Protein AF-A0A844KK05-F1 (afdb_monomer_lite)

pLDDT: mean 82.18, std 16.33, range [33.81, 98.69]

Foldseek 3Di:
DPPVVVVVVVVVVVVLVVLLVVLVVVLPPLVPDDDDDDDDPDPPPPDLVVQQPEEAEDPAPVSVVVVQVVLVVQDQAASYEYEYPEAAEQVVHDDPAARADPRRARQEEYEPVLHEYEDAEHEDAHQAHENHRHHENYEYYNYEYAAYEAEYEHHQAYEHHYRYYAAYEYELYEAEYEHAYEDHFYEPHYGADNYHYELYEYAEEYEYADQQAEDGYRADPHEYYLYEGHYAYDHPDDQEHHAQHTRHFAAEYELYEGPYAGAAAQHYREYEAQHEAYLYEGAHEYQEQHYAEYEHQYEYELYERNHHHDDDQYAQHYSYYYDPPLPRRPHAAHENYEGADDPPHHNYRDDRDDDHRYYNYDHAYDDDPVLVVVLVVCSVVSNSVVSSVSRSVVRSVVSVVVSVVVSVVSVVVVVVVCCVVPVPVVVVLVVLQVVLVVCVVVLVLVSSLVSLLVNVVPDCSLVSNLVSVLSQVVVCVVVQHWDWFWAAPNHTWTWGWQDDDPQKTKTWTPFLRDFAWDDKDPDQAPFLCPDPVQCCVLPVVLPRTHGPSRNVFFDGKAAAAPVSCVRGDDPVQQDDDDDPPCPVLVPDDPWGWGFHDPVVDDDPPGAIGGGRVSQADPRRMGDTDHGHRYTIMTIGRSDD

Secondary structure (DSSP, 8-state):
--HHHHHHHHHHHHHHHHHHHHHHHHHHTTSS---------S-S--SSGGG--EEEEE-SHHHHHHHHHHHHTT---TTEEEEE-S-EE-TT------B--SSS-B-SEEE-TT-EEES-EEE--SSEESSEEEEES-EEES-EEEEEEEEESS-SEEESSEEEEEEEEEES-EEEEEEEESSSEEESSEEEEEEEEES-EEEEEEEE-SS-EESSEEEESSEEES-EEEEEEEETT-SS-EESSEEEESSEEES-EE-S-BSSBSSEEEEESS-EEES-EE-S-BSBSSEEEEESS-EEES-EE-S-B-STT-BSSEEEES-SSTTS-TT-EEES-EEE--TT--SEEEE-S-TTSEES-EEEPPPPHHHHHHHHHHHHTT-HHHHHHHHHHHHHHHHHHHHHHHHHHHHHHHHHHHHHHHHHHHHHHHHHHHHHHHHHHTT-HHHHHHHHHHTTTSTTHHHHHHHHHHHHHHHHHHTT--EEEEEETTEEEEEEEEEEETTEEEEEESS--B-S-BPPPSS--SSGGGSHHHHHIIIIIHHHHS-HHHHTTEEEEE---HHHHHHH--TTTS--PPPTT-TTTSSSSS---EE---TTS-TT---EE--TGGGB-TTSPBPPBTT--B--EEEEE---

Sequence (640 aa):
MDKKNIKIFLIQLASIMIIAFILFKWQNSIEKGTNEYTEWMNDIREDISDNVTSSIEINSLDEWNSFVNSVYEGLNYENCKVILNTDIDFKGRYIRGCIGSYENPFKGIFDGNNHTIKNINISSGTEFVGLFGYTQNAVIENLMILNGNLYSNSAIATGGIAGYSENGTILNCRFDGTINIKSGDVGGIVGNNLSGLSNCKTNGTINSVYRGAGGIAGDNKGTIYHCENNMSIYRKNLTSEAGGIVGYNCNLIESCVNYGNINGGGVVEWNRGIAQVRGCFNFGNTYAGIVSTNSDNGVIEQCVNYGKVFGRYAAGIVAFVGQSNEKDNYGNKVEGCLYLNTIWMPPIRKRSAIQGIVTNNFSIHEISANGKQKIVFMLKRKQYSKAYQYLLLKEQMTRKQRGIEILSGIIASYLVGDMVWLIPPLVRNCKNYEEAIRQKKCGNYHKALLLFEQIIKYKDSRQYGAVCLKKYIKWGINNQKNIFIGVCKKKPIEWMFIASNSGIYTFLAREGLFTECIQASDKEICEWKDTELFETLNGTWKRECFNEIEQSVICEISLMTIDEVNKYLNKEQKKCEAICSLDKALGNTKYVYWWICDNKKIKNNKMPLVTSEGLISTRGKILSFPNLAVRPVLKVILNK

Organism: NCBI:txid301302

InterPro domains:
  IPR011493 GLUG [PF07581] (155-180)

Structure (mmCIF, N/CA/C/O backbone):
data_AF-A0A844KK05-F1
#
_entry.id   AF-A0A844KK05-F1
#
loop_
_atom_site.group_PDB
_atom_site.id
_atom_site.type_symbol
_atom_site.label_atom_id
_atom_site.label_alt_id
_atom_site.label_comp_id
_atom_site.label_asym_id
_atom_site.label_entity_id
_atom_site.label_seq_id
_atom_site.pdbx_PDB_ins_code
_atom_site.Cartn_x
_atom_site.Cartn_y
_atom_site.Cartn_z
_atom_site.occupancy
_atom_site.B_iso_or_equiv
_atom_site.auth_seq_id
_atom_site.auth_comp_id
_atom_site.auth_asym_id
_atom_site.auth_atom_id
_atom_site.pdbx_PDB_model_num
ATOM 1 N N . MET A 1 1 ? -36.212 3.644 45.789 1.00 49.97 1 MET A N 1
ATOM 2 C CA . MET A 1 1 ? -34.984 2.851 45.545 1.00 49.97 1 MET A CA 1
ATOM 3 C C . MET A 1 1 ? -34.069 2.988 46.745 1.00 49.97 1 MET A C 1
ATOM 5 O O . MET A 1 1 ? -33.980 4.079 47.290 1.00 49.97 1 MET A O 1
ATOM 9 N N . ASP A 1 2 ? -33.430 1.901 47.171 1.00 56.53 2 ASP A N 1
ATOM 10 C CA . ASP A 1 2 ? -32.443 1.932 48.256 1.00 56.53 2 ASP A CA 1
ATOM 11 C C . ASP A 1 2 ? -31.250 2.834 47.868 1.00 56.53 2 ASP A C 1
ATOM 13 O O . ASP A 1 2 ? -30.869 2.863 46.693 1.00 56.53 2 ASP A O 1
ATOM 17 N N . LYS A 1 3 ? -30.638 3.563 48.817 1.00 53.44 3 LYS A N 1
ATOM 18 C CA . LYS A 1 3 ? -29.508 4.488 48.541 1.00 53.44 3 LYS A CA 1
ATOM 19 C C . LYS A 1 3 ? -28.351 3.781 47.819 1.00 53.44 3 LYS A C 1
ATOM 21 O O . LYS A 1 3 ? -27.628 4.398 47.038 1.00 53.44 3 LYS A O 1
ATOM 26 N N . LYS A 1 4 ? -28.205 2.473 48.049 1.00 56.00 4 LYS A N 1
ATOM 27 C CA . LYS A 1 4 ? -27.228 1.606 47.382 1.00 56.00 4 LYS A CA 1
ATOM 28 C C . LYS A 1 4 ? -27.493 1.460 45.876 1.00 56.00 4 LYS A C 1
ATOM 30 O O . LYS A 1 4 ? -26.550 1.537 45.097 1.00 56.00 4 LYS A O 1
ATOM 35 N N . ASN A 1 5 ? -28.755 1.344 45.460 1.00 54.66 5 ASN A N 1
ATOM 36 C CA . ASN A 1 5 ? -29.123 1.194 44.047 1.00 54.66 5 ASN A CA 1
ATOM 37 C C . ASN A 1 5 ? -28.931 2.503 43.268 1.00 54.66 5 ASN A C 1
ATOM 39 O O . ASN A 1 5 ? -28.536 2.468 42.110 1.00 54.66 5 ASN A O 1
ATOM 43 N N . ILE A 1 6 ? -29.133 3.657 43.915 1.00 64.19 6 ILE A N 1
ATOM 44 C CA . ILE A 1 6 ? -28.860 4.974 43.312 1.00 64.19 6 ILE A CA 1
ATOM 45 C C . ILE A 1 6 ? -27.352 5.171 43.085 1.00 64.19 6 ILE A C 1
ATOM 47 O O . ILE A 1 6 ? -26.949 5.647 42.028 1.00 64.19 6 ILE A O 1
ATOM 51 N N . LYS A 1 7 ? -26.501 4.760 44.039 1.00 65.38 7 LYS A N 1
ATOM 52 C CA . LYS A 1 7 ? -25.038 4.813 43.865 1.00 65.38 7 LYS A CA 1
ATOM 53 C C . LYS A 1 7 ? -24.551 3.937 42.708 1.00 65.38 7 LYS A C 1
ATOM 55 O O . LYS A 1 7 ? -23.708 4.386 41.943 1.00 65.38 7 LYS A O 1
ATOM 60 N N . ILE A 1 8 ? -25.075 2.717 42.580 1.00 66.75 8 ILE A N 1
ATOM 61 C CA . ILE A 1 8 ? -24.704 1.802 41.487 1.00 66.75 8 ILE A CA 1
ATOM 62 C C . ILE A 1 8 ? -25.097 2.404 40.131 1.00 66.75 8 ILE A C 1
ATOM 64 O O . ILE A 1 8 ? -24.256 2.468 39.237 1.00 66.75 8 ILE A O 1
ATOM 68 N N . PHE A 1 9 ? -26.314 2.944 40.024 1.00 66.62 9 PHE A N 1
ATOM 69 C CA . PHE A 1 9 ? -26.794 3.607 38.810 1.00 66.62 9 PHE A CA 1
ATOM 70 C C . PHE A 1 9 ? -25.918 4.805 38.402 1.00 66.62 9 PHE A C 1
ATOM 72 O O . PHE A 1 9 ? -25.535 4.938 37.243 1.00 66.62 9 PHE A O 1
ATOM 79 N N . LEU A 1 10 ? -25.523 5.655 39.358 1.00 69.56 10 LEU A N 1
ATOM 80 C CA . LEU A 1 10 ? -24.650 6.805 39.083 1.00 69.56 10 LEU A CA 1
ATOM 81 C C . LEU A 1 10 ? -23.242 6.390 38.625 1.00 69.56 10 LEU A C 1
ATOM 83 O O . LEU A 1 10 ? -22.684 7.021 37.728 1.00 69.56 10 LEU A O 1
ATOM 87 N N . ILE A 1 11 ? -22.678 5.320 39.197 1.00 74.06 11 ILE A N 1
ATOM 88 C CA . ILE A 1 11 ? -21.375 4.778 38.774 1.00 74.06 11 ILE A CA 1
ATOM 89 C C . ILE A 1 11 ? -21.454 4.236 37.339 1.00 74.06 11 ILE A C 1
ATOM 91 O O . ILE A 1 11 ? -20.554 4.482 36.534 1.00 74.06 11 ILE A O 1
ATOM 95 N N . GLN A 1 12 ? -22.537 3.537 36.992 1.00 69.12 12 GLN A N 1
ATOM 96 C CA . GLN A 1 12 ? -22.763 3.037 35.633 1.00 69.12 12 GLN A CA 1
ATOM 97 C C . GLN A 1 12 ? -22.895 4.189 34.625 1.00 69.12 12 GLN A C 1
ATOM 99 O O . GLN A 1 12 ? -22.252 4.161 33.577 1.00 69.12 12 GLN A O 1
ATOM 104 N N . LEU A 1 13 ? -23.648 5.241 34.960 1.00 74.06 13 LEU A N 1
ATOM 105 C CA . LEU A 1 13 ? -23.848 6.400 34.083 1.00 74.06 13 LEU A CA 1
ATOM 106 C C . LEU A 1 13 ? -22.536 7.161 33.830 1.00 74.06 13 LEU A C 1
ATOM 108 O O . LEU A 1 13 ? -22.229 7.516 32.691 1.00 74.06 13 LEU A O 1
ATOM 112 N N . ALA A 1 14 ? -21.711 7.326 34.870 1.00 75.25 14 ALA A N 1
ATOM 113 C CA . ALA A 1 14 ? -20.365 7.883 34.740 1.00 75.25 14 ALA A CA 1
ATOM 114 C C . ALA A 1 14 ? -19.459 7.010 33.850 1.00 75.25 14 ALA A C 1
ATOM 116 O O . ALA A 1 14 ? -18.731 7.533 33.009 1.00 75.25 14 ALA A O 1
ATOM 117 N N . SER A 1 15 ? -19.546 5.683 33.980 1.00 75.06 15 SER A N 1
ATOM 118 C CA . SER A 1 15 ? -18.772 4.738 33.161 1.00 75.06 15 SER A CA 1
ATOM 119 C C . SER A 1 15 ? -19.153 4.822 31.677 1.00 75.06 15 SER A C 1
ATOM 121 O O . SER A 1 15 ? -18.273 4.861 30.818 1.00 75.06 15 SER A O 1
ATOM 123 N N . ILE A 1 16 ? -20.450 4.931 31.364 1.00 75.38 16 ILE A N 1
ATOM 124 C CA . ILE A 1 16 ? -20.946 5.105 29.989 1.00 75.38 16 ILE A CA 1
ATOM 125 C C . ILE A 1 16 ? -20.460 6.433 29.397 1.00 75.38 16 ILE A C 1
ATOM 127 O O . ILE A 1 16 ? -20.002 6.457 28.255 1.00 75.38 16 ILE A O 1
ATOM 131 N N . MET A 1 17 ? -20.496 7.524 30.169 1.00 75.31 17 MET A N 1
ATOM 132 C CA . MET A 1 17 ? -19.988 8.825 29.717 1.00 75.31 17 MET A CA 1
ATOM 133 C C . MET A 1 17 ? -18.486 8.789 29.409 1.00 75.31 17 MET A C 1
ATOM 135 O O . MET A 1 17 ? -18.055 9.357 28.407 1.00 75.31 17 MET A O 1
ATOM 139 N N . ILE A 1 18 ? -17.691 8.089 30.225 1.00 79.25 18 ILE A N 1
ATOM 140 C CA . ILE A 1 18 ? -16.251 7.911 29.988 1.00 79.25 18 ILE A CA 1
ATOM 141 C C . ILE A 1 18 ? -16.008 7.113 28.701 1.00 79.25 18 ILE A C 1
ATOM 143 O O . ILE A 1 18 ? -15.192 7.519 27.875 1.00 79.25 18 ILE A O 1
ATOM 147 N N . ILE A 1 19 ? -16.739 6.014 28.489 1.00 74.56 19 ILE A N 1
ATOM 148 C CA . ILE A 1 19 ? -16.630 5.203 27.266 1.00 74.56 19 ILE A CA 1
ATOM 149 C C . ILE A 1 19 ? -17.026 6.026 26.032 1.00 74.56 19 ILE A C 1
ATOM 151 O O . ILE A 1 19 ? -16.301 6.023 25.037 1.00 74.56 19 ILE A O 1
ATOM 155 N N . ALA A 1 20 ? -18.127 6.780 26.102 1.00 71.44 20 ALA A N 1
ATOM 156 C CA . ALA A 1 20 ? -18.567 7.659 25.021 1.00 71.44 20 ALA A CA 1
ATOM 157 C C . ALA A 1 20 ? -17.522 8.741 24.701 1.00 71.44 20 ALA A C 1
ATOM 159 O O . ALA A 1 20 ? -17.234 8.994 23.533 1.00 71.44 20 ALA A O 1
ATOM 160 N N . PHE A 1 21 ? -16.894 9.328 25.724 1.00 73.50 21 PHE A N 1
ATOM 161 C CA . PHE A 1 21 ? -15.823 10.308 25.549 1.00 73.50 21 PHE A CA 1
ATOM 162 C C . PHE A 1 21 ? -14.573 9.708 24.887 1.00 73.50 21 PHE A C 1
ATOM 164 O O . PHE A 1 21 ? -13.988 10.331 24.001 1.00 73.50 21 PHE A O 1
ATOM 171 N N . ILE A 1 22 ? -14.177 8.487 25.265 1.00 71.19 22 ILE A N 1
ATOM 172 C CA . ILE A 1 22 ? -13.053 7.770 24.639 1.00 71.19 22 ILE A CA 1
ATOM 173 C C . ILE A 1 22 ? -13.353 7.478 23.162 1.00 71.19 22 ILE A C 1
ATOM 175 O O . ILE A 1 22 ? -12.506 7.737 22.306 1.00 71.19 22 ILE A O 1
ATOM 179 N N . LEU A 1 23 ? -14.562 7.000 22.848 1.00 65.19 23 LEU A N 1
ATOM 180 C CA . LEU A 1 23 ? -14.994 6.745 21.469 1.00 65.19 23 LEU A CA 1
ATOM 181 C C . LEU A 1 23 ? -15.030 8.035 20.633 1.00 65.19 23 LEU A C 1
ATOM 183 O O . LEU A 1 23 ? -14.573 8.036 19.492 1.00 65.19 23 LEU A O 1
ATOM 187 N N . PHE A 1 24 ? -15.486 9.148 21.214 1.00 65.38 24 PHE A N 1
ATOM 188 C CA . PHE A 1 24 ? -15.498 10.457 20.557 1.00 65.38 24 PHE A CA 1
ATOM 189 C C . PHE A 1 24 ? -14.080 10.994 20.301 1.00 65.38 24 PHE A C 1
ATOM 191 O O . PHE A 1 24 ? -13.780 11.486 19.215 1.00 65.38 24 PHE A O 1
ATOM 198 N N . LYS A 1 25 ? -13.155 10.839 21.259 1.00 60.94 25 LYS A N 1
ATOM 199 C CA . LYS A 1 25 ? -11.741 11.195 21.050 1.00 60.94 25 LYS A CA 1
ATOM 200 C C . LYS A 1 25 ? -11.065 10.337 19.982 1.00 60.94 25 LYS A C 1
ATOM 202 O O . LYS A 1 25 ? -10.258 10.863 19.219 1.00 60.94 25 LYS A O 1
ATOM 207 N N . TRP A 1 26 ? -11.396 9.048 19.906 1.00 56.72 26 TRP A N 1
ATOM 208 C CA . TRP A 1 26 ? -10.921 8.167 18.836 1.00 56.72 26 TRP A CA 1
ATOM 209 C C . TRP A 1 26 ? -11.457 8.593 17.459 1.00 56.72 26 TRP A C 1
ATOM 211 O O . TRP A 1 26 ? -10.745 8.486 16.463 1.00 56.72 26 TRP A O 1
ATOM 221 N N . GLN A 1 27 ? -12.673 9.144 17.407 1.00 56.25 27 GLN A N 1
ATOM 222 C CA . GLN A 1 27 ? -13.299 9.658 16.188 1.00 56.25 27 GLN A CA 1
ATOM 223 C C . GLN A 1 27 ? -12.620 10.937 15.653 1.00 56.25 27 GLN A C 1
ATOM 225 O O . GLN A 1 27 ? -12.449 11.064 14.443 1.00 56.25 27 GLN A O 1
ATOM 230 N N . ASN A 1 28 ? -12.171 11.845 16.531 1.00 50.66 28 ASN A N 1
ATOM 231 C CA . ASN A 1 28 ? -11.606 13.147 16.131 1.00 50.66 28 ASN A CA 1
ATOM 232 C C . ASN A 1 28 ? -10.102 13.122 15.795 1.00 50.66 28 ASN A C 1
ATOM 234 O O . ASN A 1 28 ? -9.567 14.114 15.302 1.00 50.66 28 ASN A O 1
ATOM 238 N N . SER A 1 29 ? -9.378 12.021 16.036 1.00 51.78 29 SER A N 1
ATOM 239 C CA . SER A 1 29 ? -7.928 11.980 15.762 1.00 51.78 29 SER A CA 1
ATOM 240 C C . SER A 1 29 ? -7.576 11.986 14.264 1.00 51.78 29 SER A C 1
ATOM 242 O O . SER A 1 29 ? -6.399 12.083 13.930 1.00 51.78 29 SER A O 1
ATOM 244 N N . ILE A 1 30 ? -8.564 11.846 13.373 1.00 52.66 30 ILE A N 1
ATOM 245 C CA . ILE A 1 30 ? -8.379 11.727 11.916 1.00 52.66 30 ILE A CA 1
ATOM 246 C C . ILE A 1 30 ? -8.527 13.097 11.214 1.00 52.66 30 ILE A C 1
ATOM 248 O O . ILE A 1 30 ? -8.220 13.222 10.036 1.00 52.66 30 ILE A O 1
ATOM 252 N N 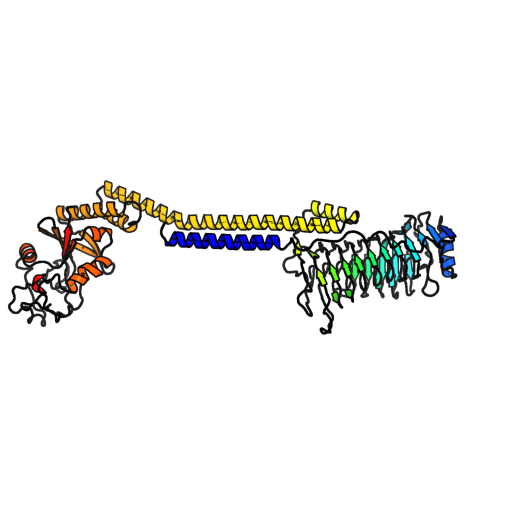. GLU A 1 31 ? -8.949 14.152 11.920 1.00 47.41 31 GLU A N 1
ATOM 253 C CA . GLU A 1 31 ? -9.189 15.484 11.328 1.00 47.41 31 GLU A CA 1
ATOM 254 C C . GLU A 1 31 ? -7.911 16.320 11.120 1.00 47.41 31 GLU A C 1
ATOM 256 O O . GLU A 1 31 ? -7.939 17.331 10.423 1.00 47.41 31 GLU A O 1
ATOM 261 N N . LYS A 1 32 ? -6.769 15.909 11.686 1.00 42.69 32 LYS A N 1
ATOM 262 C CA . LYS A 1 32 ? -5.492 16.628 11.556 1.00 42.69 32 LYS A CA 1
ATOM 263 C C . LYS A 1 32 ? -4.545 15.902 10.613 1.00 42.69 32 LYS A C 1
ATOM 265 O O . LYS A 1 32 ? -3.704 15.127 11.058 1.00 42.69 32 LYS A O 1
ATOM 270 N N . GLY A 1 33 ? -4.655 16.171 9.319 1.00 45.03 33 GLY A N 1
ATOM 271 C CA . GLY A 1 33 ? -3.629 15.706 8.389 1.00 45.03 33 GLY A CA 1
ATOM 272 C C . GLY A 1 33 ? -4.000 15.772 6.923 1.00 45.03 33 GLY A C 1
ATOM 273 O O . GLY A 1 33 ? -3.721 14.818 6.210 1.00 45.03 33 GLY A O 1
ATOM 274 N N . THR A 1 34 ? -4.639 16.846 6.463 1.00 45.50 34 THR A N 1
ATOM 275 C CA . THR A 1 34 ? -4.863 17.042 5.027 1.00 45.50 34 THR A CA 1
ATOM 276 C C . THR A 1 34 ? -4.917 18.528 4.704 1.00 45.50 34 THR A C 1
ATOM 278 O O . THR A 1 34 ? -5.957 19.150 4.891 1.00 45.50 34 THR A O 1
ATOM 281 N N . ASN A 1 35 ? -3.806 19.087 4.230 1.00 37.50 35 ASN A N 1
ATOM 282 C CA . ASN A 1 35 ? -3.799 20.248 3.346 1.00 37.50 35 ASN A CA 1
ATOM 283 C C . ASN A 1 35 ? -2.515 20.246 2.512 1.00 37.50 35 ASN A C 1
ATOM 285 O O . ASN A 1 35 ? -1.486 19.769 2.978 1.00 37.50 35 ASN A O 1
ATOM 289 N N . GLU A 1 36 ? -2.661 20.780 1.299 1.00 41.09 36 GLU A N 1
ATOM 290 C CA . GLU A 1 36 ? -1.678 20.945 0.221 1.00 41.09 36 GLU A CA 1
ATOM 291 C C . GLU A 1 36 ? -1.245 19.671 -0.503 1.00 41.09 36 GLU A C 1
ATOM 293 O O . GLU A 1 36 ? -0.377 18.948 -0.046 1.00 41.09 36 GLU A O 1
ATOM 298 N N . TYR A 1 37 ? -1.857 19.437 -1.669 1.00 39.47 37 TYR A N 1
ATOM 299 C CA . TYR A 1 37 ? -1.169 18.960 -2.874 1.00 39.47 37 TYR A CA 1
ATOM 300 C C . TYR A 1 37 ? -2.033 19.318 -4.088 1.00 39.47 37 TYR A C 1
ATOM 302 O O . TYR A 1 37 ? -2.984 18.610 -4.434 1.00 39.47 37 TYR A O 1
ATOM 310 N N . THR A 1 38 ? -1.695 20.434 -4.725 1.00 33.81 38 THR A N 1
ATOM 311 C CA . THR A 1 38 ? -2.022 20.710 -6.125 1.00 33.81 38 THR A CA 1
ATOM 312 C C . THR A 1 38 ? -0.950 21.636 -6.680 1.00 33.81 38 THR A C 1
ATOM 314 O O . THR A 1 38 ? -0.513 22.529 -5.968 1.00 33.81 38 THR A O 1
ATOM 317 N N . GLU A 1 39 ? -0.609 21.400 -7.948 1.00 38.88 39 GLU A N 1
ATOM 318 C CA . GLU A 1 39 ? 0.326 22.147 -8.805 1.00 38.88 39 GLU A CA 1
ATOM 319 C C . GLU A 1 39 ? 1.801 21.734 -8.724 1.00 38.88 39 GLU A C 1
ATOM 321 O O . GLU A 1 39 ? 2.609 22.362 -8.058 1.00 38.88 39 GLU A O 1
ATOM 326 N N . TRP A 1 40 ? 2.153 20.705 -9.507 1.00 41.47 40 TRP A N 1
ATOM 327 C CA . TRP A 1 40 ? 3.420 20.669 -10.253 1.00 41.47 40 TRP A CA 1
ATOM 328 C C . TRP A 1 40 ? 3.291 19.759 -11.485 1.00 41.47 40 TRP A C 1
ATOM 330 O O . TRP A 1 40 ? 3.758 18.628 -11.541 1.00 41.47 40 TRP A O 1
ATOM 340 N N . MET A 1 41 ? 2.543 20.250 -12.469 1.00 39.31 41 MET A N 1
ATOM 341 C CA . MET A 1 41 ? 2.462 19.693 -13.821 1.00 39.31 41 MET A CA 1
ATOM 342 C C . MET A 1 41 ? 2.360 20.881 -14.769 1.00 39.31 41 MET A C 1
ATOM 344 O O . MET A 1 41 ? 1.281 21.157 -15.275 1.00 39.31 41 MET A O 1
ATOM 348 N N . ASN A 1 42 ? 3.461 21.621 -14.920 1.00 35.78 42 ASN A N 1
ATOM 349 C CA . ASN A 1 42 ? 3.628 22.549 -16.040 1.00 35.78 42 ASN A CA 1
ATOM 350 C C . ASN A 1 42 ? 5.082 22.727 -16.523 1.00 35.78 42 ASN A C 1
ATOM 352 O O . ASN A 1 42 ? 5.226 23.088 -17.678 1.00 35.78 42 ASN A O 1
ATOM 356 N N . ASP A 1 43 ? 6.133 22.360 -15.777 1.00 40.47 43 ASP A N 1
ATOM 357 C CA . ASP A 1 43 ? 7.523 22.632 -16.213 1.00 40.47 43 ASP A CA 1
ATOM 358 C C . ASP A 1 43 ? 8.462 21.413 -16.180 1.00 40.47 43 ASP A C 1
ATOM 360 O O . ASP A 1 43 ? 9.419 21.356 -15.421 1.00 40.47 43 ASP A O 1
ATOM 364 N N . ILE A 1 44 ? 8.232 20.420 -17.046 1.00 44.25 44 ILE A N 1
ATOM 365 C CA . ILE A 1 44 ? 9.350 19.609 -17.588 1.00 44.25 44 ILE A CA 1
ATOM 366 C C . ILE A 1 44 ? 9.241 19.601 -19.118 1.00 44.25 44 ILE A C 1
ATOM 368 O O . ILE A 1 44 ? 9.287 18.568 -19.782 1.00 44.25 44 ILE A O 1
ATOM 372 N N . ARG A 1 45 ? 8.992 20.786 -19.679 1.00 45.16 45 ARG A N 1
ATOM 373 C CA . ARG A 1 45 ? 9.141 21.060 -21.111 1.00 45.16 45 ARG A CA 1
ATOM 374 C C . ARG A 1 45 ? 10.265 22.056 -21.400 1.00 45.16 45 ARG A C 1
ATOM 376 O O . ARG A 1 45 ? 10.405 22.439 -22.555 1.00 45.16 45 ARG A O 1
ATOM 383 N N . GLU A 1 46 ? 11.057 22.448 -20.400 1.00 44.09 46 GLU A N 1
ATOM 384 C CA . GLU A 1 46 ? 12.168 23.377 -20.620 1.00 44.09 46 GLU A CA 1
ATOM 385 C C . GLU A 1 46 ? 13.236 22.761 -21.548 1.00 44.09 46 GLU A C 1
ATOM 387 O O . GLU A 1 46 ? 13.803 21.698 -21.289 1.00 44.09 46 GLU A O 1
ATOM 392 N N . ASP A 1 47 ? 13.452 23.482 -22.651 1.00 48.19 47 ASP A N 1
ATOM 393 C CA . ASP A 1 47 ? 14.668 23.602 -23.463 1.00 48.19 47 ASP A CA 1
ATOM 394 C C . ASP A 1 47 ? 15.062 22.551 -24.512 1.00 48.19 47 ASP A C 1
ATOM 396 O O . ASP A 1 47 ? 16.074 22.749 -25.188 1.00 48.19 47 ASP A O 1
ATOM 400 N N . ILE A 1 48 ? 14.268 21.507 -24.787 1.00 50.47 48 ILE A N 1
ATOM 401 C CA . ILE A 1 48 ? 14.570 20.616 -25.937 1.00 50.47 48 ILE A CA 1
ATOM 402 C C . ILE A 1 48 ? 13.739 20.964 -27.190 1.00 50.47 48 ILE A C 1
ATOM 404 O O . ILE A 1 48 ? 14.210 20.757 -28.308 1.00 50.47 48 ILE A O 1
ATOM 408 N N . SER A 1 49 ? 12.545 21.567 -27.062 1.00 50.69 49 SER A N 1
ATOM 409 C CA . SER A 1 49 ? 11.741 21.938 -28.247 1.00 50.69 49 SER A CA 1
ATOM 410 C C . SER A 1 49 ? 12.299 23.125 -29.030 1.00 50.69 49 SER A C 1
ATOM 412 O O . SER A 1 49 ? 12.096 23.189 -30.241 1.00 50.69 49 SER A O 1
ATOM 414 N N . ASP A 1 50 ? 13.021 24.029 -28.368 1.00 53.00 50 ASP A N 1
ATOM 415 C CA . ASP A 1 50 ? 13.431 25.311 -28.959 1.00 53.00 50 ASP A CA 1
ATOM 416 C C . ASP A 1 50 ? 14.732 25.207 -29.774 1.00 53.00 50 ASP A C 1
ATOM 418 O O . ASP A 1 50 ? 15.091 26.135 -30.496 1.00 53.00 50 ASP A O 1
ATOM 422 N N . ASN A 1 51 ? 15.385 24.039 -29.741 1.00 62.34 51 ASN A N 1
ATOM 423 C CA . ASN A 1 51 ? 16.598 23.738 -30.502 1.00 62.34 51 ASN A CA 1
ATOM 424 C C . ASN A 1 51 ? 16.406 22.633 -31.557 1.00 62.34 51 ASN A C 1
ATOM 426 O O . ASN A 1 51 ? 17.391 22.163 -32.122 1.00 62.34 51 ASN A O 1
ATOM 430 N N . VAL A 1 52 ? 15.174 22.200 -31.868 1.00 72.94 52 VAL A N 1
ATOM 431 C CA . VAL A 1 52 ? 14.959 21.215 -32.947 1.00 72.94 52 VAL A CA 1
ATOM 432 C C . VAL A 1 52 ? 15.252 21.867 -34.299 1.00 72.94 52 VAL A C 1
ATOM 434 O O . VAL A 1 52 ? 14.500 22.705 -34.788 1.00 72.94 52 VAL A O 1
ATOM 437 N N . THR A 1 53 ? 16.349 21.455 -34.927 1.00 77.88 53 THR A N 1
ATOM 438 C CA . THR A 1 53 ? 16.830 22.018 -36.202 1.00 77.88 53 THR A CA 1
ATOM 439 C C . THR A 1 53 ? 16.460 21.164 -37.411 1.00 77.88 53 THR A C 1
ATOM 441 O O . THR A 1 53 ? 16.534 21.630 -38.547 1.00 77.88 53 THR A O 1
ATOM 444 N N . SER A 1 54 ? 16.060 19.910 -37.191 1.00 86.81 54 SER A N 1
ATOM 445 C CA . SER A 1 54 ? 15.689 18.972 -38.252 1.00 86.81 54 SER A CA 1
ATOM 446 C C . SER A 1 54 ? 14.743 17.883 -37.744 1.00 86.81 54 SER A C 1
ATOM 448 O O . SER A 1 54 ? 14.699 17.585 -36.548 1.00 86.81 54 SER A O 1
ATOM 450 N N . SER A 1 55 ? 13.987 17.273 -38.661 1.00 91.75 55 SER A N 1
ATOM 451 C CA . SER A 1 55 ? 13.126 16.127 -38.359 1.00 91.75 55 SER A CA 1
ATOM 452 C C . SER A 1 55 ? 13.279 15.021 -39.397 1.00 91.75 55 SER A C 1
ATOM 454 O O . SER A 1 55 ? 13.543 15.303 -40.567 1.00 91.75 55 SER A O 1
ATOM 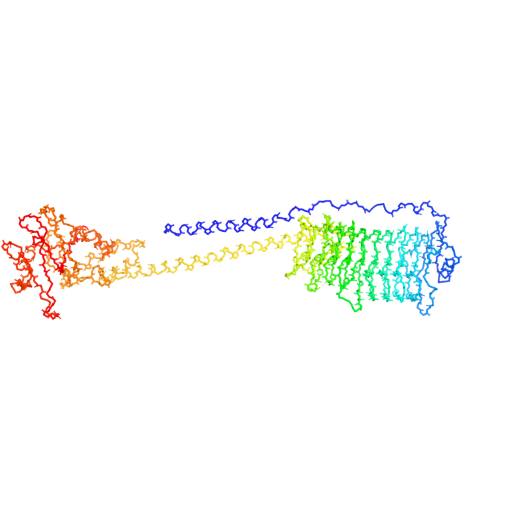456 N N . ILE A 1 56 ? 13.144 13.775 -38.952 1.00 95.38 56 ILE A N 1
ATOM 457 C CA . ILE A 1 56 ? 13.228 12.560 -39.764 1.00 95.38 56 ILE A CA 1
ATOM 458 C C . ILE A 1 56 ? 11.980 11.733 -39.487 1.00 95.38 56 ILE A C 1
ATOM 460 O O . ILE A 1 56 ? 11.632 11.496 -38.333 1.00 95.38 56 ILE A O 1
ATOM 464 N N . GLU A 1 57 ? 11.322 11.273 -40.541 1.00 97.06 57 GLU A N 1
ATOM 465 C CA . GLU A 1 57 ? 10.137 10.427 -40.440 1.00 97.06 57 GLU A CA 1
ATOM 466 C C . GLU A 1 57 ? 10.496 8.968 -40.722 1.00 97.06 57 GLU A C 1
ATOM 468 O O . GLU A 1 57 ? 11.302 8.678 -41.603 1.00 97.06 57 GLU A O 1
ATOM 473 N N . ILE A 1 58 ? 9.885 8.055 -39.968 1.00 97.62 58 ILE A N 1
ATOM 474 C CA . ILE A 1 58 ? 9.974 6.610 -40.164 1.00 97.62 58 ILE A CA 1
ATOM 475 C C . ILE A 1 58 ? 8.588 6.108 -40.569 1.00 97.62 58 ILE A C 1
ATOM 477 O O . ILE A 1 58 ? 7.685 5.960 -39.742 1.00 97.62 58 ILE A O 1
ATOM 481 N N . ASN A 1 59 ? 8.436 5.825 -41.856 1.00 97.31 59 ASN A N 1
ATOM 482 C CA . ASN A 1 59 ? 7.216 5.357 -42.511 1.00 97.31 59 ASN A CA 1
ATOM 483 C C . ASN A 1 59 ? 7.286 3.868 -42.894 1.00 97.31 59 ASN A C 1
ATOM 485 O O . ASN A 1 59 ? 6.303 3.300 -43.376 1.00 97.31 59 ASN A O 1
ATOM 489 N N . SER A 1 60 ? 8.435 3.212 -42.702 1.00 96.62 60 SER A N 1
ATOM 490 C CA . SER A 1 60 ? 8.641 1.804 -43.050 1.00 96.62 60 SER A CA 1
ATOM 491 C C . SER A 1 60 ? 9.705 1.121 -42.181 1.00 96.62 60 SER A C 1
ATOM 493 O O . SER A 1 60 ? 10.486 1.767 -41.481 1.00 96.62 60 SER A O 1
ATOM 495 N N . LEU A 1 61 ? 9.762 -0.215 -42.245 1.00 94.88 61 LEU A N 1
ATOM 496 C CA . LEU A 1 61 ? 10.803 -0.998 -41.570 1.00 94.88 61 LEU A CA 1
ATOM 497 C C . LEU A 1 61 ? 12.211 -0.720 -42.138 1.00 94.88 61 LEU A C 1
ATOM 499 O O . LEU A 1 61 ? 13.190 -0.795 -41.399 1.00 94.88 61 LEU A O 1
ATOM 503 N N . ASP A 1 62 ? 12.330 -0.389 -43.423 1.00 94.94 62 ASP A N 1
ATOM 504 C CA . ASP A 1 62 ? 13.626 -0.091 -44.048 1.00 94.94 62 ASP A CA 1
ATOM 505 C C . ASP A 1 62 ? 14.169 1.274 -43.603 1.00 94.94 62 ASP A C 1
ATOM 507 O O . ASP A 1 62 ? 15.364 1.412 -43.327 1.00 94.94 62 ASP A O 1
ATOM 511 N N . GLU A 1 63 ? 13.283 2.258 -43.433 1.00 96.81 63 GLU A N 1
ATOM 512 C CA . GLU A 1 63 ? 13.616 3.554 -42.828 1.00 96.81 63 GLU A CA 1
ATOM 513 C C . GLU A 1 63 ? 13.989 3.398 -41.352 1.00 96.81 63 GLU A C 1
ATOM 515 O O . GLU A 1 63 ? 14.981 3.974 -40.907 1.00 96.81 63 GLU A O 1
ATOM 520 N N . TRP A 1 64 ? 13.276 2.539 -40.612 1.00 96.12 64 TRP A N 1
ATOM 521 C CA . TRP A 1 64 ? 13.665 2.167 -39.252 1.00 96.12 64 TRP A CA 1
ATOM 522 C C . TRP A 1 64 ? 15.081 1.582 -39.219 1.00 96.12 64 TRP A C 1
ATOM 524 O O . TRP A 1 64 ? 15.915 2.010 -38.425 1.00 96.12 64 TRP A O 1
ATOM 534 N N . ASN A 1 65 ? 15.382 0.617 -40.091 1.00 95.19 65 ASN A N 1
ATOM 535 C CA . ASN A 1 65 ? 16.704 -0.003 -40.134 1.00 95.19 65 ASN A CA 1
ATOM 536 C C . ASN A 1 65 ? 17.793 1.011 -40.504 1.00 95.19 65 ASN A C 1
ATOM 538 O O . ASN A 1 65 ? 18.877 0.966 -39.927 1.00 95.19 65 ASN A O 1
ATOM 542 N N . SER A 1 66 ? 17.500 1.940 -41.417 1.00 95.38 66 SER A N 1
ATOM 543 C CA . SER A 1 66 ? 18.402 3.041 -41.777 1.00 95.38 66 SER A CA 1
ATOM 544 C C . SER A 1 66 ? 18.686 3.957 -40.585 1.00 95.38 66 SER A C 1
ATOM 546 O O . SER A 1 66 ? 19.848 4.240 -40.308 1.00 95.38 66 SER A O 1
ATOM 548 N N . PHE A 1 67 ? 17.650 4.341 -39.834 1.00 96.12 67 PHE A N 1
ATOM 549 C CA . PHE A 1 67 ? 17.776 5.112 -38.594 1.00 96.12 67 PHE A CA 1
ATOM 550 C C . PHE A 1 67 ? 18.596 4.380 -37.523 1.00 96.12 67 PHE A C 1
ATOM 552 O O . PHE A 1 67 ? 19.426 4.971 -36.845 1.00 96.12 67 PHE A O 1
ATOM 559 N N . VAL A 1 68 ? 18.396 3.076 -37.349 1.00 95.06 68 VAL A N 1
ATOM 560 C CA . VAL A 1 68 ? 19.185 2.326 -36.365 1.00 95.06 68 VAL A CA 1
ATOM 561 C C . VAL A 1 68 ? 20.648 2.221 -36.811 1.00 95.06 68 VAL A C 1
ATOM 563 O O . VAL A 1 68 ? 21.550 2.398 -35.993 1.00 95.06 68 VAL A O 1
ATOM 566 N N . ASN A 1 69 ? 20.904 1.962 -38.099 1.00 94.06 69 ASN A N 1
ATOM 567 C CA . ASN A 1 69 ? 22.259 1.865 -38.650 1.00 94.06 69 ASN A CA 1
ATOM 568 C C . ASN A 1 69 ? 23.044 3.172 -38.498 1.00 94.06 69 ASN A C 1
ATOM 570 O O . ASN A 1 69 ? 24.199 3.122 -38.088 1.00 94.06 69 ASN A O 1
ATOM 574 N N . SER A 1 70 ? 22.422 4.322 -38.762 1.00 95.00 70 SER A N 1
ATOM 575 C CA . SER A 1 70 ? 23.077 5.627 -38.625 1.00 95.00 70 SER A CA 1
ATOM 576 C C . SER A 1 70 ? 23.538 5.894 -37.188 1.00 95.00 70 SER A C 1
ATOM 578 O O . SER A 1 70 ? 24.636 6.412 -36.987 1.00 95.00 70 SER A O 1
ATOM 580 N N . VAL A 1 71 ? 22.758 5.482 -36.178 1.00 94.56 71 VAL A N 1
ATOM 581 C CA . VAL A 1 71 ? 23.172 5.574 -34.766 1.00 94.56 71 VAL A CA 1
ATOM 582 C C . VAL A 1 71 ? 24.379 4.679 -34.482 1.00 94.56 71 VAL A C 1
ATOM 584 O O . VAL A 1 71 ? 25.325 5.110 -33.827 1.00 94.56 71 VAL A O 1
ATOM 587 N N . TYR A 1 72 ? 24.397 3.455 -35.019 1.00 90.38 72 TYR A N 1
ATOM 588 C CA . TYR A 1 72 ? 25.564 2.568 -34.916 1.00 90.38 72 TYR A CA 1
ATOM 589 C C . TYR A 1 72 ? 26.809 3.118 -35.625 1.00 90.38 72 TYR A C 1
ATOM 591 O O . TYR A 1 72 ? 27.926 2.809 -35.214 1.00 90.38 72 TYR A O 1
ATOM 599 N N . GLU A 1 73 ? 26.626 3.921 -36.670 1.00 93.12 73 GLU A N 1
ATOM 600 C CA . GLU A 1 73 ? 27.698 4.596 -37.409 1.00 93.12 73 GLU A CA 1
ATOM 601 C C . GLU A 1 73 ? 28.172 5.896 -36.731 1.00 93.12 73 GLU A C 1
ATOM 603 O O . GLU A 1 73 ? 29.123 6.518 -37.201 1.00 93.12 73 GLU A O 1
ATOM 608 N N . GLY A 1 74 ? 27.566 6.280 -35.599 1.00 92.00 74 GLY A N 1
ATOM 609 C CA . GLY A 1 74 ? 28.000 7.398 -34.754 1.00 92.00 74 GLY A CA 1
ATOM 610 C C . GLY A 1 74 ? 27.118 8.647 -34.818 1.00 92.00 74 GLY A C 1
ATOM 611 O O . GLY A 1 74 ? 27.438 9.648 -34.174 1.00 92.00 74 GLY A O 1
ATOM 612 N N . LEU A 1 75 ? 26.002 8.628 -35.557 1.00 93.88 75 LEU A N 1
ATOM 613 C CA . LEU A 1 75 ? 25.055 9.746 -35.561 1.00 93.88 75 LEU A CA 1
ATOM 614 C C . LEU A 1 75 ? 24.229 9.751 -34.267 1.00 93.88 75 LEU A C 1
ATOM 616 O O . LEU A 1 75 ? 23.462 8.835 -33.992 1.00 93.88 75 LEU A O 1
ATOM 620 N N . ASN A 1 76 ? 24.366 10.810 -33.470 1.00 91.88 76 ASN A N 1
ATOM 621 C CA . ASN A 1 76 ? 23.766 10.897 -32.133 1.00 91.88 76 ASN A CA 1
ATOM 622 C C . ASN A 1 76 ? 22.373 11.562 -32.099 1.00 91.88 76 ASN A C 1
ATOM 624 O O . ASN A 1 76 ? 21.693 11.478 -31.080 1.00 91.88 76 ASN A O 1
ATOM 628 N N . TYR A 1 77 ? 21.931 12.181 -33.201 1.00 94.44 77 TYR A N 1
ATOM 629 C CA . TYR A 1 77 ? 20.628 12.852 -33.343 1.00 94.44 77 TYR A CA 1
ATOM 630 C C . TYR A 1 77 ? 20.386 14.045 -32.403 1.00 94.44 77 TYR A C 1
ATOM 632 O O . TYR A 1 77 ? 19.241 14.452 -32.220 1.00 94.44 77 TYR A O 1
ATOM 640 N N . GLU A 1 78 ? 21.433 14.645 -31.837 1.00 91.94 78 GLU A N 1
ATOM 641 C CA . GLU A 1 78 ? 21.305 15.885 -31.064 1.00 91.94 78 GLU A CA 1
ATOM 642 C C . GLU A 1 78 ? 20.574 16.961 -31.889 1.00 91.94 78 GLU A C 1
ATOM 644 O O . GLU A 1 78 ? 20.840 17.126 -33.082 1.00 91.94 78 GLU A O 1
ATOM 649 N N . ASN A 1 79 ? 19.611 17.661 -31.276 1.00 88.88 79 ASN A N 1
ATOM 650 C CA . ASN A 1 79 ? 18.766 18.673 -31.934 1.00 88.88 79 ASN A CA 1
ATOM 651 C C . ASN A 1 79 ? 17.913 18.161 -33.119 1.00 88.88 79 ASN A C 1
ATOM 653 O O . ASN A 1 79 ? 17.420 18.961 -33.922 1.00 88.88 79 ASN A O 1
ATOM 657 N N . CYS A 1 80 ? 17.716 16.845 -33.240 1.00 93.94 80 CYS A N 1
ATOM 658 C CA . CYS A 1 80 ? 16.893 16.218 -34.274 1.00 93.94 80 CYS A CA 1
ATOM 659 C C . CYS A 1 80 ? 15.668 15.517 -33.669 1.00 93.94 80 CYS A C 1
ATOM 661 O O . CYS A 1 80 ? 15.763 14.874 -32.620 1.00 93.94 80 CYS A O 1
ATOM 663 N N . LYS A 1 81 ? 14.520 15.601 -34.357 1.00 95.50 81 LYS A N 1
ATOM 664 C CA . LYS A 1 81 ? 13.298 14.861 -34.009 1.00 95.50 81 LYS A CA 1
ATOM 665 C C . LYS A 1 81 ? 13.039 13.709 -34.982 1.00 95.50 81 LYS A C 1
ATOM 667 O O . LYS A 1 81 ? 12.763 13.931 -36.153 1.00 95.50 81 LYS A O 1
ATOM 672 N N . VAL A 1 82 ? 13.076 12.481 -34.482 1.00 97.38 82 VAL A N 1
ATOM 673 C CA . VAL A 1 82 ? 12.723 11.252 -35.201 1.00 97.38 82 VAL A CA 1
ATOM 674 C C . VAL A 1 82 ? 11.274 10.896 -34.881 1.00 97.38 82 VAL A C 1
ATOM 676 O O . VAL A 1 82 ? 10.932 10.733 -33.713 1.00 97.38 82 VAL A O 1
ATOM 679 N N . ILE A 1 83 ? 10.423 10.794 -35.901 1.00 97.94 83 ILE A N 1
ATOM 680 C CA . ILE A 1 83 ? 8.975 10.598 -35.764 1.00 97.94 83 ILE A CA 1
ATOM 681 C C . ILE A 1 83 ? 8.583 9.266 -36.388 1.00 97.94 83 ILE A C 1
ATOM 683 O O . ILE A 1 83 ? 8.856 9.017 -37.561 1.00 97.94 83 ILE A O 1
ATOM 687 N N . LEU A 1 84 ? 7.910 8.415 -35.621 1.00 97.69 84 LEU A N 1
ATOM 688 C CA . LEU A 1 84 ? 7.355 7.170 -36.130 1.00 97.69 84 LEU A CA 1
ATOM 689 C C . LEU A 1 84 ? 5.947 7.409 -36.693 1.00 97.69 84 LEU A C 1
ATOM 691 O O . LEU A 1 84 ? 5.041 7.726 -35.940 1.00 97.69 84 LEU A O 1
ATOM 695 N N . ASN A 1 85 ? 5.735 7.220 -37.995 1.00 97.50 85 ASN A N 1
ATOM 696 C CA . ASN A 1 85 ? 4.438 7.454 -38.658 1.00 97.50 85 ASN A CA 1
ATOM 697 C C . ASN A 1 85 ? 3.667 6.162 -38.973 1.00 97.50 85 ASN A C 1
ATOM 699 O O . ASN A 1 85 ? 2.597 6.186 -39.583 1.00 97.50 85 ASN A O 1
ATOM 703 N N . THR A 1 86 ? 4.222 5.010 -38.599 1.00 97.69 86 THR A N 1
ATOM 704 C CA . THR A 1 86 ? 3.600 3.710 -38.832 1.00 97.69 86 THR A CA 1
ATOM 705 C C . THR A 1 86 ? 3.955 2.712 -37.738 1.00 97.69 86 THR A C 1
ATOM 707 O O . THR A 1 86 ? 4.984 2.824 -37.075 1.00 97.69 86 THR A O 1
ATOM 710 N N . ASP A 1 87 ? 3.122 1.687 -37.576 1.00 98.25 87 ASP A N 1
ATOM 711 C CA . ASP A 1 87 ? 3.461 0.546 -36.728 1.00 98.25 87 ASP A CA 1
ATOM 712 C C . ASP A 1 87 ? 4.606 -0.272 -37.354 1.00 98.25 87 ASP A C 1
ATOM 714 O O . ASP A 1 87 ? 4.567 -0.613 -38.538 1.00 98.25 87 ASP A O 1
ATOM 718 N N . ILE A 1 88 ? 5.582 -0.683 -36.541 1.00 97.75 88 ILE A N 1
ATOM 719 C CA . ILE A 1 88 ? 6.695 -1.545 -36.968 1.00 97.75 88 ILE A CA 1
ATOM 720 C C . ILE A 1 88 ? 6.527 -2.935 -36.356 1.00 97.75 88 ILE A C 1
ATOM 722 O O . ILE A 1 88 ? 6.424 -3.078 -35.141 1.00 97.75 88 ILE A O 1
ATOM 726 N N . ASP A 1 89 ? 6.530 -3.982 -37.183 1.00 97.00 89 ASP A N 1
ATOM 727 C CA . ASP A 1 89 ? 6.395 -5.374 -36.731 1.00 97.00 89 ASP A CA 1
ATOM 728 C C . ASP A 1 89 ? 7.631 -6.219 -37.085 1.00 97.00 89 ASP A C 1
ATOM 730 O O . ASP A 1 89 ? 7.983 -6.393 -38.261 1.00 97.00 89 ASP A O 1
ATOM 734 N N . PHE A 1 90 ? 8.258 -6.782 -36.047 1.00 96.44 90 PHE A N 1
ATOM 735 C CA . PHE A 1 90 ? 9.434 -7.650 -36.119 1.00 96.44 90 PHE A CA 1
ATOM 736 C C . PHE A 1 90 ? 9.112 -9.149 -36.078 1.00 96.44 90 PHE A C 1
ATOM 738 O O . PHE A 1 90 ? 10.016 -9.970 -35.919 1.00 96.44 90 PHE A O 1
ATOM 745 N N . LYS A 1 91 ? 7.851 -9.563 -36.234 1.00 94.06 91 LYS A N 1
ATOM 746 C CA . LYS A 1 91 ? 7.480 -10.985 -36.205 1.00 94.06 91 LYS A CA 1
ATOM 747 C C . LYS A 1 91 ? 8.294 -11.808 -37.213 1.00 94.06 91 LYS A C 1
ATOM 749 O O . LYS A 1 91 ? 8.157 -11.643 -38.421 1.00 94.06 91 LYS A O 1
ATOM 754 N N . GLY A 1 92 ? 9.117 -12.726 -36.699 1.00 88.69 92 GLY A N 1
ATOM 755 C CA . GLY A 1 92 ? 9.993 -13.579 -37.512 1.00 88.69 92 GLY A CA 1
ATOM 756 C C . GLY A 1 92 ? 11.152 -12.836 -38.188 1.00 88.69 92 GLY A C 1
ATOM 757 O O . GLY A 1 92 ? 11.785 -13.393 -39.080 1.00 88.69 92 GLY A O 1
ATOM 758 N N . ARG A 1 93 ? 11.421 -11.589 -37.789 1.00 89.38 93 ARG A N 1
ATOM 759 C CA . ARG A 1 93 ? 12.460 -10.724 -38.351 1.00 89.38 93 ARG A CA 1
ATOM 760 C C . ARG A 1 93 ? 13.527 -10.424 -37.304 1.00 89.38 93 ARG A C 1
ATOM 762 O O . ARG A 1 93 ? 13.274 -10.450 -36.102 1.00 89.38 93 ARG A O 1
ATOM 769 N N . TYR A 1 94 ? 14.729 -10.135 -37.786 1.00 85.44 94 TYR A N 1
ATOM 770 C CA . TYR A 1 94 ? 15.853 -9.726 -36.954 1.00 85.44 94 TYR A CA 1
ATOM 771 C C . TYR A 1 94 ? 15.761 -8.232 -36.613 1.00 85.44 94 TYR A C 1
ATOM 773 O O . TYR A 1 94 ? 15.439 -7.420 -37.479 1.00 85.44 94 TYR A O 1
ATOM 781 N N . ILE A 1 95 ? 16.068 -7.877 -35.364 1.00 88.88 95 ILE A N 1
ATOM 782 C CA . ILE A 1 95 ? 16.276 -6.496 -34.911 1.00 88.88 95 ILE A CA 1
ATOM 783 C C . ILE A 1 95 ? 17.771 -6.302 -34.647 1.00 88.88 95 ILE A C 1
ATOM 785 O O . ILE A 1 95 ? 18.396 -7.150 -34.013 1.00 88.88 95 ILE A O 1
ATOM 789 N N . ARG A 1 96 ? 18.354 -5.203 -35.144 1.00 82.31 96 ARG A N 1
ATOM 790 C CA . ARG A 1 96 ? 19.816 -5.015 -35.176 1.00 82.31 96 ARG A CA 1
ATOM 791 C C . ARG A 1 96 ? 20.490 -4.929 -33.799 1.00 82.31 96 ARG A C 1
ATOM 793 O O . ARG A 1 96 ? 21.688 -5.172 -33.714 1.00 82.31 96 ARG A O 1
ATOM 800 N N . GLY A 1 97 ? 19.735 -4.680 -32.734 1.00 84.00 97 GLY A N 1
ATOM 801 C CA . GLY A 1 97 ? 20.234 -4.577 -31.365 1.00 84.00 97 GLY A CA 1
ATOM 802 C C . GLY A 1 97 ? 19.656 -3.347 -30.671 1.00 84.00 97 GLY A C 1
ATOM 803 O O . GLY A 1 97 ? 18.613 -2.844 -31.084 1.00 84.00 97 GLY A O 1
ATOM 804 N N . CYS A 1 98 ? 20.321 -2.890 -29.610 1.00 94.31 98 CYS A N 1
ATOM 805 C CA . CYS A 1 98 ? 19.909 -1.713 -28.843 1.00 94.31 98 CYS A CA 1
ATOM 806 C C . CYS A 1 98 ? 20.382 -0.417 -29.526 1.00 94.31 98 CYS A C 1
ATOM 808 O O . CYS A 1 98 ? 21.541 -0.324 -29.925 1.00 94.31 98 CYS A O 1
ATOM 810 N N . ILE A 1 99 ? 19.518 0.593 -29.608 1.00 95.56 99 ILE A N 1
ATOM 811 C CA . ILE A 1 99 ? 19.828 1.903 -30.193 1.00 95.56 99 ILE A CA 1
ATOM 812 C C . ILE A 1 99 ? 20.660 2.724 -29.208 1.00 95.56 99 ILE A C 1
ATOM 814 O O . ILE A 1 99 ? 20.216 3.007 -28.097 1.00 95.56 99 ILE A O 1
ATOM 818 N N . GLY A 1 100 ? 21.851 3.130 -29.628 1.00 94.81 100 GLY A N 1
ATOM 819 C CA . GLY A 1 100 ? 22.782 3.894 -28.805 1.00 94.81 100 GLY A CA 1
ATOM 820 C C . GLY A 1 100 ? 23.585 3.031 -27.826 1.00 94.81 100 GLY A C 1
ATOM 821 O O . GLY A 1 100 ? 23.075 2.077 -27.229 1.00 94.81 100 GLY A O 1
ATOM 822 N N . SER A 1 101 ? 24.857 3.387 -27.660 1.00 93.69 101 SER A N 1
ATOM 823 C CA . SER A 1 101 ? 25.803 2.793 -26.709 1.00 93.69 101 SER A CA 1
ATOM 824 C C . SER A 1 101 ? 26.398 3.869 -25.802 1.00 93.69 101 SER A C 1
ATOM 826 O O . SER A 1 101 ? 26.107 5.052 -25.961 1.00 93.69 101 SER A O 1
ATOM 828 N N . TYR A 1 102 ? 27.236 3.467 -24.846 1.00 92.38 102 TYR A N 1
ATOM 829 C CA . TYR A 1 102 ? 27.969 4.423 -24.020 1.00 92.38 102 TYR A CA 1
ATOM 830 C C . TYR A 1 102 ? 28.865 5.344 -24.868 1.00 92.38 102 TYR A C 1
ATOM 832 O O . TYR A 1 102 ? 28.929 6.543 -24.614 1.00 92.38 102 TYR A O 1
ATOM 840 N N . GLU A 1 103 ? 29.517 4.805 -25.906 1.00 93.00 103 GLU A N 1
ATOM 841 C CA . GLU A 1 103 ? 30.364 5.585 -26.817 1.00 93.00 103 GLU A CA 1
ATOM 842 C C . GLU A 1 103 ? 29.550 6.459 -27.778 1.00 93.00 103 GLU A C 1
ATOM 844 O O . GLU A 1 103 ? 29.955 7.579 -28.081 1.00 93.00 103 GLU A O 1
ATOM 849 N N . ASN A 1 104 ? 28.403 5.956 -28.245 1.00 93.62 104 ASN A N 1
ATOM 850 C CA . ASN A 1 104 ? 27.526 6.634 -29.200 1.00 93.62 104 ASN A CA 1
ATOM 851 C C . ASN A 1 104 ? 26.097 6.711 -28.640 1.00 93.62 104 ASN A C 1
ATOM 853 O O . ASN A 1 104 ? 25.234 5.928 -29.049 1.00 93.62 104 ASN A O 1
ATOM 857 N N . PRO A 1 105 ? 25.828 7.602 -27.671 1.00 95.81 105 PRO A N 1
ATOM 858 C CA . PRO A 1 105 ? 24.512 7.708 -27.057 1.00 95.81 105 PRO A CA 1
ATOM 859 C C . PRO A 1 105 ? 23.495 8.304 -28.037 1.00 95.81 105 PRO A C 1
ATOM 861 O O . PRO A 1 105 ? 23.829 9.172 -28.845 1.00 95.81 105 PRO A O 1
ATOM 864 N N . PHE A 1 106 ? 22.230 7.897 -27.922 1.00 97.62 106 PHE A N 1
ATOM 865 C CA . PHE A 1 106 ? 21.142 8.619 -28.582 1.00 97.62 106 PHE A CA 1
ATOM 866 C C . PHE A 1 106 ? 20.828 9.899 -27.794 1.00 97.62 106 PHE A C 1
ATOM 868 O O . PHE A 1 106 ? 20.615 9.829 -26.581 1.00 97.62 106 PHE A O 1
ATOM 875 N N . LYS A 1 107 ? 20.807 11.046 -28.483 1.00 95.94 107 LYS A N 1
ATOM 876 C CA . LYS A 1 107 ? 20.623 12.399 -27.925 1.00 95.94 107 LYS A CA 1
ATOM 877 C C . LYS A 1 107 ? 19.470 13.191 -28.549 1.00 95.94 107 LYS A C 1
ATOM 879 O O . LYS A 1 107 ? 19.315 14.375 -28.274 1.00 95.94 107 LYS A O 1
ATOM 884 N N . GLY A 1 108 ? 18.690 12.561 -29.425 1.00 94.75 108 GLY A N 1
ATOM 885 C CA . GLY A 1 108 ? 17.581 13.215 -30.115 1.00 94.75 108 GLY A CA 1
ATOM 886 C C . GLY A 1 108 ? 16.247 13.125 -29.387 1.00 94.75 108 GLY A C 1
ATOM 887 O O . GLY A 1 108 ? 16.124 12.562 -28.297 1.00 94.75 108 GLY A O 1
ATOM 888 N N . ILE A 1 109 ? 15.216 13.644 -30.048 1.00 96.06 109 ILE A N 1
ATOM 889 C CA . ILE A 1 109 ? 13.821 13.381 -29.698 1.00 96.06 109 ILE A CA 1
ATOM 890 C C . ILE A 1 109 ? 13.356 12.193 -30.536 1.00 96.06 109 ILE A C 1
ATOM 892 O O . ILE A 1 109 ? 13.373 12.264 -31.760 1.00 96.06 109 ILE A O 1
ATOM 896 N N . PHE A 1 110 ? 12.916 11.117 -29.901 1.00 97.81 110 PHE A N 1
ATOM 897 C CA . PHE A 1 110 ? 12.202 10.026 -30.545 1.00 97.81 110 PHE A CA 1
ATOM 898 C C . PHE A 1 110 ? 10.721 10.103 -30.165 1.00 97.81 110 PHE A C 1
ATOM 900 O O . PHE A 1 110 ? 10.343 9.781 -29.039 1.00 97.81 110 PHE A O 1
ATOM 907 N N . ASP A 1 111 ? 9.882 10.524 -31.106 1.00 97.50 111 ASP A N 1
ATOM 908 C CA . ASP A 1 111 ? 8.432 10.582 -30.950 1.00 97.50 111 ASP A CA 1
ATOM 909 C C . ASP A 1 111 ? 7.796 9.380 -31.640 1.00 97.50 111 ASP A C 1
ATOM 911 O O . ASP A 1 111 ? 7.722 9.287 -32.866 1.00 97.50 111 ASP A O 1
ATOM 915 N N . GLY A 1 112 ? 7.322 8.441 -30.828 1.00 97.69 112 GLY A N 1
ATOM 916 C CA . GLY A 1 112 ? 6.571 7.289 -31.295 1.00 97.69 112 GLY A CA 1
ATOM 917 C C . GLY A 1 112 ? 5.231 7.666 -31.923 1.00 97.69 112 GLY A C 1
ATOM 918 O O . GLY A 1 112 ? 4.629 6.810 -32.556 1.00 97.69 112 GLY A O 1
ATOM 919 N N . ASN A 1 113 ? 4.746 8.903 -31.741 1.00 96.75 113 ASN A N 1
ATOM 920 C CA . ASN A 1 113 ? 3.497 9.421 -32.303 1.00 96.75 113 ASN A CA 1
ATOM 921 C C . ASN A 1 113 ? 2.295 8.474 -32.083 1.00 96.75 113 ASN A C 1
ATOM 923 O O . ASN A 1 113 ? 1.417 8.317 -32.928 1.00 96.75 113 ASN A O 1
ATOM 927 N N . ASN A 1 114 ? 2.264 7.802 -30.925 1.00 94.94 114 ASN A N 1
ATOM 928 C CA . ASN A 1 114 ? 1.290 6.770 -30.545 1.00 94.94 114 ASN A CA 1
ATOM 929 C C . ASN A 1 114 ? 1.273 5.512 -31.435 1.00 94.94 114 ASN A C 1
ATOM 931 O O . ASN A 1 114 ? 0.371 4.680 -31.298 1.00 94.94 114 ASN A O 1
ATOM 935 N N . HIS A 1 115 ? 2.268 5.334 -32.298 1.00 97.75 115 HIS A N 1
ATOM 936 C CA . HIS A 1 115 ? 2.507 4.098 -33.024 1.00 97.75 115 HIS A CA 1
ATOM 937 C C . HIS A 1 115 ? 3.217 3.060 -32.158 1.00 97.75 115 HIS A C 1
ATOM 939 O O . HIS A 1 115 ? 3.748 3.323 -31.070 1.00 97.75 115 HIS A O 1
ATOM 945 N N . THR A 1 116 ? 3.174 1.823 -32.641 1.00 97.94 116 THR A N 1
ATOM 946 C CA . THR A 1 116 ? 3.661 0.665 -31.902 1.00 97.94 116 THR A CA 1
ATOM 947 C C . THR A 1 116 ? 4.838 -0.012 -32.588 1.00 97.94 116 THR A C 1
ATOM 949 O O . THR A 1 116 ? 4.896 -0.127 -33.810 1.00 97.94 116 THR A O 1
ATOM 952 N N . ILE A 1 117 ? 5.743 -0.553 -31.776 1.00 98.12 117 ILE A N 1
ATOM 953 C CA . ILE A 1 117 ? 6.785 -1.484 -32.205 1.00 98.12 117 ILE A CA 1
ATOM 954 C C . ILE A 1 117 ? 6.445 -2.862 -31.631 1.00 98.12 117 ILE A C 1
ATOM 956 O O . ILE A 1 117 ? 6.299 -3.019 -30.418 1.00 98.12 117 ILE A O 1
ATOM 960 N N . LYS A 1 118 ? 6.278 -3.873 -32.485 1.00 97.88 118 LYS A N 1
ATOM 961 C CA . LYS A 1 118 ? 5.736 -5.187 -32.107 1.00 97.88 118 LYS A CA 1
ATOM 962 C C . LYS A 1 118 ? 6.749 -6.310 -32.284 1.00 97.88 118 LYS A C 1
ATOM 964 O O . LYS A 1 118 ? 7.541 -6.307 -33.224 1.00 97.88 118 LYS A O 1
ATOM 969 N N . ASN A 1 119 ? 6.633 -7.322 -31.424 1.00 97.19 119 ASN A N 1
ATOM 970 C CA . ASN A 1 119 ? 7.288 -8.628 -31.551 1.00 97.19 119 ASN A CA 1
ATOM 971 C C . ASN A 1 119 ? 8.827 -8.554 -31.602 1.00 97.19 119 ASN A C 1
ATOM 973 O O . ASN A 1 119 ? 9.469 -9.337 -32.306 1.00 97.19 119 ASN A O 1
ATOM 977 N N . ILE A 1 120 ? 9.420 -7.615 -30.858 1.00 96.12 120 ILE A N 1
ATOM 978 C CA . ILE A 1 120 ? 10.878 -7.481 -30.772 1.00 96.12 120 ILE A CA 1
ATOM 979 C C . ILE A 1 120 ? 11.481 -8.605 -29.926 1.00 96.12 120 ILE A C 1
ATOM 981 O O . ILE A 1 120 ? 10.952 -8.958 -28.873 1.00 96.12 120 ILE A O 1
ATOM 985 N N . ASN A 1 121 ? 12.621 -9.136 -30.366 1.00 95.69 121 ASN A N 1
ATOM 986 C CA . ASN A 1 121 ? 13.440 -10.070 -29.596 1.00 95.69 121 ASN A CA 1
ATOM 987 C C . ASN A 1 121 ? 14.857 -9.502 -29.483 1.00 95.69 121 ASN A C 1
ATOM 989 O O . ASN A 1 121 ? 15.638 -9.605 -30.426 1.00 95.69 121 ASN A O 1
ATOM 993 N N . ILE A 1 122 ? 15.182 -8.896 -28.342 1.00 94.12 122 ILE A N 1
ATOM 994 C CA . ILE A 1 122 ? 16.503 -8.318 -28.078 1.00 94.12 122 ILE A CA 1
ATOM 995 C C . ILE A 1 122 ? 17.247 -9.256 -27.132 1.00 94.12 122 ILE A C 1
ATOM 997 O O . ILE A 1 122 ? 16.912 -9.368 -25.956 1.00 94.12 122 ILE A O 1
ATOM 1001 N N . SER A 1 123 ? 18.271 -9.929 -27.648 1.00 91.56 123 SER A N 1
ATOM 1002 C CA . SER A 1 123 ? 19.198 -10.731 -26.850 1.00 91.56 123 SER A CA 1
ATOM 1003 C C . SER A 1 123 ? 20.583 -10.113 -26.958 1.00 91.56 123 SER A C 1
ATOM 1005 O O . SER A 1 123 ? 21.226 -10.248 -27.996 1.00 91.56 123 SER A O 1
ATOM 1007 N N . SER A 1 124 ? 21.036 -9.435 -25.903 1.00 86.06 124 SER A N 1
ATOM 1008 C CA . SER A 1 124 ? 22.283 -8.666 -25.937 1.00 86.06 124 SER A CA 1
ATOM 1009 C C . SER A 1 124 ? 23.201 -8.973 -24.753 1.00 86.06 124 SER A C 1
ATOM 1011 O O . SER A 1 124 ? 22.751 -9.170 -23.620 1.00 86.06 124 SER A O 1
ATOM 1013 N N . GLY A 1 125 ? 24.506 -9.002 -25.033 1.00 82.06 125 GLY A N 1
ATOM 1014 C CA . GLY A 1 125 ? 25.579 -9.034 -24.035 1.00 82.06 125 GLY A CA 1
ATOM 1015 C C . GLY A 1 125 ? 26.157 -7.653 -23.706 1.00 82.06 125 GLY A C 1
ATOM 1016 O O . GLY A 1 125 ? 27.116 -7.589 -22.944 1.00 82.06 125 GLY A O 1
ATOM 1017 N N . THR A 1 126 ? 25.606 -6.577 -24.286 1.00 89.06 126 THR A N 1
ATOM 1018 C CA . THR A 1 126 ? 26.005 -5.190 -23.998 1.00 89.06 126 THR A CA 1
ATOM 1019 C C . THR A 1 126 ? 25.724 -4.812 -22.545 1.00 89.06 126 THR A C 1
ATOM 1021 O O . THR A 1 126 ? 24.897 -5.428 -21.873 1.00 89.06 126 THR A O 1
ATOM 1024 N N . GLU A 1 127 ? 26.395 -3.763 -22.070 1.00 92.88 127 GLU A N 1
ATOM 1025 C CA . GLU A 1 127 ? 26.217 -3.247 -20.708 1.00 92.88 127 GLU A CA 1
ATOM 1026 C C . GLU A 1 127 ? 24.799 -2.725 -20.462 1.00 92.88 127 GLU A C 1
ATOM 1028 O O . GLU A 1 127 ? 24.228 -2.949 -19.394 1.00 92.88 127 GLU A O 1
ATOM 1033 N N . PHE A 1 128 ? 24.208 -2.083 -21.470 1.00 95.62 128 PHE A N 1
ATOM 1034 C CA . PHE A 1 128 ? 22.867 -1.519 -21.397 1.00 95.62 128 PHE A CA 1
ATOM 1035 C C . PHE A 1 128 ? 21.970 -2.155 -22.450 1.00 95.62 128 PHE A C 1
ATOM 1037 O O . PHE A 1 128 ? 22.353 -2.264 -23.620 1.00 95.62 128 PHE A O 1
ATOM 1044 N N . VAL A 1 129 ? 20.792 -2.608 -22.024 1.00 96.50 129 VAL A N 1
ATOM 1045 C CA . VAL A 1 129 ? 19.866 -3.359 -22.875 1.00 96.50 129 VAL A CA 1
ATOM 1046 C C . VAL A 1 129 ? 18.481 -2.735 -22.839 1.00 96.50 129 VAL A C 1
ATOM 1048 O O . VAL A 1 129 ? 17.882 -2.570 -21.784 1.00 96.50 129 VAL A O 1
ATOM 1051 N N . GLY A 1 130 ? 17.957 -2.434 -24.015 1.00 96.88 130 GLY A N 1
ATOM 1052 C CA . GLY A 1 130 ? 16.614 -1.921 -24.237 1.00 96.88 130 GLY A CA 1
ATOM 1053 C C . GLY A 1 130 ? 16.411 -1.659 -25.717 1.00 96.88 130 GLY A C 1
ATOM 1054 O O . GLY A 1 130 ? 17.327 -1.899 -26.506 1.00 96.88 130 GLY A O 1
ATOM 1055 N N . LEU A 1 131 ? 15.238 -1.161 -26.117 1.00 97.44 131 LEU A N 1
ATOM 1056 C CA . LEU A 1 131 ? 15.107 -0.645 -27.482 1.00 97.44 131 LEU A CA 1
ATOM 1057 C C . LEU A 1 131 ? 16.169 0.431 -27.731 1.00 97.44 131 LEU A C 1
ATOM 1059 O O . LEU A 1 131 ? 16.865 0.378 -28.739 1.00 97.44 131 LEU A O 1
ATOM 1063 N N . PHE A 1 132 ? 16.348 1.321 -26.757 1.00 97.88 132 PHE A N 1
ATOM 1064 C CA . PHE A 1 132 ? 17.500 2.195 -26.630 1.00 97.88 132 PHE A CA 1
ATOM 1065 C C . PHE A 1 132 ? 18.459 1.613 -25.584 1.00 97.88 132 PHE A C 1
ATOM 1067 O O . PHE A 1 132 ? 18.066 1.336 -24.454 1.00 97.88 132 PHE A O 1
ATOM 1074 N N . GLY A 1 133 ? 19.718 1.379 -25.942 1.00 97.19 133 GLY A N 1
ATOM 1075 C CA . GLY A 1 133 ? 20.735 0.916 -25.000 1.00 97.19 133 GLY A CA 1
ATOM 1076 C C . GLY A 1 133 ? 21.089 2.035 -24.028 1.00 97.19 133 GLY A C 1
ATOM 1077 O O . GLY A 1 133 ? 20.857 1.911 -22.826 1.00 97.19 133 GLY A O 1
ATOM 1078 N N . TYR A 1 134 ? 21.579 3.150 -24.567 1.00 97.62 134 TYR A N 1
ATOM 1079 C CA . TYR A 1 134 ? 21.985 4.323 -23.799 1.00 97.62 134 TYR A CA 1
ATOM 1080 C C . TYR A 1 134 ? 21.408 5.603 -24.405 1.00 97.62 134 TYR A C 1
ATOM 1082 O O . TYR A 1 134 ? 21.537 5.854 -25.607 1.00 97.62 134 TYR A O 1
ATOM 1090 N N . THR A 1 135 ? 20.802 6.430 -23.555 1.00 97.94 135 THR A N 1
ATOM 1091 C CA . THR A 1 135 ? 20.265 7.744 -23.928 1.00 97.94 135 THR A CA 1
ATOM 1092 C C . THR A 1 135 ? 20.865 8.842 -23.061 1.00 97.94 135 THR A C 1
ATOM 1094 O O . THR A 1 135 ? 21.016 8.654 -21.853 1.00 97.94 135 THR A O 1
ATOM 1097 N N . GLN A 1 136 ? 21.195 9.978 -23.675 1.00 96.19 136 GLN A N 1
ATOM 1098 C CA . GLN A 1 136 ? 21.767 11.145 -23.003 1.00 96.19 136 GLN A CA 1
ATOM 1099 C C . GLN A 1 136 ? 21.143 12.420 -23.558 1.00 96.19 136 GLN A C 1
ATOM 1101 O O . GLN A 1 136 ? 21.196 12.620 -24.763 1.00 96.19 136 GLN A O 1
ATOM 1106 N N . ASN A 1 137 ? 20.581 13.289 -22.716 1.00 94.00 137 ASN A N 1
ATOM 1107 C CA . ASN A 1 137 ? 19.888 14.511 -23.163 1.00 94.00 137 ASN A CA 1
ATOM 1108 C C . ASN A 1 137 ? 18.774 14.238 -24.197 1.00 94.00 137 ASN A C 1
ATOM 1110 O O . ASN A 1 137 ? 18.441 15.096 -25.007 1.00 94.00 137 ASN A O 1
ATOM 1114 N N . ALA A 1 138 ? 18.221 13.022 -24.200 1.00 95.38 138 ALA A N 1
ATOM 1115 C CA . ALA A 1 138 ? 17.247 12.580 -25.188 1.00 95.38 138 ALA A CA 1
ATOM 1116 C C . ALA A 1 138 ? 15.822 12.641 -24.641 1.00 95.38 138 ALA A C 1
ATOM 1118 O O . ALA A 1 138 ? 15.592 12.463 -23.442 1.00 95.38 138 ALA A O 1
ATOM 1119 N N . VAL A 1 139 ? 14.856 12.786 -25.544 1.00 95.62 139 VAL A N 1
ATOM 1120 C CA . VAL A 1 139 ? 13.431 12.640 -25.230 1.00 95.62 139 VAL A CA 1
ATOM 1121 C C . VAL A 1 139 ? 12.897 11.417 -25.955 1.00 95.62 139 VAL A C 1
ATOM 1123 O O . VAL A 1 139 ? 13.030 11.325 -27.168 1.00 95.62 139 VAL A O 1
ATOM 1126 N N . ILE A 1 140 ? 12.274 10.483 -25.241 1.00 97.75 140 ILE A N 1
ATOM 1127 C CA . ILE A 1 140 ? 11.520 9.379 -25.846 1.00 97.75 140 ILE A CA 1
ATOM 1128 C C . ILE A 1 140 ? 10.062 9.535 -25.439 1.00 97.75 140 ILE A C 1
ATOM 1130 O O . ILE A 1 140 ? 9.735 9.437 -24.253 1.00 97.75 140 ILE A O 1
ATOM 1134 N N . GLU A 1 141 ? 9.181 9.752 -26.411 1.00 96.12 141 GLU A N 1
ATOM 1135 C CA . GLU A 1 141 ? 7.774 10.029 -26.150 1.00 96.12 141 GLU A CA 1
ATOM 1136 C C . GLU A 1 141 ? 6.803 9.183 -26.970 1.00 96.12 141 GLU A C 1
ATOM 1138 O O . GLU A 1 141 ? 7.116 8.729 -28.066 1.00 96.12 141 GLU A O 1
ATOM 1143 N N . ASN A 1 142 ? 5.604 8.969 -26.419 1.00 96.62 142 ASN A N 1
ATOM 1144 C CA . ASN A 1 142 ? 4.439 8.401 -27.115 1.00 96.62 142 ASN A CA 1
ATOM 1145 C C . ASN A 1 142 ? 4.707 7.049 -27.806 1.00 96.62 142 ASN A C 1
ATOM 1147 O O . ASN A 1 142 ? 4.118 6.747 -28.845 1.00 96.62 142 ASN A O 1
ATOM 1151 N N . LEU A 1 143 ? 5.602 6.236 -27.240 1.00 97.94 143 LEU A N 1
ATOM 1152 C CA . LEU A 1 143 ? 6.046 4.977 -27.827 1.00 97.94 143 LEU A CA 1
ATOM 1153 C C . LEU A 1 143 ? 5.452 3.769 -27.102 1.00 97.94 143 LEU A C 1
ATOM 1155 O O . LEU A 1 143 ? 5.542 3.643 -25.879 1.00 97.94 143 LEU A O 1
ATOM 1159 N N . MET A 1 144 ? 4.913 2.819 -27.863 1.00 98.44 144 MET A N 1
ATOM 1160 C CA . MET A 1 144 ? 4.378 1.571 -27.325 1.00 98.44 144 MET A CA 1
ATOM 1161 C C . MET A 1 144 ? 5.103 0.353 -27.900 1.00 98.44 144 MET A C 1
ATOM 1163 O O . MET A 1 144 ? 5.007 0.065 -29.088 1.00 98.44 144 MET A O 1
ATOM 1167 N N . ILE A 1 145 ? 5.770 -0.420 -27.048 1.00 98.44 145 ILE A N 1
ATOM 1168 C CA . ILE A 1 145 ? 6.343 -1.714 -27.422 1.00 98.44 145 ILE A CA 1
ATOM 1169 C C . ILE A 1 145 ? 5.385 -2.827 -27.006 1.00 98.44 145 ILE A C 1
ATOM 1171 O O . ILE A 1 145 ? 5.051 -2.944 -25.826 1.00 98.44 145 ILE A O 1
ATOM 1175 N N . LEU A 1 146 ? 4.964 -3.661 -27.960 1.00 98.38 146 LEU A N 1
ATOM 1176 C CA . LEU A 1 146 ? 4.059 -4.788 -27.725 1.00 98.38 146 LEU A CA 1
ATOM 1177 C C . LEU A 1 146 ? 4.736 -6.126 -28.025 1.00 98.38 146 LEU A C 1
ATOM 1179 O O . LEU A 1 146 ? 5.397 -6.285 -29.049 1.00 98.38 146 LEU A O 1
ATOM 1183 N N . ASN A 1 147 ? 4.520 -7.117 -27.161 1.00 97.25 147 ASN A N 1
ATOM 1184 C CA . ASN A 1 147 ? 5.149 -8.440 -27.248 1.00 97.25 147 ASN A CA 1
ATOM 1185 C C . ASN A 1 147 ? 6.684 -8.362 -27.331 1.00 97.25 147 ASN A C 1
ATOM 1187 O O . ASN A 1 147 ? 7.305 -9.061 -28.131 1.00 97.25 147 ASN A O 1
ATOM 1191 N N . GLY A 1 148 ? 7.295 -7.490 -26.527 1.00 97.06 148 GLY A N 1
ATOM 1192 C CA . GLY A 1 148 ? 8.746 -7.399 -26.432 1.00 97.06 148 GLY A CA 1
ATOM 1193 C C . GLY A 1 148 ? 9.332 -8.548 -25.616 1.00 97.06 148 GLY A C 1
ATOM 1194 O O . GLY A 1 148 ? 8.809 -8.908 -24.562 1.00 97.06 148 GLY A O 1
ATOM 1195 N N . ASN A 1 149 ? 10.431 -9.126 -26.080 1.00 96.69 149 ASN A N 1
ATOM 1196 C CA . ASN A 1 149 ? 11.169 -10.151 -25.355 1.00 96.69 149 ASN A CA 1
ATOM 1197 C C . ASN A 1 149 ? 12.637 -9.743 -25.253 1.00 96.69 149 ASN A C 1
ATOM 1199 O O . ASN A 1 149 ? 13.345 -9.676 -26.259 1.00 96.69 149 ASN A O 1
ATOM 1203 N N . LEU A 1 150 ? 13.074 -9.437 -24.035 1.00 96.19 150 LEU A N 1
ATOM 1204 C CA . LEU A 1 150 ? 14.437 -9.007 -23.745 1.00 96.19 150 LEU A CA 1
ATOM 1205 C C . LEU A 1 150 ? 15.162 -10.103 -22.968 1.00 96.19 150 LEU A C 1
ATOM 1207 O O . LEU A 1 150 ? 14.623 -10.662 -22.009 1.00 96.19 150 LEU A O 1
ATOM 1211 N N . TYR A 1 151 ? 16.399 -10.387 -23.363 1.00 94.88 151 TYR A N 1
ATOM 1212 C CA . TYR A 1 151 ? 17.269 -11.345 -22.698 1.00 94.88 151 TYR A CA 1
ATOM 1213 C C . TYR A 1 151 ? 18.686 -10.793 -22.534 1.00 94.88 151 TYR A C 1
ATOM 1215 O O . TYR A 1 151 ? 19.294 -10.322 -23.495 1.00 94.88 151 TYR A O 1
ATOM 1223 N N . SER A 1 152 ? 19.242 -10.914 -21.327 1.00 93.12 152 SER A N 1
ATOM 1224 C CA . SER A 1 152 ? 20.668 -10.676 -21.098 1.00 93.12 152 SER A CA 1
ATOM 1225 C C . SER A 1 152 ? 21.238 -11.543 -19.976 1.00 93.12 152 SER A C 1
ATOM 1227 O O . SER A 1 152 ? 20.596 -11.797 -18.955 1.00 93.12 152 SER A O 1
ATOM 1229 N N . ASN A 1 153 ? 22.483 -11.990 -20.155 1.00 91.31 153 ASN A N 1
ATOM 1230 C CA . ASN A 1 153 ? 23.233 -12.703 -19.120 1.00 91.31 153 ASN A CA 1
ATOM 1231 C C . ASN A 1 153 ? 24.097 -11.774 -18.252 1.00 91.31 153 ASN A C 1
ATOM 1233 O O . ASN A 1 153 ? 24.433 -12.157 -17.135 1.00 91.31 153 ASN A O 1
ATOM 1237 N N . SER A 1 154 ? 24.486 -10.610 -18.774 1.00 92.31 154 SER A N 1
ATOM 1238 C CA . SER A 1 154 ? 25.607 -9.814 -18.254 1.00 92.31 154 SER A CA 1
ATOM 1239 C C . SER A 1 154 ? 25.352 -8.310 -18.225 1.00 92.31 154 SER A C 1
ATOM 1241 O O . SER A 1 154 ? 26.237 -7.584 -17.784 1.00 92.31 154 SER A O 1
ATOM 1243 N N . ALA A 1 155 ? 24.185 -7.838 -18.678 1.00 93.50 155 ALA A N 1
ATOM 1244 C CA . ALA A 1 155 ? 23.864 -6.416 -18.650 1.00 93.50 155 ALA A CA 1
ATOM 1245 C C . ALA A 1 155 ? 24.006 -5.835 -17.236 1.00 93.50 155 ALA A C 1
ATOM 1247 O O . ALA A 1 155 ? 23.711 -6.496 -16.237 1.00 93.50 155 ALA A O 1
ATOM 1248 N N . ILE A 1 156 ? 24.455 -4.585 -17.181 1.00 94.44 156 ILE A N 1
ATOM 1249 C CA . ILE A 1 156 ? 24.485 -3.751 -15.981 1.00 94.44 156 ILE A CA 1
ATOM 1250 C C . ILE A 1 156 ? 23.094 -3.168 -15.743 1.00 94.44 156 ILE A C 1
ATOM 1252 O O . ILE A 1 156 ? 22.631 -3.167 -14.606 1.00 94.44 156 ILE A O 1
ATOM 1256 N N . ALA A 1 157 ? 22.416 -2.722 -16.806 1.00 95.75 157 ALA A N 1
ATOM 1257 C CA . ALA A 1 157 ? 21.058 -2.200 -16.722 1.00 95.75 157 ALA A CA 1
ATOM 1258 C C . ALA A 1 157 ? 20.208 -2.640 -17.920 1.00 95.75 157 ALA A C 1
ATOM 1260 O O . ALA A 1 157 ? 20.652 -2.607 -19.069 1.00 95.75 157 ALA A O 1
ATOM 1261 N N . THR A 1 158 ? 18.972 -3.059 -17.659 1.00 97.06 158 THR A N 1
ATOM 1262 C CA . THR A 1 158 ? 18.017 -3.468 -18.696 1.00 97.06 158 THR A CA 1
ATOM 1263 C C . THR A 1 158 ? 16.670 -2.778 -18.516 1.00 97.06 158 THR A C 1
ATOM 1265 O O . THR A 1 158 ? 16.082 -2.847 -17.440 1.00 97.06 158 THR A O 1
ATOM 1268 N N . GLY A 1 159 ? 16.135 -2.178 -19.576 1.00 97.31 159 GLY A N 1
ATOM 1269 C CA . GLY A 1 159 ? 14.777 -1.647 -19.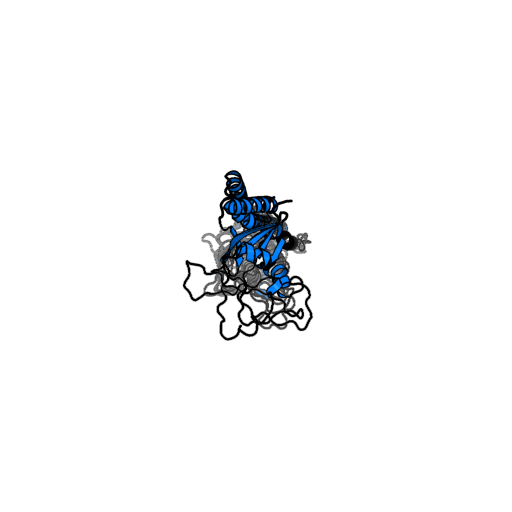601 1.00 97.31 159 GLY A CA 1
ATOM 1270 C C . GLY A 1 159 ? 14.076 -1.914 -20.921 1.00 97.31 159 GLY A C 1
ATOM 1271 O O . GLY A 1 159 ? 14.713 -1.980 -21.965 1.00 97.31 159 GLY A O 1
ATOM 1272 N N . GLY A 1 160 ? 12.754 -2.083 -20.894 1.00 97.44 160 GLY A N 1
ATOM 1273 C CA . GLY A 1 160 ? 11.976 -2.339 -22.109 1.00 97.44 160 GLY A CA 1
ATOM 1274 C C . GLY A 1 160 ? 12.129 -1.242 -23.169 1.00 97.44 160 GLY A C 1
ATOM 1275 O O . GLY A 1 160 ? 12.257 -1.544 -24.355 1.00 97.44 160 GLY A O 1
ATOM 1276 N N . ILE A 1 161 ? 12.163 0.021 -22.733 1.00 98.44 161 ILE A N 1
ATOM 1277 C CA . ILE A 1 161 ? 12.372 1.197 -23.585 1.00 98.44 161 ILE A CA 1
ATOM 1278 C C . ILE A 1 161 ? 13.851 1.586 -23.601 1.00 98.44 161 ILE A C 1
ATOM 1280 O O . ILE A 1 161 ? 14.420 1.691 -24.683 1.00 98.44 161 ILE A O 1
ATOM 1284 N N . ALA A 1 162 ? 14.476 1.765 -22.432 1.00 98.31 162 ALA A N 1
ATOM 1285 C CA . ALA A 1 162 ? 15.862 2.219 -22.319 1.00 98.31 162 ALA A CA 1
ATOM 1286 C C . ALA A 1 162 ? 16.682 1.383 -21.320 1.00 98.31 162 ALA A C 1
ATOM 1288 O O . ALA A 1 162 ? 16.230 1.123 -20.211 1.00 98.31 162 ALA A O 1
ATOM 1289 N N . GLY A 1 163 ? 17.915 1.003 -21.652 1.00 97.75 163 GLY A N 1
ATOM 1290 C CA . GLY A 1 163 ? 18.830 0.393 -20.681 1.00 97.75 163 GLY A CA 1
ATOM 1291 C C . GLY A 1 163 ? 19.290 1.410 -19.634 1.00 97.75 163 GLY A C 1
ATOM 1292 O O . GLY A 1 163 ? 19.110 1.204 -18.433 1.00 97.75 163 GLY A O 1
ATOM 1293 N N . TYR A 1 164 ? 19.817 2.539 -20.104 1.00 98.25 164 TYR A N 1
ATOM 1294 C CA . TYR A 1 164 ? 20.284 3.659 -19.288 1.00 98.25 164 TYR A CA 1
ATOM 1295 C C . TYR A 1 164 ? 19.762 4.984 -19.850 1.00 98.25 164 TYR A C 1
ATOM 1297 O O . TYR A 1 164 ? 19.787 5.203 -21.066 1.00 98.25 164 TYR A O 1
ATOM 1305 N N . SER A 1 165 ? 19.283 5.869 -18.975 1.00 98.00 165 SER A N 1
ATOM 1306 C CA . SER A 1 165 ? 18.778 7.182 -19.378 1.00 98.00 165 SER A CA 1
ATOM 1307 C C . SER A 1 165 ? 19.341 8.300 -18.518 1.00 98.00 165 SER A C 1
ATOM 1309 O O . SER A 1 165 ? 19.048 8.378 -17.325 1.00 98.00 165 SER A O 1
ATOM 1311 N N . GLU A 1 166 ? 20.119 9.186 -19.133 1.00 96.69 166 GLU A N 1
ATOM 1312 C CA . GLU A 1 166 ? 20.843 10.281 -18.489 1.00 96.69 166 GLU A CA 1
ATOM 1313 C C . GLU A 1 166 ? 20.356 11.649 -18.970 1.00 96.69 166 GLU A C 1
ATOM 1315 O O . GLU A 1 166 ? 20.335 11.905 -20.173 1.00 96.69 166 GLU A O 1
ATOM 1320 N N . ASN A 1 167 ? 20.010 12.544 -18.037 1.00 92.44 167 ASN A N 1
ATOM 1321 C CA . ASN A 1 167 ? 19.655 13.941 -18.322 1.00 92.44 167 ASN A CA 1
ATOM 1322 C C . ASN A 1 167 ? 18.579 14.123 -19.415 1.00 92.44 167 ASN A C 1
ATOM 1324 O O . ASN A 1 167 ? 18.557 15.134 -20.108 1.00 92.44 167 ASN A O 1
ATOM 1328 N N . GLY A 1 168 ? 17.702 13.138 -19.600 1.00 92.06 168 GLY A N 1
ATOM 1329 C CA . GLY A 1 168 ? 16.668 13.127 -20.629 1.00 92.06 168 GLY A CA 1
ATOM 1330 C C . GLY A 1 168 ? 15.259 13.067 -20.050 1.00 92.06 168 GLY A C 1
ATOM 1331 O O . GLY A 1 168 ? 15.024 13.317 -18.863 1.00 92.06 168 GLY A O 1
ATOM 1332 N N . THR A 1 169 ? 14.298 12.699 -20.896 1.00 93.31 169 THR A N 1
ATOM 1333 C CA . THR A 1 169 ? 12.916 12.427 -20.487 1.00 93.31 169 THR A CA 1
ATOM 1334 C C . THR A 1 169 ? 12.337 11.234 -21.242 1.00 93.31 169 THR A C 1
ATOM 1336 O O . THR A 1 169 ? 12.464 11.129 -22.458 1.00 93.31 169 THR A O 1
ATOM 1339 N N . ILE A 1 170 ? 11.639 10.348 -20.533 1.00 97.31 170 ILE A N 1
ATOM 1340 C CA . ILE A 1 170 ? 10.814 9.290 -21.122 1.00 97.31 170 ILE A CA 1
ATOM 1341 C C . ILE A 1 170 ? 9.363 9.539 -20.700 1.00 97.31 170 ILE A C 1
ATOM 1343 O O . ILE A 1 170 ? 9.051 9.563 -19.506 1.00 97.31 170 ILE A O 1
ATOM 1347 N N . LEU A 1 171 ? 8.460 9.746 -21.659 1.00 95.56 171 LEU A N 1
ATOM 1348 C CA . LEU A 1 171 ? 7.086 10.162 -21.368 1.00 95.56 171 LEU A CA 1
ATOM 1349 C C . LEU A 1 171 ? 6.042 9.441 -22.223 1.00 95.56 171 LEU A C 1
ATOM 1351 O O . LEU A 1 171 ? 6.239 9.192 -23.405 1.00 95.56 171 LEU A O 1
ATOM 1355 N N . ASN A 1 172 ? 4.895 9.109 -21.626 1.00 95.50 172 ASN A N 1
ATOM 1356 C CA . ASN A 1 172 ? 3.784 8.426 -22.310 1.00 95.50 172 ASN A CA 1
ATOM 1357 C C . ASN A 1 172 ? 4.187 7.104 -22.998 1.00 95.50 172 ASN A C 1
ATOM 1359 O O . ASN A 1 172 ? 3.586 6.707 -23.997 1.00 95.50 172 ASN A O 1
ATOM 1363 N N . CYS A 1 173 ? 5.196 6.410 -22.470 1.00 98.44 173 CYS A N 1
ATOM 1364 C CA . CYS A 1 173 ? 5.699 5.176 -23.061 1.00 98.44 173 CYS A CA 1
ATOM 1365 C C . CYS A 1 173 ? 5.080 3.930 -22.422 1.00 98.44 173 CYS A C 1
ATOM 1367 O O . CYS A 1 173 ? 4.737 3.899 -21.236 1.00 98.44 173 CYS A O 1
ATOM 1369 N N . ARG A 1 174 ? 4.973 2.854 -23.199 1.00 98.50 174 ARG A N 1
ATOM 1370 C CA . ARG A 1 174 ? 4.474 1.564 -22.720 1.00 98.50 174 ARG A CA 1
ATOM 1371 C C . ARG A 1 174 ? 5.364 0.422 -23.169 1.00 98.50 174 ARG A C 1
ATOM 1373 O O . ARG A 1 174 ? 5.724 0.352 -24.338 1.00 98.50 174 ARG A O 1
ATOM 1380 N N . PHE A 1 175 ? 5.634 -0.510 -22.262 1.00 98.69 175 PHE A N 1
ATOM 1381 C CA . PHE A 1 175 ? 6.276 -1.776 -22.602 1.00 98.69 175 PHE A CA 1
ATOM 1382 C C . PHE A 1 175 ? 5.421 -2.961 -22.142 1.00 98.69 175 PHE A C 1
ATOM 1384 O O . PHE A 1 175 ? 5.159 -3.146 -20.948 1.00 98.69 175 PHE A O 1
ATOM 1391 N N . ASP A 1 176 ? 5.013 -3.776 -23.113 1.00 98.50 176 ASP A N 1
ATOM 1392 C CA . ASP A 1 176 ? 4.297 -5.027 -22.908 1.00 98.50 176 ASP A CA 1
ATOM 1393 C C . ASP A 1 176 ? 5.182 -6.196 -23.341 1.00 98.50 176 ASP A C 1
ATOM 1395 O O . ASP A 1 176 ? 5.478 -6.352 -24.530 1.00 98.50 176 ASP A O 1
ATOM 1399 N N . GLY A 1 177 ? 5.597 -7.043 -22.400 1.00 97.50 177 GLY A N 1
ATOM 1400 C CA . GLY A 1 177 ? 6.575 -8.069 -22.733 1.00 97.50 177 GLY A CA 1
ATOM 1401 C C . GLY A 1 177 ? 7.128 -8.894 -21.580 1.00 97.50 177 GLY A C 1
ATOM 1402 O O . GLY A 1 177 ? 6.660 -8.835 -20.443 1.00 97.50 177 GLY A O 1
ATOM 1403 N N . THR A 1 178 ? 8.147 -9.687 -21.907 1.00 97.56 178 THR A N 1
ATOM 1404 C CA . THR A 1 178 ? 8.933 -10.464 -20.944 1.00 97.56 178 THR A CA 1
ATOM 1405 C C . THR A 1 178 ? 10.375 -9.973 -20.936 1.00 97.56 178 THR A C 1
ATOM 1407 O O . THR A 1 178 ? 10.992 -9.844 -21.991 1.00 97.56 178 THR A O 1
ATOM 1410 N N . ILE A 1 179 ? 10.929 -9.734 -19.747 1.00 96.44 179 ILE A N 1
ATOM 1411 C CA . ILE A 1 179 ? 12.340 -9.383 -19.560 1.00 96.44 179 ILE A CA 1
ATOM 1412 C C . ILE A 1 179 ? 13.001 -10.486 -18.735 1.00 96.44 179 ILE A C 1
ATOM 1414 O O . ILE A 1 179 ? 12.588 -10.758 -17.611 1.00 96.44 179 ILE A O 1
ATOM 1418 N N . ASN A 1 180 ? 14.015 -11.139 -19.295 1.00 94.44 180 ASN A N 1
ATOM 1419 C CA . ASN A 1 180 ? 14.742 -12.244 -18.679 1.00 94.44 180 ASN A CA 1
ATOM 1420 C C . ASN A 1 180 ? 16.213 -11.857 -18.493 1.00 94.44 180 ASN A C 1
ATOM 1422 O O . ASN A 1 180 ? 16.992 -11.910 -19.445 1.00 94.44 180 ASN A O 1
ATOM 1426 N N . ILE A 1 181 ? 16.610 -11.503 -17.272 1.00 91.62 181 ILE A N 1
ATOM 1427 C CA . ILE A 1 181 ? 17.979 -11.057 -16.987 1.00 91.62 181 ILE A CA 1
ATOM 1428 C C . ILE A 1 181 ? 18.653 -11.894 -15.905 1.00 91.62 181 ILE A C 1
ATOM 1430 O O . ILE A 1 181 ? 18.021 -12.328 -14.938 1.00 91.62 181 ILE A O 1
ATOM 1434 N N . LYS A 1 182 ? 19.961 -12.129 -16.069 1.00 89.81 182 LYS A N 1
ATOM 1435 C CA . LYS A 1 182 ? 20.780 -12.843 -15.074 1.00 89.81 182 LYS A CA 1
ATOM 1436 C C . LYS A 1 182 ? 21.691 -11.951 -14.233 1.00 89.81 182 LYS A C 1
ATOM 1438 O O . LYS A 1 182 ? 22.270 -12.431 -13.262 1.00 89.81 182 LYS A O 1
ATOM 1443 N N . SER A 1 183 ? 21.801 -10.678 -14.588 1.00 88.81 183 SER A N 1
ATOM 1444 C CA . SER A 1 183 ? 22.663 -9.698 -13.934 1.00 88.81 183 SER A CA 1
ATOM 1445 C C . SER A 1 183 ? 22.087 -8.300 -14.128 1.00 88.81 183 SER A C 1
ATOM 1447 O O . SER A 1 183 ? 21.309 -8.092 -15.061 1.00 88.81 183 SER A O 1
ATOM 1449 N N . GLY A 1 184 ? 22.488 -7.380 -13.252 1.00 91.00 184 GLY A N 1
ATOM 1450 C CA . GLY A 1 184 ? 22.193 -5.961 -13.381 1.00 91.00 184 GLY A CA 1
ATOM 1451 C C . GLY A 1 184 ? 20.803 -5.545 -12.921 1.00 91.00 184 GLY A C 1
ATOM 1452 O O . GLY A 1 184 ? 19.948 -6.362 -12.565 1.00 91.00 184 GLY A O 1
ATOM 1453 N N . ASP A 1 185 ? 20.606 -4.237 -12.905 1.00 93.75 185 ASP A N 1
ATOM 1454 C CA . ASP A 1 185 ? 19.345 -3.608 -12.554 1.00 93.75 185 ASP A CA 1
ATOM 1455 C C . ASP A 1 185 ? 18.361 -3.732 -13.722 1.00 93.75 185 ASP A C 1
ATOM 1457 O O . ASP A 1 185 ? 18.733 -3.698 -14.899 1.00 93.75 185 ASP A O 1
ATOM 1461 N N . VAL A 1 186 ? 17.083 -3.928 -13.412 1.00 95.69 186 VAL A N 1
ATOM 1462 C CA . VAL A 1 186 ? 16.051 -4.130 -14.426 1.00 95.69 186 VAL A CA 1
ATOM 1463 C C . VAL A 1 186 ? 14.799 -3.337 -14.112 1.00 95.69 186 VAL A C 1
ATOM 1465 O O . VAL A 1 186 ? 14.237 -3.459 -13.026 1.00 95.69 186 VAL A O 1
ATOM 1468 N N . GLY A 1 187 ? 14.337 -2.573 -15.096 1.00 96.81 187 GLY A N 1
ATOM 1469 C CA . GLY A 1 187 ? 13.043 -1.909 -15.084 1.00 96.81 187 GLY A CA 1
ATOM 1470 C C . GLY A 1 187 ? 12.166 -2.371 -16.237 1.00 96.81 187 GLY A C 1
ATOM 1471 O O . GLY A 1 187 ? 12.655 -2.736 -17.302 1.00 96.81 187 GLY A O 1
ATOM 1472 N N . GLY A 1 188 ? 10.847 -2.326 -16.075 1.00 97.62 188 GLY A N 1
ATOM 1473 C CA . GLY A 1 188 ? 9.952 -2.568 -17.208 1.00 97.62 188 GLY A CA 1
ATOM 1474 C C . GLY A 1 188 ? 10.065 -1.488 -18.297 1.00 97.62 188 GLY A C 1
ATOM 1475 O O . GLY A 1 188 ? 9.887 -1.798 -19.472 1.00 97.62 188 GLY A O 1
ATOM 1476 N N . ILE A 1 189 ? 10.410 -0.245 -17.933 1.00 98.69 189 ILE A N 1
ATOM 1477 C CA . ILE A 1 189 ? 10.643 0.867 -18.870 1.00 98.69 189 ILE A CA 1
ATOM 1478 C C . ILE A 1 189 ? 12.131 1.170 -19.003 1.00 98.69 189 ILE A C 1
ATOM 1480 O O . ILE A 1 189 ? 12.652 1.142 -20.117 1.00 98.69 189 ILE A O 1
ATOM 1484 N N . VAL A 1 190 ? 12.805 1.441 -17.883 1.00 98.56 190 VAL A N 1
ATOM 1485 C CA . VAL A 1 190 ? 14.202 1.888 -17.863 1.00 98.56 190 VAL A CA 1
ATOM 1486 C C . VAL A 1 190 ? 15.029 1.084 -16.865 1.00 98.56 190 VAL A C 1
ATOM 1488 O O . VAL A 1 190 ? 14.586 0.882 -15.745 1.00 98.56 190 VAL A O 1
ATOM 1491 N N . GLY A 1 191 ? 16.221 0.619 -17.229 1.00 97.38 191 GLY A N 1
ATOM 1492 C CA . GLY A 1 191 ? 17.106 -0.053 -16.269 1.00 97.38 191 GLY A CA 1
ATOM 1493 C C . GLY A 1 191 ? 17.574 0.917 -15.185 1.00 97.38 191 GLY A C 1
ATOM 1494 O O . GLY A 1 191 ? 17.134 0.828 -14.038 1.00 97.38 191 GLY A O 1
ATOM 1495 N N . ASN A 1 192 ? 18.385 1.898 -15.583 1.00 97.81 192 ASN A N 1
ATOM 1496 C CA . ASN A 1 192 ? 18.895 2.947 -14.698 1.00 97.81 192 ASN A CA 1
ATOM 1497 C C . ASN A 1 192 ? 18.385 4.317 -15.143 1.00 97.81 192 ASN A C 1
ATOM 1499 O O . ASN A 1 192 ? 18.640 4.755 -16.267 1.00 97.81 192 ASN A O 1
ATOM 1503 N N . ASN A 1 193 ? 17.671 4.995 -14.247 1.00 97.88 193 ASN A N 1
ATOM 1504 C CA . ASN A 1 193 ? 17.040 6.279 -14.503 1.00 97.88 193 ASN A CA 1
ATOM 1505 C C . ASN A 1 193 ? 17.782 7.423 -13.807 1.00 97.88 193 ASN A C 1
ATOM 1507 O O . ASN A 1 193 ? 17.714 7.551 -12.586 1.00 97.88 193 ASN A O 1
ATOM 1511 N N . LEU A 1 194 ? 18.427 8.292 -14.577 1.00 97.31 194 LEU A N 1
ATOM 1512 C CA . LEU A 1 194 ? 18.944 9.601 -14.154 1.00 97.31 194 LEU A CA 1
ATOM 1513 C C . LEU A 1 194 ? 18.157 10.735 -14.846 1.00 97.31 194 LEU A C 1
ATOM 1515 O O . LEU A 1 194 ? 18.661 11.839 -15.019 1.00 97.31 194 LEU A O 1
ATOM 1519 N N . SER A 1 195 ? 16.930 10.437 -15.277 1.00 93.62 195 SER A N 1
ATOM 1520 C CA . SER A 1 195 ? 16.102 11.268 -16.152 1.00 93.62 195 SER A CA 1
ATOM 1521 C C . SER A 1 195 ? 14.696 11.470 -15.576 1.00 93.62 195 SER A C 1
ATOM 1523 O O . SER A 1 195 ? 14.332 10.888 -14.546 1.00 93.62 195 SER A O 1
ATOM 1525 N N . GLY A 1 196 ? 13.889 12.303 -16.235 1.00 92.75 196 GLY A N 1
ATOM 1526 C CA . GLY A 1 196 ? 12.460 12.410 -15.947 1.00 92.75 196 GLY A CA 1
ATOM 1527 C C . GLY A 1 196 ? 11.680 11.254 -16.574 1.00 92.75 196 GLY A C 1
ATOM 1528 O O . GLY A 1 196 ? 11.792 11.002 -17.771 1.00 92.75 196 GLY A O 1
ATOM 1529 N N . LEU A 1 197 ? 10.861 10.552 -15.793 1.00 96.25 197 LEU A N 1
ATOM 1530 C CA . LEU A 1 197 ? 10.010 9.466 -16.278 1.00 96.25 197 LEU A CA 1
ATOM 1531 C C . LEU A 1 197 ? 8.552 9.738 -15.915 1.00 96.25 197 LEU A C 1
ATOM 1533 O O . LEU A 1 197 ? 8.204 9.820 -14.737 1.00 96.25 197 LEU A O 1
ATOM 1537 N N . SER A 1 198 ? 7.671 9.864 -16.907 1.00 95.31 198 SER A N 1
ATOM 1538 C CA . SER A 1 198 ? 6.273 10.220 -16.644 1.00 95.31 198 SER A CA 1
ATOM 1539 C C . SER A 1 198 ? 5.262 9.448 -17.485 1.00 95.31 198 SER A C 1
ATOM 1541 O O . SER A 1 198 ? 5.517 9.074 -18.627 1.00 95.31 198 SER A O 1
ATOM 1543 N N . ASN A 1 199 ? 4.080 9.194 -16.913 1.00 95.31 199 ASN A N 1
ATOM 1544 C CA . ASN A 1 199 ? 2.934 8.591 -17.608 1.00 95.31 199 ASN A CA 1
ATOM 1545 C C . ASN A 1 199 ? 3.226 7.245 -18.292 1.00 95.31 199 ASN A C 1
ATOM 1547 O O . ASN A 1 199 ? 2.554 6.874 -19.255 1.00 95.31 199 ASN A O 1
ATOM 1551 N N . CYS A 1 200 ? 4.213 6.501 -17.796 1.00 98.25 200 CYS A N 1
ATOM 1552 C CA . CYS A 1 200 ? 4.618 5.251 -18.414 1.00 98.25 200 CYS A CA 1
ATOM 1553 C C . CYS A 1 200 ? 3.877 4.049 -17.830 1.00 98.25 200 CYS A C 1
ATOM 1555 O O . CYS A 1 200 ? 3.450 4.045 -16.671 1.00 98.25 200 CYS A O 1
ATOM 1557 N N . LYS A 1 201 ? 3.725 3.000 -18.637 1.00 98.44 201 LYS A N 1
ATOM 1558 C CA . LYS A 1 201 ? 2.984 1.799 -18.249 1.00 98.44 201 LYS A CA 1
ATOM 1559 C C . LYS A 1 201 ? 3.705 0.523 -18.636 1.00 98.44 201 LYS A C 1
ATOM 1561 O O . LYS A 1 201 ? 4.232 0.404 -19.735 1.00 98.44 201 LYS A O 1
ATOM 1566 N N . THR A 1 202 ? 3.641 -0.472 -17.764 1.00 98.50 202 THR A N 1
ATOM 1567 C CA . THR A 1 202 ? 4.226 -1.785 -18.030 1.00 98.50 202 THR A CA 1
ATOM 1568 C C . THR A 1 202 ? 3.216 -2.906 -17.842 1.00 98.50 202 THR A C 1
ATOM 1570 O O . THR A 1 202 ? 2.301 -2.807 -17.016 1.00 98.50 202 THR A O 1
ATOM 1573 N N . ASN A 1 203 ? 3.356 -3.970 -18.635 1.00 98.00 203 ASN A N 1
ATOM 1574 C CA . ASN A 1 203 ? 2.541 -5.181 -18.548 1.00 98.00 203 ASN A CA 1
ATOM 1575 C C . ASN A 1 203 ? 3.330 -6.432 -18.969 1.00 98.00 203 ASN A C 1
ATOM 1577 O O . ASN A 1 203 ? 4.042 -6.415 -19.968 1.00 98.00 203 ASN A O 1
ATOM 1581 N N . GLY A 1 204 ? 3.175 -7.537 -18.238 1.00 96.12 204 GLY A N 1
ATOM 1582 C CA . GLY A 1 204 ? 3.891 -8.786 -18.516 1.00 96.12 204 GLY A CA 1
ATOM 1583 C C . GLY A 1 204 ? 4.729 -9.271 -17.336 1.00 96.12 204 GLY A C 1
ATOM 1584 O O . GLY A 1 204 ? 4.234 -9.299 -16.208 1.00 96.12 204 GLY A O 1
ATOM 1585 N N . THR A 1 205 ? 5.971 -9.689 -17.585 1.00 95.50 205 THR A N 1
ATOM 1586 C CA . THR A 1 205 ? 6.769 -10.405 -16.577 1.00 95.50 205 THR A CA 1
ATOM 1587 C C . THR A 1 205 ? 8.240 -10.012 -16.609 1.00 95.50 205 THR A C 1
ATOM 1589 O O . THR A 1 205 ? 8.864 -9.999 -17.668 1.00 95.50 205 THR A O 1
ATOM 1592 N N . ILE A 1 206 ? 8.822 -9.785 -15.431 1.00 94.81 206 ILE A N 1
ATOM 1593 C CA . ILE A 1 206 ? 10.269 -9.637 -15.253 1.00 94.81 206 ILE A CA 1
ATOM 1594 C C . ILE A 1 206 ? 10.783 -10.852 -14.482 1.00 94.81 206 ILE A C 1
ATOM 1596 O O . ILE A 1 206 ? 10.354 -11.114 -13.359 1.00 94.81 206 ILE A O 1
ATOM 1600 N N . ASN A 1 207 ? 11.721 -11.579 -15.082 1.00 92.38 207 ASN A N 1
ATOM 1601 C CA . ASN A 1 207 ? 12.452 -12.674 -14.463 1.00 92.38 207 ASN A CA 1
ATOM 1602 C C . ASN A 1 207 ? 13.895 -12.224 -14.236 1.00 92.38 207 ASN A C 1
ATOM 1604 O O . ASN A 1 207 ? 14.686 -12.162 -15.177 1.00 92.38 207 ASN A O 1
ATOM 1608 N N . SER A 1 208 ? 14.230 -11.921 -12.984 1.00 87.31 208 SER A N 1
ATOM 1609 C CA . SER A 1 208 ? 15.570 -11.486 -12.582 1.00 87.31 208 SER A CA 1
ATOM 1610 C C . SER A 1 208 ? 16.166 -12.424 -11.534 1.00 87.31 208 SER A C 1
ATOM 1612 O O . SER A 1 208 ? 15.472 -13.217 -10.897 1.00 87.31 208 SER A O 1
ATOM 1614 N N . VAL A 1 209 ? 17.477 -12.348 -11.347 1.00 82.69 209 VAL A N 1
ATOM 1615 C CA . VAL A 1 209 ? 18.201 -12.928 -10.200 1.00 82.69 209 VAL A CA 1
ATOM 1616 C C . VAL A 1 209 ? 18.944 -11.860 -9.393 1.00 82.69 209 VAL A C 1
ATOM 1618 O O . VAL A 1 209 ? 19.358 -12.133 -8.264 1.00 82.69 209 VAL A O 1
ATOM 1621 N N . TYR A 1 210 ? 19.047 -10.633 -9.907 1.00 80.19 210 TYR A N 1
ATOM 1622 C CA . TYR A 1 210 ? 19.786 -9.533 -9.289 1.00 80.19 210 TYR A CA 1
ATOM 1623 C C . TYR A 1 210 ? 18.895 -8.615 -8.434 1.00 80.19 210 TYR A C 1
ATOM 1625 O O . TYR A 1 210 ? 17.670 -8.748 -8.438 1.00 80.19 210 TYR A O 1
ATOM 1633 N N . ARG A 1 211 ? 19.521 -7.732 -7.641 1.00 71.81 211 ARG A N 1
ATOM 1634 C CA . ARG A 1 211 ? 18.876 -6.986 -6.549 1.00 71.81 211 ARG A CA 1
ATOM 1635 C C . ARG A 1 211 ? 18.007 -5.798 -6.979 1.00 71.81 211 ARG A C 1
ATOM 1637 O O . ARG A 1 211 ? 17.048 -5.491 -6.283 1.00 71.81 211 ARG A O 1
ATOM 1644 N N . GLY A 1 212 ? 18.305 -5.149 -8.103 1.00 81.31 212 GLY A N 1
ATOM 1645 C CA . GLY A 1 212 ? 17.615 -3.929 -8.538 1.00 81.31 212 GLY A CA 1
ATOM 1646 C C . GLY A 1 212 ? 16.509 -4.179 -9.546 1.00 81.31 212 GLY A C 1
ATOM 1647 O O . GLY A 1 212 ? 16.538 -3.622 -10.636 1.00 81.31 212 GLY A O 1
ATOM 1648 N N . ALA A 1 213 ? 15.551 -5.046 -9.218 1.00 93.06 213 ALA A N 1
ATOM 1649 C CA . ALA A 1 213 ? 14.404 -5.288 -10.089 1.00 93.06 213 ALA A CA 1
ATOM 1650 C C . ALA A 1 213 ? 13.220 -4.391 -9.709 1.00 93.06 213 ALA A C 1
ATOM 1652 O O . ALA A 1 213 ? 12.732 -4.466 -8.578 1.00 93.06 213 ALA A O 1
ATOM 1653 N N . GLY A 1 214 ? 12.728 -3.598 -10.662 1.00 95.81 214 GLY A N 1
ATOM 1654 C CA . GLY A 1 214 ? 11.518 -2.799 -10.519 1.00 95.81 214 GLY A CA 1
ATOM 1655 C C . GLY A 1 214 ? 10.572 -2.887 -11.714 1.00 95.81 214 GLY A C 1
ATOM 1656 O O . GLY A 1 214 ? 10.970 -3.142 -12.847 1.00 95.81 214 GLY A O 1
ATOM 1657 N N . GLY A 1 215 ? 9.277 -2.699 -11.468 1.00 96.94 215 GLY A N 1
ATOM 1658 C CA . GLY A 1 215 ? 8.258 -2.814 -12.517 1.00 96.94 215 GLY A CA 1
ATOM 1659 C C . GLY A 1 215 ? 8.305 -1.685 -13.549 1.00 96.94 215 GLY A C 1
ATOM 1660 O O . GLY A 1 215 ? 7.834 -1.863 -14.669 1.00 96.94 215 GLY A O 1
ATOM 1661 N N . ILE A 1 216 ? 8.895 -0.543 -13.189 1.00 98.56 216 ILE A N 1
ATOM 1662 C CA . ILE A 1 216 ? 9.096 0.631 -14.044 1.00 98.56 216 ILE A CA 1
ATOM 1663 C C . ILE A 1 216 ? 10.592 0.912 -14.219 1.00 98.56 216 ILE A C 1
ATOM 1665 O O . ILE A 1 216 ? 11.052 0.952 -15.362 1.00 98.56 216 ILE A O 1
ATOM 1669 N N . ALA A 1 217 ? 11.337 1.047 -13.116 1.00 98.31 217 ALA A N 1
ATOM 1670 C CA . ALA A 1 217 ? 12.777 1.312 -13.123 1.00 98.31 217 ALA A CA 1
ATOM 1671 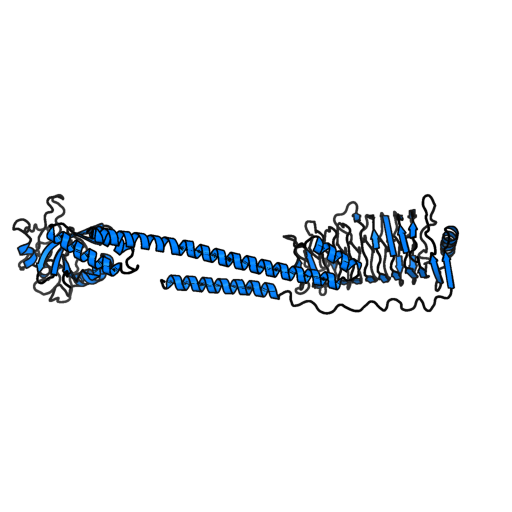C C . ALA A 1 217 ? 13.564 0.343 -12.228 1.00 98.31 217 ALA A C 1
ATOM 1673 O O . ALA A 1 217 ? 13.062 -0.066 -11.185 1.00 98.31 217 ALA A O 1
ATOM 1674 N N . GLY A 1 218 ? 14.793 -0.012 -12.596 1.00 96.19 218 GLY A N 1
ATOM 1675 C CA . GLY A 1 218 ? 15.681 -0.805 -11.741 1.00 96.19 218 GLY A CA 1
ATOM 1676 C C . GLY A 1 218 ? 16.313 0.041 -10.634 1.00 96.19 218 GLY A C 1
ATOM 1677 O O . GLY A 1 218 ? 15.972 -0.122 -9.459 1.00 96.19 218 GLY A O 1
ATOM 1678 N N . ASP A 1 219 ? 17.173 0.983 -11.028 1.00 96.50 219 ASP A N 1
ATOM 1679 C CA . ASP A 1 219 ? 17.765 2.028 -10.177 1.00 96.50 219 ASP A CA 1
ATOM 1680 C C . ASP A 1 219 ? 17.239 3.410 -10.593 1.00 96.50 219 ASP A C 1
ATOM 1682 O O . ASP A 1 219 ? 17.231 3.756 -11.774 1.00 96.50 219 ASP A O 1
ATOM 1686 N N . ASN A 1 220 ? 16.787 4.209 -9.629 1.00 97.75 220 ASN A N 1
ATOM 1687 C CA . ASN A 1 220 ? 16.248 5.544 -9.843 1.00 97.75 220 ASN A CA 1
ATOM 1688 C C . ASN A 1 220 ? 17.044 6.603 -9.081 1.00 97.75 220 ASN A C 1
ATOM 1690 O O . ASN A 1 220 ? 17.007 6.677 -7.854 1.00 97.75 220 ASN A O 1
ATOM 1694 N N . LYS A 1 221 ? 17.670 7.500 -9.835 1.00 96.62 221 LYS A N 1
ATOM 1695 C CA . LYS A 1 221 ? 18.293 8.749 -9.378 1.00 96.62 221 LYS A CA 1
ATOM 1696 C C . LYS A 1 221 ? 17.600 9.987 -9.960 1.00 96.62 221 LYS A C 1
ATOM 1698 O O . LYS A 1 221 ? 17.870 11.095 -9.504 1.00 96.62 221 LYS A O 1
ATOM 1703 N N . GLY A 1 222 ? 16.706 9.802 -10.932 1.00 95.12 222 GLY A N 1
ATOM 1704 C CA . GLY A 1 222 ? 15.842 10.834 -11.507 1.00 95.12 222 GLY A CA 1
ATOM 1705 C C . GLY A 1 222 ? 14.462 10.906 -10.846 1.00 95.12 222 GLY A C 1
ATOM 1706 O O . GLY A 1 222 ? 14.286 10.536 -9.683 1.00 95.12 222 GLY A O 1
ATOM 1707 N N . THR A 1 223 ? 13.462 11.376 -11.588 1.00 95.56 223 THR A N 1
ATOM 1708 C CA . THR A 1 223 ? 12.089 11.535 -11.086 1.00 95.56 223 THR A CA 1
ATOM 1709 C C . THR A 1 223 ? 11.121 10.596 -11.800 1.00 95.56 223 THR A C 1
ATOM 1711 O O . THR A 1 223 ? 11.248 10.363 -13.001 1.00 95.56 223 THR A O 1
ATOM 1714 N N . ILE A 1 224 ? 10.152 10.033 -11.070 1.00 97.88 224 ILE A N 1
ATOM 1715 C CA . ILE A 1 224 ? 9.133 9.133 -11.630 1.00 97.88 224 ILE A CA 1
ATOM 1716 C C . ILE A 1 224 ? 7.733 9.590 -11.221 1.00 97.88 224 ILE A C 1
ATOM 1718 O O . ILE A 1 224 ? 7.409 9.621 -10.033 1.00 97.88 224 ILE A O 1
ATOM 1722 N N . TYR A 1 225 ? 6.881 9.858 -12.212 1.00 93.94 225 TYR A N 1
ATOM 1723 C CA . TYR A 1 225 ? 5.525 10.373 -12.020 1.00 93.94 225 TYR A CA 1
ATOM 1724 C C . TYR A 1 225 ? 4.470 9.585 -12.789 1.00 93.94 225 TYR A C 1
ATOM 1726 O O . TYR A 1 225 ? 4.666 9.215 -13.947 1.00 93.94 225 TYR A O 1
ATOM 1734 N N . HIS A 1 226 ? 3.291 9.388 -12.192 1.00 95.06 226 HIS A N 1
ATOM 1735 C CA . HIS A 1 226 ? 2.104 8.892 -12.908 1.00 95.06 226 HIS A CA 1
ATOM 1736 C C . HIS A 1 226 ? 2.287 7.551 -13.633 1.00 95.06 226 HIS A C 1
ATOM 1738 O O . HIS A 1 226 ? 1.548 7.248 -14.577 1.00 95.06 226 HIS A O 1
ATOM 1744 N N . CYS A 1 227 ? 3.244 6.741 -13.183 1.00 98.25 227 CYS A N 1
ATOM 1745 C CA . CYS A 1 227 ? 3.571 5.467 -13.802 1.00 98.25 227 CYS A CA 1
ATOM 1746 C C . CYS A 1 227 ? 2.749 4.314 -13.213 1.00 98.25 227 CYS A C 1
ATOM 1748 O O . CYS A 1 227 ? 2.360 4.324 -12.041 1.00 98.25 227 CYS A O 1
ATOM 1750 N N . GLU A 1 228 ? 2.479 3.308 -14.043 1.00 98.38 228 GLU A N 1
ATOM 1751 C CA . GLU A 1 228 ? 1.629 2.165 -13.706 1.00 98.38 228 GLU A CA 1
ATOM 1752 C C . GLU A 1 228 ? 2.328 0.838 -14.010 1.00 98.38 228 GLU A C 1
ATOM 1754 O O . GLU A 1 228 ? 2.524 0.488 -15.176 1.00 98.38 228 GLU A O 1
ATOM 1759 N N . ASN A 1 229 ? 2.628 0.057 -12.970 1.00 98.25 229 ASN A N 1
ATOM 1760 C CA . ASN A 1 229 ? 3.143 -1.299 -13.133 1.00 98.25 229 ASN A CA 1
ATOM 1761 C C . ASN A 1 229 ? 2.017 -2.338 -13.121 1.00 98.25 229 ASN A C 1
ATOM 1763 O O . ASN A 1 229 ? 1.268 -2.433 -12.149 1.00 98.25 229 ASN A O 1
ATOM 1767 N N . ASN A 1 230 ? 1.942 -3.169 -14.162 1.00 97.19 230 ASN A N 1
ATOM 1768 C CA . ASN A 1 230 ? 1.117 -4.387 -14.195 1.00 97.19 230 ASN A CA 1
ATOM 1769 C C . ASN A 1 230 ? 1.965 -5.652 -14.388 1.00 97.19 230 ASN A C 1
ATOM 1771 O O . ASN A 1 230 ? 1.418 -6.727 -14.629 1.00 97.19 230 ASN A O 1
ATOM 1775 N N . MET A 1 231 ? 3.291 -5.541 -14.309 1.00 94.12 231 MET A N 1
ATOM 1776 C CA . MET A 1 231 ? 4.179 -6.687 -14.418 1.00 94.12 231 MET A CA 1
ATOM 1777 C C . MET A 1 231 ? 4.278 -7.453 -13.110 1.00 94.12 231 MET A C 1
ATOM 1779 O O . MET A 1 231 ? 4.396 -6.862 -12.036 1.00 94.12 231 MET A O 1
ATOM 1783 N N . SER A 1 232 ? 4.304 -8.780 -13.210 1.00 92.00 232 SER A N 1
ATOM 1784 C CA . SER A 1 232 ? 4.741 -9.623 -12.096 1.00 92.00 232 SER A CA 1
ATOM 1785 C C . SER A 1 232 ? 6.261 -9.748 -12.126 1.00 92.00 232 SER A C 1
ATOM 1787 O O . SER A 1 232 ? 6.845 -9.998 -13.183 1.00 92.00 232 SER A O 1
ATOM 1789 N N . ILE A 1 233 ? 6.902 -9.571 -10.972 1.00 90.75 233 ILE A N 1
ATOM 1790 C CA . ILE A 1 233 ? 8.360 -9.660 -10.855 1.00 90.75 233 ILE A CA 1
ATOM 1791 C C . ILE A 1 233 ? 8.696 -10.928 -10.085 1.00 90.75 233 ILE A C 1
ATOM 1793 O O . ILE A 1 233 ? 8.401 -11.049 -8.894 1.00 90.75 233 ILE A O 1
ATOM 1797 N N . TYR A 1 234 ? 9.320 -11.877 -10.777 1.00 83.44 234 TYR A N 1
ATOM 1798 C CA . TYR A 1 234 ? 9.763 -13.132 -10.196 1.00 83.44 234 TYR A CA 1
ATOM 1799 C C . TYR A 1 234 ? 11.274 -13.136 -10.073 1.00 83.44 234 TYR A C 1
ATOM 1801 O O . TYR A 1 234 ? 12.005 -12.941 -11.047 1.00 83.44 234 TYR A O 1
ATOM 1809 N N . ARG A 1 235 ? 11.740 -13.429 -8.860 1.00 74.50 235 ARG A N 1
ATOM 1810 C CA . ARG A 1 235 ? 13.157 -13.589 -8.588 1.00 74.50 235 ARG A CA 1
ATOM 1811 C C . ARG A 1 235 ? 13.479 -15.015 -8.188 1.00 74.50 235 ARG A C 1
ATOM 1813 O O . ARG A 1 235 ? 12.917 -15.537 -7.227 1.00 74.50 235 ARG A O 1
ATOM 1820 N N . LYS A 1 236 ? 14.383 -15.659 -8.928 1.00 65.38 236 LYS A N 1
ATOM 1821 C CA . LYS A 1 236 ? 14.817 -17.023 -8.602 1.00 65.38 236 LYS A CA 1
ATOM 1822 C C . LYS A 1 236 ? 15.772 -16.994 -7.400 1.00 65.38 236 LYS A C 1
ATOM 1824 O O . LYS A 1 236 ? 16.707 -16.202 -7.375 1.00 65.38 236 LYS A O 1
ATOM 1829 N N . ASN A 1 237 ? 15.556 -17.903 -6.447 1.00 59.28 237 ASN A N 1
ATOM 1830 C CA . ASN A 1 237 ? 16.470 -18.267 -5.350 1.00 59.28 237 ASN A CA 1
ATOM 1831 C C . ASN A 1 237 ? 16.704 -17.260 -4.199 1.00 59.28 237 ASN A C 1
ATOM 1833 O O . ASN A 1 237 ? 17.625 -17.481 -3.417 1.00 59.28 237 ASN A O 1
ATOM 1837 N N . LEU A 1 238 ? 15.896 -16.206 -4.023 1.00 58.81 238 LEU A N 1
ATOM 1838 C CA . LEU A 1 238 ? 16.041 -15.267 -2.892 1.00 58.81 238 LEU A CA 1
ATOM 1839 C C . LEU A 1 238 ? 14.693 -14.850 -2.286 1.00 58.81 238 LEU A C 1
ATOM 1841 O O . LEU A 1 238 ? 13.662 -14.875 -2.956 1.00 58.81 238 LEU A O 1
ATOM 1845 N N . THR A 1 239 ? 14.705 -14.490 -0.997 1.00 53.25 239 THR A N 1
ATOM 1846 C CA . THR A 1 239 ? 13.486 -14.349 -0.184 1.00 53.25 239 THR A CA 1
ATOM 1847 C C . THR A 1 239 ? 12.774 -12.999 -0.270 1.00 53.25 239 THR A C 1
ATOM 1849 O O . THR A 1 239 ? 11.586 -13.002 0.028 1.00 53.25 239 THR A O 1
ATOM 1852 N N . SER A 1 240 ? 13.405 -11.891 -0.687 1.00 56.81 240 SER A N 1
ATOM 1853 C CA . SER A 1 240 ? 12.717 -10.591 -0.878 1.00 56.81 240 SER A CA 1
ATOM 1854 C C . SER A 1 240 ? 13.681 -9.476 -1.316 1.00 56.81 240 SER A C 1
ATOM 1856 O O . SER A 1 240 ? 14.341 -8.935 -0.438 1.00 56.81 240 SER A O 1
ATOM 1858 N N . GLU A 1 241 ? 13.791 -9.120 -2.606 1.00 72.00 241 GLU A N 1
ATOM 1859 C CA . GLU A 1 241 ? 14.428 -7.837 -2.999 1.00 72.00 241 GLU A CA 1
ATOM 1860 C C . GLU A 1 241 ? 13.956 -7.370 -4.405 1.00 72.00 241 GLU A C 1
ATOM 1862 O O . GLU A 1 241 ? 14.694 -7.506 -5.379 1.00 72.00 241 GLU A O 1
ATOM 1867 N N . ALA A 1 242 ? 12.700 -6.924 -4.554 1.00 90.19 242 ALA A N 1
ATOM 1868 C CA . ALA A 1 242 ? 12.169 -6.351 -5.804 1.00 90.19 242 ALA A CA 1
ATOM 1869 C C . ALA A 1 242 ? 11.071 -5.317 -5.511 1.00 90.19 242 ALA A C 1
ATOM 1871 O O . ALA A 1 242 ? 10.265 -5.515 -4.605 1.00 90.19 242 ALA A O 1
ATOM 1872 N N . GLY A 1 243 ? 11.014 -4.232 -6.282 1.00 94.25 243 GLY A N 1
ATOM 1873 C CA . GLY A 1 243 ? 10.036 -3.164 -6.083 1.00 94.25 243 GLY A CA 1
ATOM 1874 C C . GLY A 1 243 ? 8.942 -3.143 -7.144 1.00 94.25 243 GLY A C 1
ATOM 1875 O O . GLY A 1 243 ? 9.199 -3.340 -8.327 1.00 94.25 243 GLY A O 1
ATOM 1876 N N . GLY A 1 244 ? 7.698 -2.871 -6.757 1.00 96.06 244 GLY A N 1
ATOM 1877 C CA . GLY A 1 244 ? 6.598 -2.799 -7.723 1.00 96.06 244 GLY A CA 1
ATOM 1878 C C . GLY A 1 244 ? 6.754 -1.682 -8.756 1.00 96.06 244 GLY A C 1
ATOM 1879 O O . GLY A 1 244 ? 6.381 -1.870 -9.907 1.00 96.06 244 GLY A O 1
ATOM 1880 N N . ILE A 1 245 ? 7.351 -0.548 -8.388 1.00 98.31 245 ILE A N 1
ATOM 1881 C CA . ILE A 1 245 ? 7.699 0.540 -9.314 1.00 98.31 245 ILE A CA 1
ATOM 1882 C C . ILE A 1 245 ? 9.212 0.581 -9.514 1.00 98.31 245 ILE A C 1
ATOM 1884 O O . ILE A 1 245 ? 9.667 0.523 -10.656 1.00 98.31 245 ILE A O 1
ATOM 1888 N N . VAL A 1 246 ? 9.985 0.631 -8.425 1.00 97.75 246 VAL A N 1
ATOM 1889 C CA . VAL A 1 246 ? 11.444 0.790 -8.475 1.00 97.75 246 VAL A CA 1
ATOM 1890 C C . VAL A 1 246 ? 12.161 -0.196 -7.564 1.00 97.75 246 VAL A C 1
ATOM 1892 O O . VAL A 1 246 ? 11.771 -0.347 -6.411 1.00 97.75 246 VAL A O 1
ATOM 1895 N N . GLY A 1 247 ? 13.245 -0.814 -8.035 1.00 95.38 247 GLY A N 1
ATOM 1896 C CA . GLY A 1 247 ? 14.156 -1.558 -7.161 1.00 95.38 247 GLY A CA 1
ATOM 1897 C C . GLY A 1 247 ? 14.836 -0.629 -6.147 1.00 95.38 247 GLY A C 1
ATOM 1898 O O . GLY A 1 247 ? 14.479 -0.607 -4.968 1.00 95.38 247 GLY A O 1
ATOM 1899 N N . TYR A 1 248 ? 15.777 0.185 -6.617 1.00 95.00 248 TYR A N 1
ATOM 1900 C CA . TYR A 1 248 ? 16.525 1.154 -5.815 1.00 95.00 248 TYR A CA 1
ATOM 1901 C C . TYR A 1 248 ? 16.074 2.583 -6.091 1.00 95.00 248 TYR A C 1
ATOM 1903 O O . TYR A 1 248 ? 16.136 3.036 -7.225 1.00 95.00 248 TYR A O 1
ATOM 1911 N N . ASN A 1 249 ? 15.638 3.312 -5.066 1.00 96.88 249 ASN A N 1
ATOM 1912 C CA . ASN A 1 249 ? 15.260 4.715 -5.196 1.00 96.88 249 ASN A CA 1
ATOM 1913 C C . ASN A 1 249 ? 16.211 5.618 -4.409 1.00 96.88 249 ASN A C 1
ATOM 1915 O O . ASN A 1 249 ? 16.353 5.462 -3.198 1.00 96.88 249 ASN A O 1
ATOM 1919 N N . CYS A 1 250 ? 16.802 6.589 -5.097 1.00 94.56 250 CYS A N 1
ATOM 1920 C CA . CYS A 1 250 ? 17.685 7.613 -4.543 1.00 94.56 250 CYS A CA 1
ATOM 1921 C C . CYS A 1 250 ? 17.118 9.036 -4.706 1.00 94.56 250 CYS A C 1
ATOM 1923 O O . CYS A 1 250 ? 17.775 9.998 -4.316 1.00 94.56 250 CYS A O 1
ATOM 1925 N N . ASN A 1 251 ? 15.921 9.185 -5.287 1.00 95.69 251 ASN A N 1
ATOM 1926 C CA . ASN A 1 251 ? 15.293 10.483 -5.542 1.00 95.69 251 ASN A CA 1
ATOM 1927 C C . ASN A 1 251 ? 13.752 10.364 -5.454 1.00 95.69 251 ASN A C 1
ATOM 1929 O O . ASN A 1 251 ? 13.257 9.731 -4.519 1.00 95.69 251 ASN A O 1
ATOM 1933 N N . LEU A 1 252 ? 12.971 10.978 -6.347 1.00 95.25 252 LEU A N 1
ATOM 1934 C CA . LEU A 1 252 ? 11.524 11.149 -6.185 1.00 95.25 252 LEU A CA 1
ATOM 1935 C C . LEU A 1 252 ? 10.698 10.151 -7.005 1.00 95.25 252 LEU A C 1
ATOM 1937 O O . LEU A 1 252 ? 10.852 10.033 -8.221 1.00 95.25 252 LEU A O 1
ATOM 1941 N N . ILE A 1 253 ? 9.751 9.500 -6.328 1.00 98.25 253 ILE A N 1
ATOM 1942 C CA . ILE A 1 253 ? 8.655 8.739 -6.927 1.00 98.25 253 ILE A CA 1
ATOM 1943 C C . ILE A 1 253 ? 7.347 9.314 -6.403 1.00 98.25 253 ILE A C 1
ATOM 1945 O O . ILE A 1 253 ? 7.100 9.327 -5.194 1.00 98.25 253 ILE A O 1
ATOM 1949 N N . GLU A 1 254 ? 6.477 9.743 -7.307 1.00 96.00 254 GLU A N 1
ATOM 1950 C CA . GLU A 1 254 ? 5.218 10.366 -6.933 1.00 96.00 254 GLU A CA 1
ATOM 1951 C C . GLU A 1 254 ? 4.049 9.881 -7.787 1.00 96.00 254 GLU A C 1
ATOM 1953 O O . GLU A 1 254 ? 4.156 9.673 -8.996 1.00 96.00 254 GLU A O 1
ATOM 1958 N N . SER A 1 255 ? 2.896 9.698 -7.138 1.00 96.06 255 SER A N 1
ATOM 1959 C CA . SER A 1 255 ? 1.630 9.391 -7.803 1.00 96.06 255 SER A CA 1
ATOM 1960 C C . SER A 1 255 ? 1.750 8.210 -8.774 1.00 96.06 255 SER A C 1
ATOM 1962 O O . SER A 1 255 ? 1.335 8.284 -9.925 1.00 96.06 255 SER A O 1
ATOM 1964 N N . CYS A 1 256 ? 2.349 7.106 -8.330 1.00 98.50 256 CYS A N 1
ATOM 1965 C CA . CYS A 1 256 ? 2.499 5.879 -9.117 1.00 98.50 256 CYS A CA 1
ATOM 1966 C C . CYS A 1 256 ? 1.596 4.759 -8.583 1.00 98.50 256 CYS A C 1
ATOM 1968 O O . CYS A 1 256 ? 1.173 4.791 -7.425 1.00 98.50 256 CYS A O 1
ATOM 1970 N N . VAL A 1 257 ? 1.278 3.763 -9.419 1.00 98.50 257 VAL A N 1
ATOM 1971 C CA . VAL A 1 257 ? 0.440 2.618 -9.018 1.00 98.50 257 VAL A CA 1
ATOM 1972 C C . VAL A 1 257 ? 1.086 1.291 -9.380 1.00 98.50 257 VAL A C 1
ATOM 1974 O O . VAL A 1 257 ? 1.412 1.053 -10.541 1.00 98.50 257 VAL A O 1
ATOM 1977 N N . ASN A 1 258 ? 1.190 0.393 -8.406 1.00 98.19 258 ASN A N 1
ATOM 1978 C CA . ASN A 1 258 ? 1.527 -1.004 -8.640 1.00 98.19 258 ASN A CA 1
ATOM 1979 C C . ASN A 1 258 ? 0.276 -1.892 -8.575 1.00 98.19 258 ASN A C 1
ATOM 1981 O O . ASN A 1 258 ? -0.419 -1.928 -7.560 1.00 98.19 258 ASN A O 1
ATOM 1985 N N . TYR A 1 259 ? 0.028 -2.654 -9.638 1.00 97.12 259 TYR A N 1
ATOM 1986 C CA . TYR A 1 259 ? -0.968 -3.729 -9.693 1.00 97.12 259 TYR A CA 1
ATOM 1987 C C . TYR A 1 259 ? -0.327 -5.125 -9.714 1.00 97.12 259 TYR A C 1
ATOM 1989 O O . TYR A 1 259 ? -1.018 -6.118 -9.486 1.00 97.12 259 TYR A O 1
ATOM 1997 N N . GLY A 1 260 ? 0.976 -5.211 -9.995 1.00 94.19 260 GLY A N 1
ATOM 1998 C CA . GLY A 1 260 ? 1.717 -6.464 -10.086 1.00 94.19 260 GLY A CA 1
ATOM 1999 C C . GLY A 1 260 ? 1.963 -7.117 -8.728 1.00 94.19 260 GLY A C 1
ATOM 2000 O O . GLY A 1 260 ? 2.136 -6.433 -7.722 1.00 94.19 260 GLY A O 1
ATOM 2001 N N . ASN A 1 261 ? 2.007 -8.450 -8.688 1.00 91.44 261 ASN A N 1
ATOM 2002 C CA . ASN A 1 261 ? 2.398 -9.183 -7.482 1.00 91.44 261 ASN A CA 1
ATOM 2003 C C . ASN A 1 261 ? 3.925 -9.216 -7.369 1.00 91.44 261 ASN A C 1
ATOM 2005 O O . ASN A 1 261 ? 4.599 -9.599 -8.328 1.00 91.44 261 ASN A O 1
ATOM 2009 N N . ILE A 1 262 ? 4.457 -8.844 -6.203 1.00 89.81 262 ILE A N 1
ATOM 2010 C CA . ILE A 1 262 ? 5.893 -8.618 -5.999 1.00 89.81 262 ILE A CA 1
ATOM 2011 C C . ILE A 1 262 ? 6.343 -9.295 -4.709 1.00 89.81 262 ILE A C 1
ATOM 2013 O O . ILE A 1 262 ? 5.765 -9.070 -3.652 1.00 89.81 262 ILE A O 1
ATOM 2017 N N . ASN A 1 263 ? 7.415 -10.082 -4.748 1.00 87.81 263 ASN A N 1
ATOM 2018 C CA . ASN A 1 263 ? 8.049 -10.564 -3.519 1.00 87.81 263 ASN A CA 1
ATOM 2019 C C . ASN A 1 263 ? 9.085 -9.545 -3.004 1.00 87.81 263 ASN A C 1
ATOM 2021 O O . ASN A 1 263 ? 10.291 -9.756 -3.124 1.00 87.81 263 ASN A O 1
ATOM 2025 N N . GLY A 1 264 ? 8.590 -8.418 -2.493 1.00 90.31 264 GLY A N 1
ATOM 2026 C CA . GLY A 1 264 ? 9.382 -7.281 -2.020 1.00 90.31 264 GLY A CA 1
ATOM 2027 C C . GLY A 1 264 ? 8.494 -6.078 -1.688 1.00 90.31 264 GLY A C 1
ATOM 2028 O O . GLY A 1 264 ? 7.351 -6.258 -1.246 1.00 90.31 264 GLY A O 1
ATOM 2029 N N . GLY A 1 265 ? 9.002 -4.863 -1.873 1.00 93.38 265 GLY A N 1
ATOM 2030 C CA . GLY A 1 265 ? 8.240 -3.629 -1.673 1.00 93.38 265 GLY A CA 1
ATOM 2031 C C . GLY A 1 265 ? 7.203 -3.364 -2.768 1.00 93.38 265 GLY A C 1
ATOM 2032 O O . GLY A 1 265 ? 7.491 -3.452 -3.958 1.00 93.38 265 GLY A O 1
ATOM 2033 N N . GLY A 1 266 ? 5.977 -3.000 -2.387 1.00 95.25 266 GLY A N 1
ATOM 2034 C CA . GLY A 1 266 ? 4.897 -2.744 -3.348 1.00 95.25 266 GLY A CA 1
ATOM 2035 C C . GLY A 1 266 ? 5.122 -1.558 -4.278 1.00 95.25 266 GLY A C 1
ATOM 2036 O O . GLY A 1 266 ? 4.569 -1.528 -5.370 1.00 95.25 266 GLY A O 1
ATOM 2037 N N . VAL A 1 267 ? 5.961 -0.607 -3.883 1.00 97.81 267 VAL A N 1
ATOM 2038 C CA . VAL A 1 267 ? 6.387 0.526 -4.708 1.00 97.81 267 VAL A CA 1
ATOM 2039 C C . VAL A 1 267 ? 7.903 0.510 -4.847 1.00 97.81 267 VAL A C 1
ATOM 2041 O O . VAL A 1 267 ? 8.399 0.503 -5.970 1.00 97.81 267 VAL A O 1
ATOM 2044 N N . VAL A 1 268 ? 8.630 0.445 -3.729 1.00 96.94 268 VAL A N 1
ATOM 2045 C CA . VAL A 1 268 ? 10.098 0.521 -3.713 1.00 96.94 268 VAL A CA 1
ATOM 2046 C C . VAL A 1 268 ? 10.693 -0.625 -2.911 1.00 96.94 268 VAL A C 1
ATOM 2048 O O . VAL A 1 268 ? 10.252 -0.876 -1.790 1.00 96.94 268 VAL A O 1
ATOM 2051 N N . GLU A 1 269 ? 11.726 -1.291 -3.427 1.00 94.19 269 GLU A N 1
ATOM 2052 C CA . GLU A 1 269 ? 12.472 -2.241 -2.598 1.00 94.19 269 GLU A CA 1
ATOM 2053 C C . GLU A 1 269 ? 13.358 -1.506 -1.589 1.00 94.19 269 GLU A C 1
ATOM 2055 O O . GLU A 1 269 ? 13.185 -1.670 -0.383 1.00 94.19 269 GLU A O 1
ATOM 2060 N N . TRP A 1 270 ? 14.263 -0.648 -2.053 1.00 93.25 270 TRP A N 1
ATOM 2061 C CA . TRP A 1 270 ? 15.139 0.119 -1.173 1.00 93.25 270 TRP A CA 1
ATOM 2062 C C . TRP A 1 270 ? 15.095 1.613 -1.500 1.00 93.25 270 TRP A C 1
ATOM 2064 O O . TRP A 1 270 ? 15.596 2.057 -2.527 1.00 93.25 270 TRP A O 1
ATOM 2074 N N . ASN A 1 271 ? 14.495 2.388 -0.597 1.00 93.94 271 ASN A N 1
ATOM 2075 C CA . ASN A 1 271 ? 14.502 3.847 -0.600 1.00 93.94 271 ASN A CA 1
ATOM 2076 C C . ASN A 1 271 ? 15.700 4.350 0.218 1.00 93.94 271 ASN A C 1
ATOM 2078 O O . ASN A 1 271 ? 15.784 4.058 1.413 1.00 93.94 271 ASN A O 1
ATOM 2082 N N . ARG A 1 272 ? 16.639 5.049 -0.421 1.00 89.50 272 ARG A N 1
ATOM 2083 C CA . ARG A 1 272 ? 17.946 5.399 0.145 1.00 89.50 272 ARG A CA 1
ATOM 2084 C C . ARG A 1 272 ? 18.218 6.895 0.044 1.00 89.50 272 ARG A C 1
ATOM 2086 O O . ARG A 1 272 ? 18.048 7.498 -1.009 1.00 89.50 272 ARG A O 1
ATOM 2093 N N . GLY A 1 273 ? 18.767 7.469 1.104 1.00 85.75 273 GLY A N 1
ATOM 2094 C CA . GLY A 1 273 ? 19.163 8.875 1.123 1.00 85.75 273 GLY A CA 1
ATOM 2095 C C . GLY A 1 273 ? 17.947 9.772 1.307 1.00 85.75 273 GLY A C 1
ATOM 2096 O O . GLY A 1 273 ? 16.942 9.374 1.886 1.00 85.75 273 GLY A O 1
ATOM 2097 N N . ILE A 1 274 ? 18.003 10.965 0.727 1.00 87.00 274 ILE A N 1
ATOM 2098 C CA . ILE A 1 274 ? 16.907 11.948 0.731 1.00 87.00 274 ILE A CA 1
ATOM 2099 C C . ILE A 1 274 ? 15.745 11.581 -0.217 1.00 87.00 274 ILE A C 1
ATOM 2101 O O . ILE A 1 274 ? 14.969 12.448 -0.620 1.00 87.00 274 ILE A O 1
ATOM 2105 N N . ALA A 1 275 ? 15.647 10.308 -0.602 1.00 93.06 275 ALA A N 1
ATOM 2106 C CA . ALA A 1 275 ? 14.681 9.791 -1.554 1.00 93.06 275 ALA A CA 1
ATOM 2107 C C . ALA A 1 275 ? 13.249 9.833 -1.007 1.00 93.06 275 ALA A C 1
ATOM 2109 O O . ALA A 1 275 ? 13.000 9.582 0.177 1.00 93.06 275 ALA A O 1
ATOM 2110 N N . GLN A 1 276 ? 12.292 10.126 -1.884 1.00 94.56 276 GLN A N 1
ATOM 2111 C CA . GLN A 1 276 ? 10.912 10.429 -1.521 1.00 94.56 276 GLN A CA 1
ATOM 2112 C C . GLN A 1 276 ? 9.940 9.526 -2.280 1.00 94.56 276 GLN A C 1
ATOM 2114 O O . GLN A 1 276 ? 10.065 9.344 -3.490 1.00 94.56 276 GLN A O 1
ATOM 2119 N N . VAL A 1 277 ? 8.945 8.993 -1.571 1.00 97.75 277 VAL A N 1
ATOM 2120 C CA . VAL A 1 277 ? 7.849 8.191 -2.128 1.00 97.75 277 VAL A CA 1
ATOM 2121 C C . VAL A 1 277 ? 6.524 8.814 -1.699 1.00 97.75 277 VAL A C 1
ATOM 2123 O O . VAL A 1 277 ? 6.169 8.772 -0.520 1.00 97.75 277 VAL A O 1
ATOM 2126 N N . ARG A 1 278 ? 5.791 9.412 -2.642 1.00 96.12 278 ARG A N 1
ATOM 2127 C CA . ARG A 1 278 ? 4.611 10.241 -2.345 1.00 96.12 278 ARG A CA 1
ATOM 2128 C C . ARG A 1 278 ? 3.373 9.820 -3.116 1.00 96.12 278 ARG A C 1
ATOM 2130 O O . ARG A 1 278 ? 3.448 9.516 -4.303 1.00 96.12 278 ARG A O 1
ATOM 2137 N N . GLY A 1 279 ? 2.215 9.790 -2.456 1.00 95.12 279 GLY A N 1
ATOM 2138 C CA . GLY A 1 279 ? 0.921 9.603 -3.129 1.00 95.12 279 GLY A CA 1
ATOM 2139 C C . GLY A 1 279 ? 0.792 8.302 -3.937 1.00 95.12 279 GLY A C 1
ATOM 2140 O O . GLY A 1 279 ? -0.035 8.216 -4.844 1.00 95.12 279 GLY A O 1
ATOM 2141 N N . CYS A 1 280 ? 1.633 7.301 -3.662 1.00 98.38 280 CYS A N 1
ATOM 2142 C CA . CYS A 1 280 ? 1.701 6.067 -4.440 1.00 98.38 280 CYS A CA 1
ATOM 2143 C C . CYS A 1 280 ? 0.716 5.016 -3.923 1.00 98.38 280 CYS A C 1
ATOM 2145 O O . CYS A 1 280 ? 0.442 4.934 -2.727 1.00 98.38 280 CYS A O 1
ATOM 2147 N N . PHE A 1 281 ? 0.209 4.178 -4.826 1.00 98.12 281 PHE A N 1
ATOM 2148 C CA . PHE A 1 281 ? -0.769 3.138 -4.522 1.00 98.12 281 PHE A CA 1
ATOM 2149 C C . PHE A 1 281 ? -0.207 1.753 -4.838 1.00 98.12 281 PHE A C 1
ATOM 2151 O O . PHE A 1 281 ? 0.322 1.518 -5.921 1.00 98.12 281 PHE A O 1
ATOM 2158 N N . ASN A 1 282 ? -0.398 0.805 -3.928 1.00 97.56 282 ASN A N 1
ATOM 2159 C CA . ASN A 1 282 ? -0.147 -0.608 -4.178 1.00 97.56 282 ASN A CA 1
ATOM 2160 C C . ASN A 1 282 ? -1.451 -1.408 -4.081 1.00 97.56 282 ASN A C 1
ATOM 2162 O O . ASN A 1 282 ? -2.109 -1.403 -3.044 1.00 97.56 282 ASN A O 1
ATOM 2166 N N . PHE A 1 283 ? -1.805 -2.123 -5.146 1.00 95.94 283 PHE A N 1
ATOM 2167 C CA . PHE A 1 283 ? -2.910 -3.088 -5.192 1.00 95.94 283 PHE A CA 1
ATOM 2168 C C . PHE A 1 283 ? -2.431 -4.537 -5.294 1.00 95.94 283 PHE A C 1
ATOM 2170 O O . PHE A 1 283 ? -3.214 -5.449 -5.028 1.00 95.94 283 PHE A O 1
ATOM 2177 N N . GLY A 1 284 ? -1.175 -4.751 -5.687 1.00 93.56 284 GLY A N 1
ATOM 2178 C CA . GLY A 1 284 ? -0.588 -6.078 -5.810 1.00 93.56 284 GLY A CA 1
ATOM 2179 C C . GLY A 1 284 ? -0.277 -6.713 -4.458 1.00 93.56 284 GLY A C 1
ATOM 2180 O O . GLY A 1 284 ? -0.086 -6.017 -3.459 1.00 93.56 284 GLY A O 1
ATOM 2181 N N . ASN A 1 285 ? -0.211 -8.043 -4.411 1.00 92.00 285 ASN A N 1
ATOM 2182 C CA . ASN A 1 285 ? 0.208 -8.739 -3.196 1.00 92.00 285 ASN A CA 1
ATOM 2183 C C . ASN A 1 285 ? 1.725 -8.617 -3.019 1.00 92.00 285 ASN A C 1
ATOM 2185 O O . ASN A 1 285 ? 2.468 -8.884 -3.968 1.00 92.00 285 ASN A O 1
ATOM 2189 N N . THR A 1 286 ? 2.173 -8.228 -1.822 1.00 92.06 286 THR A N 1
ATOM 2190 C CA . THR A 1 286 ? 3.569 -7.837 -1.576 1.00 92.06 286 THR A CA 1
ATOM 2191 C C . THR A 1 286 ? 4.152 -8.366 -0.266 1.00 92.06 286 THR A C 1
ATOM 2193 O O . THR A 1 286 ? 3.432 -8.862 0.597 1.00 92.06 286 THR A O 1
ATOM 2196 N N . TYR A 1 287 ? 5.472 -8.258 -0.091 1.00 89.94 287 TYR A N 1
ATOM 2197 C CA . TYR A 1 287 ? 6.135 -8.522 1.192 1.00 89.94 287 TYR A CA 1
ATOM 2198 C C . TYR A 1 287 ? 6.132 -7.288 2.108 1.00 89.94 287 TYR A C 1
ATOM 2200 O O . TYR A 1 287 ? 5.950 -7.397 3.320 1.00 89.94 287 TYR A O 1
ATOM 2208 N N . ALA A 1 288 ? 6.280 -6.094 1.533 1.00 92.12 288 ALA A N 1
ATOM 2209 C CA . ALA A 1 288 ? 6.045 -4.827 2.213 1.00 92.12 288 ALA A CA 1
ATOM 2210 C C . ALA A 1 288 ? 5.043 -3.998 1.410 1.00 92.12 288 ALA A C 1
ATOM 2212 O O . ALA A 1 288 ? 5.116 -3.943 0.182 1.00 92.12 288 ALA A O 1
ATOM 2213 N N . GLY A 1 289 ? 4.088 -3.361 2.089 1.00 94.25 289 GLY A N 1
ATOM 2214 C CA . GLY A 1 289 ? 2.979 -2.697 1.405 1.00 94.25 289 GLY A CA 1
ATOM 2215 C C . GLY A 1 289 ? 3.403 -1.590 0.439 1.00 94.25 289 GLY A C 1
ATOM 2216 O O . GLY A 1 289 ? 2.885 -1.540 -0.671 1.00 94.25 289 GLY A O 1
ATOM 2217 N N . ILE A 1 290 ? 4.361 -0.740 0.830 1.00 96.56 290 ILE A N 1
ATOM 2218 C CA . ILE A 1 290 ? 4.880 0.356 -0.006 1.00 96.56 290 ILE A CA 1
ATOM 2219 C C . ILE A 1 290 ? 6.391 0.222 -0.195 1.00 96.56 290 ILE A C 1
ATOM 2221 O O . ILE A 1 290 ? 6.845 0.061 -1.325 1.00 96.56 290 ILE A O 1
ATOM 2225 N N . VAL A 1 291 ? 7.168 0.261 0.889 1.00 95.00 291 VAL A N 1
ATOM 2226 C CA . VAL A 1 291 ? 8.637 0.236 0.834 1.00 95.00 291 VAL A CA 1
ATOM 2227 C C . VAL A 1 291 ? 9.174 -0.943 1.635 1.00 95.00 291 VAL A C 1
ATOM 2229 O O . VAL A 1 291 ? 8.763 -1.151 2.771 1.00 95.00 291 VAL A O 1
ATOM 2232 N N . SER A 1 292 ? 10.095 -1.733 1.088 1.00 92.31 292 SER A N 1
ATOM 2233 C CA . SER A 1 292 ? 10.726 -2.805 1.874 1.00 92.31 292 SER A CA 1
ATOM 2234 C C . SER A 1 292 ? 11.741 -2.223 2.863 1.00 92.31 292 SER A C 1
ATOM 2236 O O . SER A 1 292 ? 11.561 -2.374 4.072 1.00 92.31 292 SER A O 1
ATOM 2238 N N . THR A 1 293 ? 12.724 -1.460 2.384 1.00 90.50 293 THR A N 1
ATOM 2239 C CA . THR A 1 293 ? 13.754 -0.814 3.211 1.00 90.50 293 THR A CA 1
ATOM 2240 C C . THR A 1 293 ? 13.799 0.693 2.972 1.00 90.50 293 THR A C 1
ATOM 2242 O O . THR A 1 293 ? 13.953 1.131 1.839 1.00 90.50 293 THR A O 1
ATOM 2245 N N . ASN A 1 294 ? 13.693 1.492 4.035 1.00 90.62 294 ASN A N 1
ATOM 2246 C CA . ASN A 1 294 ? 13.829 2.950 4.005 1.00 90.62 294 ASN A CA 1
ATOM 2247 C C . ASN A 1 294 ? 15.044 3.380 4.838 1.00 90.62 294 ASN A C 1
ATOM 2249 O O . ASN A 1 294 ? 15.065 3.139 6.046 1.00 90.62 294 ASN A O 1
ATOM 2253 N N . SER A 1 295 ? 16.055 3.992 4.224 1.00 86.25 295 SER A N 1
ATOM 2254 C CA . SER A 1 295 ? 17.302 4.382 4.892 1.00 86.25 295 SER A CA 1
ATOM 2255 C C . SER A 1 295 ? 17.718 5.824 4.600 1.00 86.25 295 SER A C 1
ATOM 2257 O O . SER A 1 295 ? 17.320 6.410 3.600 1.00 86.25 295 SER A O 1
ATOM 2259 N N . ASP A 1 296 ? 18.576 6.366 5.472 1.00 81.44 296 ASP A N 1
ATOM 2260 C CA . ASP A 1 296 ? 19.347 7.598 5.245 1.00 81.44 296 ASP A CA 1
ATOM 2261 C C . ASP A 1 296 ? 18.509 8.867 4.963 1.00 81.44 296 ASP A C 1
ATOM 2263 O O . ASP A 1 296 ? 18.864 9.665 4.104 1.00 81.44 296 ASP A O 1
ATOM 2267 N N . ASN A 1 297 ? 17.440 9.087 5.741 1.00 83.06 297 ASN A N 1
ATOM 2268 C CA . ASN A 1 297 ? 16.510 10.231 5.648 1.00 83.06 297 ASN A CA 1
ATOM 2269 C C . ASN A 1 297 ? 15.443 10.129 4.547 1.00 83.06 297 ASN A C 1
ATOM 2271 O O . ASN A 1 297 ? 14.904 11.142 4.100 1.00 83.06 297 ASN A O 1
ATOM 2275 N N . GLY A 1 298 ? 15.092 8.903 4.159 1.00 88.81 298 GLY A N 1
ATOM 2276 C CA . GLY A 1 298 ? 14.035 8.660 3.187 1.00 88.81 298 GLY A CA 1
ATOM 2277 C C . GLY A 1 298 ? 12.653 9.065 3.708 1.00 88.81 298 GLY A C 1
ATOM 2278 O O . GLY A 1 298 ? 12.319 8.830 4.878 1.00 88.81 298 GLY A O 1
ATOM 2279 N N . VAL A 1 299 ? 11.838 9.635 2.820 1.00 91.44 299 VAL A N 1
ATOM 2280 C CA . VAL A 1 299 ? 10.493 10.151 3.108 1.00 91.44 299 VAL A CA 1
ATOM 2281 C C . VAL A 1 299 ? 9.438 9.323 2.380 1.00 91.44 299 VAL A C 1
ATOM 2283 O O . VAL A 1 299 ? 9.532 9.095 1.179 1.00 91.44 299 VAL A O 1
ATOM 2286 N N . ILE A 1 300 ? 8.403 8.895 3.098 1.00 94.75 300 ILE A N 1
ATOM 2287 C CA . ILE A 1 300 ? 7.253 8.168 2.558 1.00 94.75 300 ILE A CA 1
ATOM 2288 C C . ILE A 1 300 ? 5.987 8.870 3.041 1.00 94.75 300 ILE A C 1
ATOM 2290 O O . ILE A 1 300 ? 5.723 8.922 4.242 1.00 94.75 300 ILE A O 1
ATOM 2294 N N . GLU A 1 301 ? 5.200 9.421 2.122 1.00 93.62 301 GLU A N 1
ATOM 2295 C CA . GLU A 1 301 ? 4.058 10.269 2.466 1.00 93.62 301 GLU A CA 1
ATOM 2296 C C . GLU A 1 301 ? 2.817 9.919 1.651 1.00 93.62 301 GLU A C 1
ATOM 2298 O O . GLU A 1 301 ? 2.889 9.679 0.446 1.00 93.62 301 GLU A O 1
ATOM 2303 N N . GLN A 1 302 ? 1.656 9.909 2.310 1.00 93.69 302 GLN A N 1
ATOM 2304 C CA . GLN A 1 302 ? 0.343 9.815 1.653 1.00 93.69 302 GLN A CA 1
ATOM 2305 C C . GLN A 1 302 ? 0.190 8.604 0.715 1.00 93.69 302 GLN A C 1
ATOM 2307 O O . GLN A 1 302 ? -0.590 8.616 -0.237 1.00 93.69 302 GLN A O 1
ATOM 2312 N N . CYS A 1 303 ? 0.943 7.537 0.976 1.00 97.25 303 CYS A N 1
ATOM 2313 C CA . CYS A 1 303 ? 0.899 6.319 0.184 1.00 97.25 303 CYS A CA 1
ATOM 2314 C C . CYS A 1 303 ? -0.203 5.380 0.682 1.00 97.25 303 CYS A C 1
ATOM 2316 O O . CYS A 1 303 ? -0.544 5.355 1.866 1.00 97.25 303 CYS A O 1
ATOM 2318 N N . VAL A 1 304 ? -0.754 4.576 -0.222 1.00 96.69 304 VAL A N 1
ATOM 2319 C CA . VAL A 1 304 ? -1.859 3.661 0.063 1.00 96.69 304 VAL A CA 1
ATOM 2320 C C . VAL A 1 304 ? -1.474 2.243 -0.308 1.00 96.69 304 VAL A C 1
ATOM 2322 O O . VAL A 1 304 ? -1.343 1.909 -1.484 1.00 96.69 304 VAL A O 1
ATOM 2325 N N . ASN A 1 305 ? -1.364 1.373 0.688 1.00 96.31 305 ASN A N 1
ATOM 2326 C CA . ASN A 1 305 ? -1.283 -0.056 0.454 1.00 96.31 305 ASN A CA 1
ATOM 2327 C C . ASN A 1 305 ? -2.669 -0.692 0.584 1.00 96.31 305 ASN A C 1
ATOM 2329 O O . ASN A 1 305 ? -3.213 -0.853 1.677 1.00 96.31 305 ASN A O 1
ATOM 2333 N N . TYR A 1 306 ? -3.228 -1.082 -0.549 1.00 93.94 306 TYR A N 1
ATOM 2334 C CA . TYR A 1 306 ? -4.477 -1.825 -0.641 1.00 93.94 306 TYR A CA 1
ATOM 2335 C C . TYR A 1 306 ? -4.256 -3.326 -0.898 1.00 93.94 306 TYR A C 1
ATOM 2337 O O . TYR A 1 306 ? -5.162 -4.136 -0.694 1.00 93.94 306 TYR A O 1
ATOM 2345 N N . GLY A 1 307 ? -3.060 -3.698 -1.355 1.00 92.12 307 GLY A N 1
ATOM 2346 C CA . GLY A 1 307 ? -2.648 -5.076 -1.584 1.00 92.12 307 GLY A CA 1
ATOM 2347 C C . GLY A 1 307 ? -2.476 -5.877 -0.295 1.00 92.12 307 GLY A C 1
ATOM 2348 O O . GLY A 1 307 ? -2.216 -5.327 0.781 1.00 92.12 307 GLY A O 1
ATOM 2349 N N . LYS A 1 308 ? -2.617 -7.206 -0.390 1.00 91.31 308 LYS A N 1
ATOM 2350 C CA . LYS A 1 308 ? -2.337 -8.085 0.753 1.00 91.31 308 LYS A CA 1
ATOM 2351 C C . LYS A 1 308 ? -0.838 -8.190 0.947 1.00 91.31 308 LYS A C 1
ATOM 2353 O O . LYS A 1 308 ? -0.101 -8.397 -0.013 1.00 91.31 308 LYS A O 1
ATOM 2358 N N . VAL A 1 309 ? -0.411 -8.129 2.199 1.00 90.94 309 VAL A N 1
ATOM 2359 C CA . VAL A 1 309 ? 0.998 -8.264 2.544 1.00 90.94 309 VAL A CA 1
ATOM 2360 C C . VAL A 1 309 ? 1.240 -9.630 3.197 1.00 90.94 309 VAL A C 1
ATOM 2362 O O . VAL A 1 309 ? 0.425 -10.076 4.006 1.00 90.94 309 VAL A O 1
ATOM 2365 N N . PHE A 1 310 ? 2.321 -10.325 2.835 1.00 87.44 310 PHE A N 1
ATOM 2366 C CA . PHE A 1 310 ? 2.648 -11.666 3.332 1.00 87.44 310 PHE A CA 1
ATOM 2367 C C . PHE A 1 310 ? 4.123 -11.798 3.733 1.00 87.44 310 PHE A C 1
ATOM 2369 O O . PHE A 1 310 ? 5.004 -11.207 3.123 1.00 87.44 310 PHE A O 1
ATOM 2376 N N . GLY A 1 311 ? 4.403 -12.614 4.753 1.00 84.62 311 GLY A N 1
ATOM 2377 C CA . GLY A 1 311 ? 5.763 -12.896 5.225 1.00 84.62 311 GLY A CA 1
ATOM 2378 C C . GLY A 1 311 ? 5.959 -12.637 6.720 1.00 84.62 311 GLY A C 1
ATOM 2379 O O . GLY A 1 311 ? 5.175 -11.948 7.367 1.00 84.62 311 GLY A O 1
ATOM 2380 N N . ARG A 1 312 ? 7.026 -13.208 7.293 1.00 82.00 312 ARG A N 1
ATOM 2381 C CA . ARG A 1 312 ? 7.291 -13.164 8.746 1.00 82.00 312 ARG A CA 1
ATOM 2382 C C . ARG A 1 312 ? 7.612 -11.760 9.274 1.00 82.00 312 ARG A C 1
ATOM 2384 O O . ARG A 1 312 ? 7.252 -11.440 10.406 1.00 82.00 312 ARG A O 1
ATOM 2391 N N . TYR A 1 313 ? 8.314 -10.947 8.486 1.00 83.38 313 TYR A N 1
ATOM 2392 C CA . TYR A 1 313 ? 8.698 -9.577 8.857 1.00 83.38 313 TYR A CA 1
ATOM 2393 C C . TYR A 1 313 ? 8.063 -8.524 7.944 1.00 83.38 313 TYR A C 1
ATOM 2395 O O . TYR A 1 313 ? 8.554 -7.403 7.843 1.00 83.38 313 TYR A O 1
ATOM 2403 N N . ALA A 1 314 ? 6.950 -8.894 7.319 1.00 87.81 314 ALA A N 1
ATOM 2404 C CA . ALA A 1 314 ? 6.149 -8.025 6.486 1.00 87.81 314 ALA A CA 1
ATOM 2405 C C . ALA A 1 314 ? 5.476 -6.900 7.292 1.00 87.81 314 ALA A C 1
ATOM 2407 O O . ALA A 1 314 ? 5.173 -7.055 8.480 1.00 87.81 314 ALA A O 1
ATOM 2408 N N . ALA A 1 315 ? 5.207 -5.775 6.630 1.00 89.88 315 ALA A N 1
ATOM 2409 C CA . ALA A 1 315 ? 4.557 -4.613 7.230 1.00 89.88 315 ALA A CA 1
ATOM 2410 C C . ALA A 1 315 ? 3.592 -3.934 6.255 1.00 89.88 315 ALA A C 1
ATOM 2412 O O . ALA A 1 315 ? 3.766 -3.997 5.035 1.00 89.88 315 ALA A O 1
ATOM 2413 N N . GLY A 1 316 ? 2.589 -3.252 6.811 1.00 91.56 316 GLY A N 1
ATOM 2414 C CA . GLY A 1 316 ? 1.537 -2.599 6.034 1.00 91.56 316 GLY A CA 1
ATOM 2415 C C . GLY A 1 316 ? 2.044 -1.466 5.140 1.00 91.56 316 GLY A C 1
ATOM 2416 O O . GLY A 1 316 ? 1.461 -1.263 4.081 1.00 91.56 316 GLY A O 1
ATOM 2417 N N . ILE A 1 317 ? 3.122 -0.770 5.537 1.00 93.81 317 ILE A N 1
ATOM 2418 C CA . ILE A 1 317 ? 3.752 0.313 4.763 1.00 93.81 317 ILE A CA 1
ATOM 2419 C C . ILE A 1 317 ? 5.251 0.047 4.562 1.00 93.81 317 ILE A C 1
ATOM 2421 O O . ILE A 1 317 ? 5.667 -0.085 3.412 1.00 93.81 317 ILE A O 1
ATOM 2425 N N . VAL A 1 318 ? 6.040 -0.068 5.645 1.00 92.44 318 VAL A N 1
ATOM 2426 C CA . VAL A 1 318 ? 7.510 -0.227 5.589 1.00 92.44 318 VAL A CA 1
ATOM 2427 C C . VAL A 1 318 ? 8.016 -1.424 6.390 1.00 92.44 318 VAL A C 1
ATOM 2429 O O . VAL A 1 318 ? 7.788 -1.490 7.595 1.00 92.44 318 VAL A O 1
ATOM 2432 N N . ALA A 1 319 ? 8.750 -2.364 5.789 1.00 90.12 319 ALA A N 1
ATOM 2433 C CA . ALA A 1 319 ? 9.285 -3.500 6.555 1.00 90.12 319 ALA A CA 1
ATOM 2434 C C . ALA A 1 319 ? 10.484 -3.094 7.437 1.00 90.12 319 ALA A C 1
ATOM 2436 O O . ALA A 1 319 ? 10.500 -3.360 8.644 1.00 90.12 319 ALA A O 1
ATOM 2437 N N . PHE A 1 320 ? 11.458 -2.383 6.875 1.00 87.19 320 PHE A N 1
ATOM 2438 C CA . PHE A 1 320 ? 12.703 -2.021 7.547 1.00 87.19 320 PHE A CA 1
ATOM 2439 C C . PHE A 1 320 ? 12.981 -0.521 7.440 1.00 87.19 320 PHE A C 1
ATOM 2441 O O . PHE A 1 320 ? 12.921 0.051 6.357 1.00 87.19 320 PHE A O 1
ATOM 2448 N N . VAL A 1 321 ? 13.309 0.116 8.567 1.00 84.69 321 VAL A N 1
ATOM 2449 C CA . VAL A 1 321 ? 13.765 1.511 8.608 1.00 84.69 321 VAL A CA 1
ATOM 2450 C C . VAL A 1 321 ? 15.163 1.567 9.219 1.00 84.69 321 VAL A C 1
ATOM 2452 O O . VAL A 1 321 ? 15.360 1.009 10.300 1.00 84.69 321 VAL A O 1
ATOM 2455 N N . GLY A 1 322 ? 16.085 2.260 8.541 1.00 72.31 322 GLY A N 1
ATOM 2456 C CA . GLY A 1 322 ? 17.472 2.520 8.947 1.00 72.31 322 GLY A CA 1
ATOM 2457 C C . GLY A 1 322 ? 18.508 1.472 8.502 1.00 72.31 322 GLY A C 1
ATOM 2458 O O . GLY A 1 322 ? 18.168 0.331 8.188 1.00 72.31 322 GLY A O 1
ATOM 2459 N N . GLN A 1 323 ? 19.790 1.869 8.474 1.00 64.88 323 GLN A N 1
ATOM 2460 C CA . GLN A 1 323 ? 20.939 0.966 8.259 1.00 64.88 323 GLN A CA 1
ATOM 2461 C C . GLN A 1 323 ? 21.475 0.330 9.560 1.00 64.88 323 GLN A C 1
ATOM 2463 O O . GLN A 1 323 ? 21.135 0.749 10.664 1.00 64.88 323 GLN A O 1
ATOM 2468 N N . SER A 1 324 ? 22.360 -0.669 9.425 1.00 52.00 324 SER A N 1
ATOM 2469 C CA . SER A 1 324 ? 23.021 -1.401 10.522 1.00 52.00 324 SER A CA 1
ATOM 2470 C C . SER A 1 324 ? 23.912 -0.551 11.439 1.00 52.00 324 SER A C 1
ATOM 2472 O O . SER A 1 324 ? 24.181 -0.981 12.556 1.00 52.00 324 SER A O 1
ATOM 2474 N N . ASN A 1 325 ? 24.344 0.641 11.009 1.00 54.22 325 ASN A N 1
ATOM 2475 C CA . ASN A 1 325 ? 25.103 1.578 11.841 1.00 54.22 325 ASN A CA 1
ATOM 2476 C C . ASN A 1 325 ? 24.156 2.666 12.363 1.00 54.22 325 ASN A C 1
ATOM 2478 O O . ASN A 1 325 ? 23.889 3.664 11.704 1.00 54.22 325 ASN A O 1
ATOM 2482 N N . GLU A 1 326 ? 23.617 2.443 13.559 1.00 53.25 326 GLU A N 1
ATOM 2483 C CA . GLU A 1 326 ? 22.494 3.188 14.152 1.00 53.25 326 GLU A CA 1
ATOM 2484 C C . GLU A 1 326 ? 22.773 4.673 14.471 1.00 53.25 326 GLU A C 1
ATOM 2486 O O . GLU A 1 326 ? 21.879 5.368 14.950 1.00 53.25 326 GLU A O 1
ATOM 2491 N N . LYS A 1 327 ? 23.990 5.175 14.222 1.00 52.72 327 LYS A N 1
ATOM 2492 C CA . LYS A 1 327 ? 24.443 6.482 14.715 1.00 52.72 327 LYS A CA 1
ATOM 2493 C C . LYS A 1 327 ? 24.007 7.697 13.887 1.00 52.72 327 LYS A C 1
ATOM 2495 O O . LYS A 1 327 ? 24.119 8.780 14.438 1.00 52.72 327 LYS A O 1
ATOM 2500 N N . ASP A 1 328 ? 23.432 7.537 12.685 1.00 50.97 328 ASP A N 1
ATOM 2501 C CA . ASP A 1 328 ? 23.109 8.672 11.785 1.00 50.97 328 ASP A CA 1
ATOM 2502 C C . ASP A 1 328 ? 21.682 8.661 11.164 1.00 50.97 328 ASP A C 1
ATOM 2504 O O . ASP A 1 328 ? 21.376 9.451 10.276 1.00 50.97 328 ASP A O 1
ATOM 2508 N N . ASN A 1 329 ? 20.745 7.822 11.634 1.00 57.03 329 ASN A N 1
ATOM 2509 C CA . ASN A 1 329 ? 19.410 7.637 11.007 1.00 57.03 329 ASN A CA 1
ATOM 2510 C C . ASN A 1 329 ? 18.329 8.701 11.366 1.00 57.03 329 ASN A C 1
ATOM 2512 O O . ASN A 1 329 ? 17.135 8.386 11.387 1.00 57.03 329 ASN A O 1
ATOM 2516 N N . TYR A 1 330 ? 18.708 9.950 11.656 1.00 57.78 330 TYR A N 1
ATOM 2517 C CA . TYR A 1 330 ? 17.855 10.941 12.347 1.00 57.78 330 TYR A CA 1
ATOM 2518 C C . TYR A 1 330 ? 16.698 11.568 11.532 1.00 57.78 330 TYR A C 1
ATOM 2520 O O . TYR A 1 330 ? 15.885 12.273 12.126 1.00 57.78 330 TYR A O 1
ATOM 2528 N N . GLY A 1 331 ? 16.566 11.323 10.222 1.00 69.00 331 GLY A N 1
ATOM 2529 C CA . GLY A 1 331 ? 15.608 12.043 9.359 1.00 69.00 331 GLY A CA 1
ATOM 2530 C C . GLY A 1 331 ? 14.624 11.193 8.550 1.00 69.00 331 GLY A C 1
ATOM 2531 O O . GLY A 1 331 ? 13.990 11.720 7.642 1.00 69.00 331 GLY A O 1
ATOM 2532 N N . ASN A 1 332 ? 14.482 9.890 8.822 1.00 82.56 332 ASN A N 1
ATOM 2533 C CA . ASN A 1 332 ? 13.477 9.077 8.120 1.00 82.56 332 ASN A CA 1
ATOM 2534 C C . ASN A 1 332 ? 12.055 9.537 8.480 1.00 82.56 332 ASN A C 1
ATOM 2536 O O . ASN A 1 332 ? 11.765 9.795 9.649 1.00 82.56 332 ASN A O 1
ATOM 2540 N N . LYS A 1 333 ? 11.146 9.564 7.500 1.00 87.31 333 LYS A N 1
ATOM 2541 C CA . LYS A 1 333 ? 9.759 10.002 7.700 1.00 87.31 333 LYS A CA 1
ATOM 2542 C C . LYS A 1 333 ? 8.776 9.071 6.998 1.00 87.31 333 LYS A C 1
ATOM 2544 O O . LYS A 1 333 ? 8.934 8.770 5.823 1.00 87.31 333 LYS A O 1
ATOM 2549 N N . VAL A 1 334 ? 7.745 8.639 7.715 1.00 90.62 334 VAL A N 1
ATOM 2550 C CA . VAL A 1 334 ? 6.607 7.873 7.199 1.00 90.62 334 VAL A CA 1
ATOM 2551 C C . VAL A 1 334 ? 5.333 8.519 7.723 1.00 90.62 334 VAL A C 1
ATOM 2553 O O . VAL A 1 334 ? 4.984 8.360 8.895 1.00 90.62 334 VAL A O 1
ATOM 2556 N N . GLU A 1 335 ? 4.633 9.261 6.875 1.00 89.69 335 GLU A N 1
ATOM 2557 C CA . GLU A 1 335 ? 3.499 10.082 7.293 1.00 89.69 335 GLU A CA 1
ATOM 2558 C C . GLU A 1 335 ? 2.258 9.888 6.421 1.00 89.69 335 GLU A C 1
ATOM 2560 O O . GLU A 1 335 ? 2.337 9.765 5.201 1.00 89.69 335 GLU A O 1
ATOM 2565 N N . GLY A 1 336 ? 1.078 9.891 7.045 1.00 89.75 336 GLY A N 1
ATOM 2566 C CA . GLY A 1 336 ? -0.175 9.988 6.298 1.00 89.75 336 GLY A CA 1
ATOM 2567 C C . GLY A 1 336 ? -0.456 8.773 5.418 1.00 89.75 336 GLY A C 1
ATOM 2568 O O . GLY A 1 336 ? -1.189 8.890 4.452 1.00 89.75 336 GLY A O 1
ATOM 2569 N N . CYS A 1 337 ? 0.155 7.616 5.656 1.00 93.69 337 CYS A N 1
ATOM 2570 C CA . CYS A 1 337 ? -0.055 6.455 4.801 1.00 93.69 337 CYS A CA 1
ATOM 2571 C C . CYS A 1 337 ? -1.238 5.606 5.281 1.00 93.69 337 CYS A C 1
ATOM 2573 O O . CYS A 1 337 ? -1.482 5.438 6.482 1.00 93.69 337 CYS A O 1
ATOM 2575 N N . LEU A 1 338 ? -1.958 5.023 4.326 1.00 93.81 338 LEU A N 1
ATOM 2576 C CA . LEU A 1 338 ? -3.106 4.151 4.562 1.00 93.81 338 LEU A CA 1
ATOM 2577 C C . LEU A 1 338 ? -2.741 2.711 4.205 1.00 93.81 338 LEU A C 1
ATOM 2579 O O . LEU A 1 338 ? -2.126 2.469 3.170 1.00 93.81 338 LEU A O 1
ATOM 2583 N N . TYR A 1 339 ? -3.135 1.740 5.024 1.00 93.56 339 TYR A N 1
ATOM 2584 C CA . TYR A 1 339 ? -2.889 0.323 4.733 1.00 93.56 339 TYR A CA 1
ATOM 2585 C C . TYR A 1 339 ? -4.086 -0.551 5.080 1.00 93.56 339 TYR A C 1
ATOM 2587 O O . TYR A 1 339 ? -4.769 -0.305 6.070 1.00 93.56 339 TYR A O 1
ATOM 2595 N N . LEU A 1 340 ? -4.346 -1.584 4.281 1.00 90.38 340 LEU A N 1
ATOM 2596 C CA . LEU A 1 340 ? -5.445 -2.510 4.535 1.00 90.38 340 LEU A CA 1
ATOM 2597 C C . LEU A 1 340 ? -5.315 -3.157 5.927 1.00 90.38 340 LEU A C 1
ATOM 2599 O O . LEU A 1 340 ? -4.243 -3.620 6.314 1.00 90.38 340 LEU A O 1
ATOM 2603 N N . ASN A 1 341 ? -6.416 -3.188 6.680 1.00 77.19 341 ASN A N 1
ATOM 2604 C CA . ASN A 1 341 ? -6.477 -3.716 8.038 1.00 77.19 341 ASN A CA 1
ATOM 2605 C C . ASN A 1 341 ? -6.297 -5.240 8.043 1.00 77.19 341 ASN A C 1
ATOM 2607 O O . ASN A 1 341 ? -7.259 -6.007 8.021 1.00 77.19 341 ASN A O 1
ATOM 2611 N N . THR A 1 342 ? -5.045 -5.675 8.084 1.00 66.81 342 THR A N 1
ATOM 2612 C CA . THR A 1 342 ? -4.653 -7.057 8.337 1.00 66.81 342 THR A CA 1
ATOM 2613 C C . THR A 1 342 ? -4.233 -7.170 9.794 1.00 66.81 342 THR A C 1
ATOM 2615 O O . THR A 1 342 ? -3.261 -6.541 10.224 1.00 66.81 342 THR A O 1
ATOM 2618 N N . ILE A 1 343 ? -4.988 -7.957 10.563 1.00 59.75 343 ILE A N 1
ATOM 2619 C CA . ILE A 1 343 ? -4.707 -8.235 11.974 1.00 59.75 343 ILE A CA 1
ATOM 2620 C C . ILE A 1 343 ? -3.225 -8.638 12.085 1.00 59.75 343 ILE A C 1
ATOM 2622 O O . ILE A 1 343 ? -2.778 -9.502 11.334 1.00 59.75 343 ILE A O 1
ATOM 2626 N N . TRP A 1 344 ? -2.479 -8.006 12.999 1.00 62.84 344 TRP A N 1
ATOM 2627 C CA . TRP A 1 344 ? -1.051 -8.251 13.286 1.00 62.84 344 TRP A CA 1
ATOM 2628 C C . TRP A 1 344 ? 0.007 -7.594 12.382 1.00 62.84 344 TRP A C 1
ATOM 2630 O O . TRP A 1 344 ? 1.193 -7.830 12.617 1.00 62.84 344 TRP A O 1
ATOM 2640 N N . MET A 1 345 ? -0.350 -6.732 11.422 1.00 74.75 345 MET A N 1
ATOM 2641 C CA . MET A 1 345 ? 0.655 -6.045 10.588 1.00 74.75 345 MET A CA 1
ATOM 2642 C C . MET A 1 345 ? 0.787 -4.564 10.966 1.00 74.75 345 MET A C 1
ATOM 2644 O O . MET A 1 345 ? -0.079 -3.764 10.608 1.00 74.75 345 MET A O 1
ATOM 2648 N N . PRO A 1 346 ? 1.846 -4.164 11.696 1.00 83.62 346 PRO A N 1
ATOM 2649 C CA . PRO A 1 346 ? 2.084 -2.755 11.976 1.00 83.62 346 PRO A CA 1
ATOM 2650 C C . PRO A 1 346 ? 2.424 -2.001 10.678 1.00 83.62 346 PRO A C 1
ATOM 2652 O O . PRO A 1 346 ? 2.869 -2.618 9.702 1.00 83.62 346 PRO A O 1
ATOM 2655 N N . PRO A 1 347 ? 2.288 -0.662 10.660 1.00 87.50 347 PRO A N 1
ATOM 2656 C CA . PRO A 1 347 ? 2.758 0.133 9.531 1.00 87.50 347 PRO A CA 1
ATOM 2657 C C . PRO A 1 347 ? 4.268 -0.041 9.325 1.00 87.50 347 PRO A C 1
ATOM 2659 O O . PRO A 1 347 ? 4.708 -0.035 8.179 1.00 87.50 347 PRO A O 1
ATOM 2662 N N . ILE A 1 348 ? 5.036 -0.249 10.410 1.00 87.06 348 ILE A N 1
ATOM 2663 C CA . ILE A 1 348 ? 6.490 -0.468 10.387 1.00 87.06 348 ILE A CA 1
ATOM 2664 C C . ILE A 1 348 ? 6.910 -1.629 11.296 1.00 87.06 348 ILE A C 1
ATOM 2666 O O . ILE A 1 348 ? 6.426 -1.716 12.427 1.00 87.06 348 ILE A O 1
ATOM 2670 N N . ARG A 1 349 ? 7.825 -2.503 10.839 1.00 83.38 349 ARG A N 1
ATOM 2671 C CA . ARG A 1 349 ? 8.292 -3.668 11.622 1.00 83.38 349 ARG A CA 1
ATOM 2672 C C . ARG A 1 349 ? 9.576 -3.429 12.424 1.00 83.38 349 ARG A C 1
ATOM 2674 O O . ARG A 1 349 ? 9.582 -3.751 13.613 1.00 83.38 349 ARG A O 1
ATOM 2681 N N . LYS A 1 350 ? 10.653 -2.911 11.819 1.00 73.56 350 LYS A N 1
ATOM 2682 C CA . LYS A 1 350 ? 11.935 -2.635 12.505 1.00 73.56 350 LYS A CA 1
ATOM 2683 C C . LYS A 1 350 ? 12.152 -1.129 12.672 1.00 73.56 350 LYS A C 1
ATOM 2685 O O . LYS A 1 350 ? 12.054 -0.386 11.702 1.00 73.56 350 LYS A O 1
ATOM 2690 N N . ARG A 1 351 ? 12.461 -0.700 13.901 1.00 65.38 351 ARG A N 1
ATOM 2691 C CA . ARG A 1 351 ? 12.657 0.705 14.286 1.00 65.38 351 ARG A CA 1
ATOM 2692 C C . ARG A 1 351 ? 14.062 0.885 14.864 1.00 65.38 351 ARG A C 1
ATOM 2694 O O . ARG A 1 351 ? 14.241 0.687 16.060 1.00 65.38 351 ARG A O 1
ATOM 2701 N N . SER A 1 352 ? 15.056 1.221 14.045 1.00 54.09 352 SER A N 1
ATOM 2702 C CA . SER A 1 352 ? 16.333 1.726 14.564 1.00 54.09 352 SER A CA 1
ATOM 2703 C C . SER A 1 352 ? 16.232 3.249 14.690 1.00 54.09 352 SER A C 1
ATOM 2705 O O . SER A 1 352 ? 16.188 3.937 13.676 1.00 54.09 352 SER A O 1
ATOM 2707 N N . ALA A 1 353 ? 16.172 3.730 15.934 1.00 47.00 353 ALA A N 1
ATOM 2708 C CA . ALA A 1 353 ? 16.218 5.132 16.364 1.00 47.00 353 ALA A CA 1
ATOM 2709 C C . ALA A 1 353 ? 14.999 6.045 16.029 1.00 47.00 353 ALA A C 1
ATOM 2711 O O . ALA A 1 353 ? 14.667 6.285 14.882 1.00 47.00 353 ALA A O 1
ATOM 2712 N N . ILE A 1 354 ? 14.409 6.611 17.100 1.00 49.88 354 ILE A N 1
ATOM 2713 C CA . ILE A 1 354 ? 13.687 7.904 17.231 1.00 49.88 354 ILE A CA 1
ATOM 2714 C C . ILE A 1 354 ? 12.148 7.974 17.052 1.00 49.88 354 ILE A C 1
ATOM 2716 O O . ILE A 1 354 ? 11.484 7.382 16.196 1.00 49.88 354 ILE A O 1
ATOM 2720 N N . GLN A 1 355 ? 11.572 8.719 17.998 1.00 48.34 355 GLN A N 1
ATOM 2721 C CA . GLN A 1 355 ? 10.194 9.184 18.138 1.00 48.34 355 GLN A CA 1
ATOM 2722 C C . GLN A 1 355 ? 9.885 10.252 17.071 1.00 48.34 355 GLN A C 1
ATOM 2724 O O . GLN A 1 355 ? 10.670 11.169 16.896 1.00 48.34 355 GLN A O 1
ATOM 2729 N N . GLY A 1 356 ? 8.746 10.165 16.374 1.00 57.66 356 GLY A N 1
ATOM 2730 C CA . GLY A 1 356 ? 8.350 11.154 15.350 1.00 57.66 356 GLY A CA 1
ATOM 2731 C C . GLY A 1 356 ? 8.507 10.708 13.889 1.00 57.66 356 GLY A C 1
ATOM 2732 O O . GLY A 1 356 ? 7.969 11.366 13.012 1.00 57.66 356 GLY A O 1
ATOM 2733 N N . ILE A 1 357 ? 9.135 9.553 13.628 1.00 70.06 357 ILE A N 1
ATOM 2734 C CA . ILE A 1 357 ? 9.275 8.972 12.272 1.00 70.06 357 ILE A CA 1
ATOM 2735 C C . ILE A 1 357 ? 7.927 8.558 11.666 1.00 70.06 357 ILE A C 1
ATOM 2737 O O . ILE A 1 357 ? 7.763 8.590 10.456 1.00 70.06 357 ILE A O 1
ATOM 2741 N N . VAL A 1 358 ? 6.971 8.124 12.493 1.00 78.19 358 VAL A N 1
ATOM 2742 C CA . VAL A 1 358 ? 5.706 7.523 12.043 1.00 78.19 358 VAL A CA 1
ATOM 2743 C C . VAL A 1 358 ? 4.548 8.347 12.575 1.00 78.19 358 VAL A C 1
ATOM 2745 O O . VAL A 1 358 ? 4.190 8.213 13.747 1.00 78.19 358 VAL A O 1
ATOM 2748 N N . THR A 1 359 ? 3.956 9.183 11.731 1.00 82.44 359 THR A N 1
ATOM 2749 C CA . THR A 1 359 ? 2.842 10.066 12.108 1.00 82.44 359 THR A CA 1
ATOM 2750 C C . THR A 1 359 ? 1.639 9.830 11.207 1.00 82.44 359 THR A C 1
ATOM 2752 O O . THR A 1 359 ? 1.774 9.565 10.020 1.00 82.44 359 THR A O 1
ATOM 2755 N N . ASN A 1 360 ? 0.431 9.892 11.769 1.00 83.94 360 ASN A N 1
ATOM 2756 C CA . ASN A 1 360 ? -0.810 9.908 10.985 1.00 83.94 360 ASN A CA 1
ATOM 2757 C C . ASN A 1 360 ? -0.970 8.735 9.987 1.00 83.94 360 ASN A C 1
ATOM 2759 O O . ASN A 1 360 ? -1.554 8.905 8.924 1.00 83.94 360 ASN A O 1
ATOM 2763 N N . ASN A 1 361 ? -0.449 7.544 10.308 1.00 88.06 361 ASN A N 1
ATOM 2764 C CA . ASN A 1 361 ? -0.618 6.347 9.476 1.00 88.06 361 ASN A CA 1
ATOM 2765 C C . ASN A 1 361 ? -1.771 5.494 10.008 1.00 88.06 361 ASN A C 1
ATOM 2767 O O . ASN A 1 361 ? -1.800 5.163 11.197 1.00 88.06 361 ASN A O 1
ATOM 2771 N N . PHE A 1 362 ? -2.693 5.089 9.136 1.00 87.81 362 PHE A N 1
ATOM 2772 C CA . PHE A 1 362 ? -3.952 4.473 9.553 1.00 87.81 362 PHE A CA 1
ATOM 2773 C C . PHE A 1 362 ? -4.214 3.146 8.845 1.00 87.81 362 PHE A C 1
ATOM 2775 O O . PHE A 1 362 ? -4.101 3.036 7.625 1.00 87.81 362 PHE A O 1
ATOM 2782 N N . SER A 1 363 ? -4.631 2.141 9.620 1.00 90.38 363 SER A N 1
ATOM 2783 C CA . SER A 1 363 ? -5.246 0.951 9.043 1.00 90.38 363 SER A CA 1
ATOM 2784 C C . SER A 1 363 ? -6.639 1.301 8.515 1.00 90.38 363 SER A C 1
ATOM 2786 O O . SER A 1 363 ? -7.434 1.938 9.211 1.00 90.38 363 SER A O 1
ATOM 2788 N N . ILE A 1 364 ? -6.936 0.885 7.291 1.00 91.00 364 ILE A N 1
ATOM 2789 C CA . ILE A 1 364 ? -8.216 1.097 6.618 1.00 91.00 364 ILE A CA 1
ATOM 2790 C C . ILE A 1 364 ? -8.939 -0.229 6.413 1.00 91.00 364 ILE A C 1
ATOM 2792 O O . ILE A 1 364 ? -8.325 -1.268 6.174 1.00 91.00 364 ILE A O 1
ATOM 2796 N N . HIS A 1 365 ? -10.260 -0.212 6.498 1.00 89.88 365 HIS A N 1
ATOM 2797 C CA . HIS A 1 365 ? -11.077 -1.385 6.235 1.00 89.88 365 HIS A CA 1
ATOM 2798 C C . HIS A 1 365 ? -11.169 -1.674 4.739 1.00 89.88 365 HIS A C 1
ATOM 2800 O O . HIS A 1 365 ? -11.048 -0.788 3.888 1.00 89.88 365 HIS A O 1
ATOM 2806 N N . GLU A 1 366 ? -11.418 -2.942 4.414 1.00 89.00 366 GLU A N 1
ATOM 2807 C CA . GLU A 1 366 ? -11.751 -3.306 3.046 1.00 89.00 366 GLU A CA 1
ATOM 2808 C C . GLU A 1 366 ? -13.047 -2.599 2.627 1.00 89.00 366 GLU A C 1
ATOM 2810 O O . GLU A 1 366 ? -14.022 -2.538 3.378 1.00 89.00 366 GLU A O 1
ATOM 2815 N N . ILE A 1 367 ? -13.048 -2.048 1.416 1.00 89.94 367 ILE A N 1
ATOM 2816 C CA . ILE A 1 367 ? -14.196 -1.352 0.842 1.00 89.94 367 ILE A CA 1
ATOM 2817 C C . ILE A 1 367 ? -14.865 -2.256 -0.189 1.00 89.94 367 ILE A C 1
ATOM 2819 O O . ILE A 1 367 ? -14.254 -3.179 -0.732 1.00 89.94 367 ILE A O 1
ATOM 2823 N N . SER A 1 368 ? -16.130 -1.965 -0.491 1.00 90.75 368 SER A N 1
ATOM 2824 C CA . SER A 1 368 ? -16.899 -2.721 -1.480 1.00 90.75 368 SER A CA 1
ATOM 2825 C C . SER A 1 368 ? -16.241 -2.711 -2.865 1.00 90.75 368 SER A C 1
ATOM 2827 O O . SER A 1 368 ? -15.508 -1.784 -3.220 1.00 90.75 368 SER A O 1
ATOM 2829 N N . ALA A 1 369 ? -16.558 -3.715 -3.687 1.00 90.56 369 ALA A N 1
ATOM 2830 C CA . ALA A 1 369 ? -16.045 -3.827 -5.054 1.00 90.56 369 ALA A CA 1
ATOM 2831 C C . ALA A 1 369 ? -16.293 -2.555 -5.893 1.00 90.56 369 ALA A C 1
ATOM 2833 O O . ALA A 1 369 ? -15.383 -2.072 -6.563 1.00 90.56 369 ALA A O 1
ATOM 2834 N N . ASN A 1 370 ? -17.483 -1.952 -5.782 1.00 91.88 370 ASN A N 1
ATOM 2835 C CA . ASN A 1 370 ? -17.809 -0.671 -6.423 1.00 91.88 370 ASN A CA 1
ATOM 2836 C C . ASN A 1 370 ? -16.898 0.469 -5.922 1.00 91.88 370 ASN A C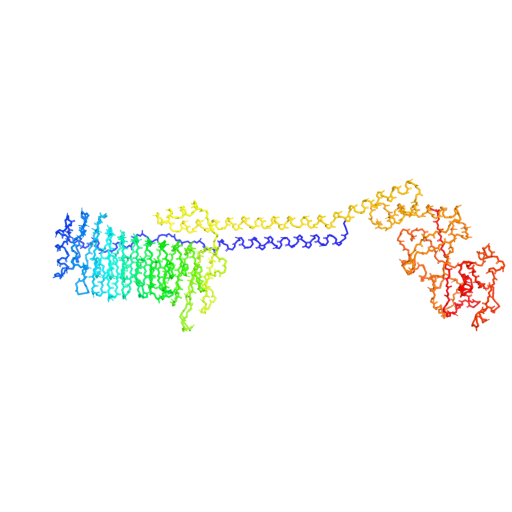 1
ATOM 2838 O O . ASN A 1 370 ? -16.409 1.287 -6.696 1.00 91.88 370 ASN A O 1
ATOM 2842 N N . GLY A 1 371 ? -16.601 0.501 -4.619 1.00 91.38 371 GLY A N 1
ATOM 2843 C CA . GLY A 1 371 ? -15.640 1.446 -4.056 1.00 91.38 371 GLY A CA 1
ATOM 2844 C C . GLY A 1 371 ? -14.237 1.290 -4.653 1.00 91.38 371 GLY A C 1
ATOM 2845 O O . GLY A 1 371 ? -13.629 2.294 -5.021 1.00 91.38 371 GLY A O 1
ATOM 2846 N N . LYS A 1 372 ? -13.749 0.051 -4.814 1.00 91.75 372 LYS A N 1
ATOM 2847 C CA . LYS A 1 372 ? -12.449 -0.225 -5.455 1.00 91.75 372 LYS A CA 1
ATOM 2848 C C . LYS A 1 372 ? -12.430 0.247 -6.912 1.00 91.75 372 LYS A C 1
ATOM 2850 O O . LYS A 1 372 ? -11.480 0.904 -7.326 1.00 91.75 372 LYS A O 1
ATOM 2855 N N . GLN A 1 373 ? -13.499 -0.013 -7.669 1.00 92.25 373 GLN A N 1
ATOM 2856 C CA . GLN A 1 373 ? -13.628 0.449 -9.057 1.00 92.25 373 GLN A CA 1
ATOM 2857 C C . GLN A 1 373 ? -13.575 1.979 -9.171 1.00 92.25 373 GLN A C 1
ATOM 2859 O O . GLN A 1 373 ? -12.897 2.494 -10.058 1.00 92.25 373 GLN A O 1
ATOM 2864 N N . LYS A 1 374 ? -14.217 2.714 -8.251 1.00 94.25 374 LYS A N 1
ATOM 2865 C CA . LYS A 1 374 ? -14.143 4.187 -8.210 1.00 94.25 374 LYS A CA 1
ATOM 2866 C C . LYS A 1 374 ? -12.721 4.699 -7.987 1.00 94.25 374 LYS A C 1
ATOM 2868 O O . LYS A 1 374 ? -12.325 5.669 -8.626 1.00 94.25 374 LYS A O 1
ATOM 2873 N N . ILE A 1 375 ? -11.952 4.047 -7.117 1.00 94.38 375 ILE A N 1
ATOM 2874 C CA . ILE A 1 375 ? -10.542 4.392 -6.887 1.00 94.38 375 ILE A CA 1
ATOM 2875 C C . ILE A 1 375 ? -9.726 4.157 -8.151 1.00 94.38 375 ILE A C 1
ATOM 2877 O O . ILE A 1 375 ? -9.081 5.080 -8.632 1.00 94.38 375 ILE A O 1
ATOM 2881 N N . VAL A 1 376 ? -9.814 2.961 -8.737 1.00 93.94 376 VAL A N 1
ATOM 2882 C CA . VAL A 1 376 ? -9.105 2.634 -9.984 1.00 93.94 376 VAL A CA 1
ATOM 2883 C C . VAL A 1 376 ? -9.472 3.618 -11.101 1.00 93.94 376 VAL A C 1
ATOM 2885 O O . VAL A 1 376 ? -8.607 4.049 -11.858 1.00 93.94 376 VAL A O 1
ATOM 2888 N N . PHE A 1 377 ? -10.739 4.029 -11.186 1.00 94.19 377 PHE A N 1
ATOM 2889 C CA . PHE A 1 377 ? -11.191 5.042 -12.137 1.00 94.19 377 PHE A CA 1
ATOM 2890 C C . PHE A 1 377 ? -10.552 6.421 -11.900 1.00 94.19 377 PHE A C 1
ATOM 2892 O O . PHE A 1 377 ? -10.118 7.059 -12.858 1.00 94.19 377 PHE A O 1
ATOM 2899 N N . MET A 1 378 ? -10.452 6.872 -10.644 1.00 92.81 378 MET A N 1
ATOM 2900 C CA . MET A 1 378 ? -9.752 8.115 -10.290 1.00 92.81 378 MET A CA 1
ATOM 2901 C C . MET A 1 378 ? -8.258 8.041 -10.632 1.00 92.81 378 MET A C 1
ATOM 2903 O O . MET A 1 378 ? -7.729 8.973 -11.236 1.00 92.81 378 MET A O 1
ATOM 2907 N N . LEU A 1 379 ? -7.594 6.921 -10.330 1.00 93.00 379 LEU A N 1
ATOM 2908 C CA . LEU A 1 379 ? -6.171 6.712 -10.627 1.00 93.00 379 LEU A CA 1
ATOM 2909 C C . LEU A 1 379 ? -5.884 6.727 -12.134 1.00 93.00 379 LEU A C 1
ATOM 2911 O O . LEU A 1 379 ? -4.957 7.402 -12.569 1.00 93.00 379 LEU A O 1
ATOM 2915 N N . LYS A 1 380 ? -6.734 6.091 -12.954 1.00 91.19 380 LYS A N 1
ATOM 2916 C CA . LYS A 1 380 ? -6.631 6.148 -14.428 1.00 91.19 380 LYS A CA 1
ATOM 2917 C C . LYS A 1 380 ? -6.735 7.570 -14.988 1.00 91.19 380 LYS A C 1
ATOM 2919 O O . LYS A 1 380 ? -6.178 7.853 -16.040 1.00 91.19 380 LYS A O 1
ATOM 2924 N N . ARG A 1 381 ? -7.444 8.464 -14.292 1.00 88.75 381 ARG A N 1
ATOM 2925 C CA . ARG A 1 381 ? -7.555 9.898 -14.620 1.00 88.75 381 ARG A CA 1
ATOM 2926 C C . ARG A 1 381 ? -6.481 10.755 -13.945 1.00 88.75 381 ARG A C 1
ATOM 2928 O O . ARG A 1 381 ? -6.619 11.973 -13.905 1.00 88.75 381 ARG A O 1
ATOM 2935 N N . LYS A 1 382 ? -5.461 10.117 -13.368 1.00 89.44 382 LYS A N 1
ATOM 2936 C CA . LYS A 1 382 ? -4.370 10.744 -12.617 1.00 89.44 382 LYS A CA 1
ATOM 2937 C C . LYS A 1 382 ? -4.841 11.587 -11.419 1.00 89.44 382 LYS A C 1
ATOM 2939 O O . LYS A 1 382 ? -4.194 12.538 -11.006 1.00 89.44 382 LYS A O 1
ATOM 2944 N N . GLN A 1 383 ? -5.974 11.225 -10.809 1.00 89.25 383 GLN A N 1
ATOM 2945 C CA . GLN A 1 383 ? -6.551 11.908 -9.642 1.00 89.25 383 GLN A CA 1
ATOM 2946 C C . GLN A 1 383 ? -6.165 11.215 -8.320 1.00 89.25 383 GLN A C 1
ATOM 2948 O O . GLN A 1 383 ? -7.032 10.789 -7.554 1.00 89.25 383 GLN A O 1
ATOM 2953 N N . TYR A 1 384 ? -4.863 11.097 -8.048 1.00 90.88 384 TYR A N 1
ATOM 2954 C CA . TYR A 1 384 ? -4.312 10.361 -6.896 1.00 90.88 384 TYR A CA 1
ATOM 2955 C C . TYR A 1 384 ? -4.743 10.947 -5.548 1.00 90.88 384 TYR A C 1
ATOM 2957 O O . TYR A 1 384 ? -5.257 10.225 -4.694 1.00 90.88 384 TYR A O 1
ATOM 2965 N N . SER A 1 385 ? -4.645 12.270 -5.393 1.00 86.62 385 SER A N 1
ATOM 2966 C CA . SER A 1 385 ? -5.093 12.967 -4.179 1.00 86.62 385 SER A CA 1
ATOM 2967 C C . SER A 1 385 ? -6.588 12.734 -3.904 1.00 86.62 385 SER A C 1
ATOM 2969 O O . SER A 1 385 ? -6.972 12.361 -2.796 1.00 86.62 385 SER A O 1
ATOM 2971 N N . LYS A 1 386 ? -7.452 12.811 -4.930 1.00 87.56 386 LYS A N 1
ATOM 2972 C CA . LYS A 1 386 ? -8.894 12.528 -4.772 1.00 87.56 386 LYS A CA 1
ATOM 2973 C C . LYS A 1 386 ? -9.159 11.079 -4.360 1.00 87.56 386 LYS A C 1
ATOM 2975 O O . LYS A 1 386 ? -10.024 10.834 -3.520 1.00 87.56 386 LYS A O 1
ATOM 2980 N N . ALA A 1 387 ? -8.415 10.126 -4.922 1.00 92.25 387 ALA A N 1
ATOM 2981 C CA . ALA A 1 387 ? -8.511 8.718 -4.549 1.00 92.25 387 ALA A CA 1
ATOM 2982 C C . ALA A 1 387 ? -8.111 8.480 -3.081 1.00 92.25 387 ALA A C 1
ATOM 2984 O O . ALA A 1 387 ? -8.811 7.760 -2.364 1.00 92.25 387 ALA A O 1
ATOM 2985 N N . TYR A 1 388 ? -7.033 9.123 -2.625 1.00 93.12 388 TYR A N 1
ATOM 2986 C CA . TYR A 1 388 ? -6.581 9.086 -1.234 1.00 93.12 388 TYR A CA 1
ATOM 2987 C C . TYR A 1 388 ? -7.642 9.672 -0.286 1.00 93.12 388 TYR A C 1
ATOM 2989 O O . TYR A 1 388 ? -8.067 9.010 0.663 1.00 93.12 388 TYR A O 1
ATOM 2997 N N . GLN A 1 389 ? -8.157 10.869 -0.594 1.00 88.25 389 GLN A N 1
ATOM 2998 C CA . GLN A 1 389 ? -9.195 11.530 0.208 1.00 88.25 389 GLN A CA 1
ATOM 2999 C C . GLN A 1 389 ? -10.482 10.705 0.290 1.00 88.25 389 GLN A C 1
ATOM 3001 O O . GLN A 1 389 ? -11.094 10.582 1.351 1.00 88.25 389 GLN A O 1
ATOM 3006 N N . TYR A 1 390 ? -10.883 10.079 -0.818 1.00 89.50 390 TYR A N 1
ATOM 3007 C CA . TYR A 1 390 ? -12.043 9.194 -0.842 1.00 89.50 390 TYR A CA 1
ATOM 3008 C C . TYR A 1 390 ? -11.896 8.012 0.129 1.00 89.50 390 TYR A C 1
ATOM 3010 O O . TYR A 1 390 ? -12.851 7.681 0.839 1.00 89.50 390 TYR A O 1
ATOM 3018 N N . LEU A 1 391 ? -10.715 7.385 0.184 1.00 91.31 391 LEU A N 1
ATOM 3019 C CA . LEU A 1 391 ? -10.432 6.304 1.132 1.00 91.31 391 LEU A CA 1
ATOM 3020 C C . LEU A 1 391 ? -10.487 6.786 2.580 1.00 91.31 391 LEU A C 1
ATOM 3022 O O . LEU A 1 391 ? -11.124 6.134 3.409 1.00 91.31 391 LEU A O 1
ATOM 3026 N N . LEU A 1 392 ? -9.878 7.936 2.869 1.00 88.56 392 LEU A N 1
ATOM 3027 C CA . LEU A 1 392 ? -9.865 8.520 4.207 1.00 88.56 392 LEU A CA 1
ATOM 3028 C C . LEU A 1 392 ? -11.289 8.802 4.713 1.00 88.56 392 LEU A C 1
ATOM 3030 O O . LEU A 1 392 ? -11.666 8.349 5.795 1.00 88.56 392 LEU A O 1
ATOM 3034 N N . LEU A 1 393 ? -12.115 9.459 3.892 1.00 87.25 393 LEU A N 1
ATOM 3035 C CA . LEU A 1 393 ? -13.521 9.740 4.208 1.00 87.25 393 LEU A CA 1
ATOM 3036 C C . LEU A 1 393 ? -14.330 8.453 4.424 1.00 87.25 393 LEU A C 1
ATOM 3038 O O . LEU A 1 393 ? -15.183 8.379 5.314 1.00 87.25 393 LEU A O 1
ATOM 3042 N N . LYS A 1 394 ? -14.077 7.412 3.622 1.00 88.69 394 LYS A N 1
ATOM 3043 C CA . LYS A 1 394 ? -14.746 6.112 3.782 1.00 88.69 394 LYS A CA 1
ATOM 3044 C C . LYS A 1 394 ? -14.366 5.420 5.083 1.00 88.69 394 LYS A C 1
ATOM 3046 O O . LYS A 1 394 ? -15.248 4.870 5.749 1.00 88.69 394 LYS A O 1
ATOM 3051 N N . GLU A 1 395 ? -13.099 5.475 5.467 1.00 88.62 395 GLU A N 1
ATOM 3052 C CA . GLU A 1 395 ? -12.643 4.918 6.736 1.00 88.62 395 GLU A CA 1
ATOM 3053 C C . GLU A 1 395 ? -13.248 5.672 7.927 1.00 88.62 395 GLU A C 1
ATOM 3055 O O . GLU A 1 395 ? -13.768 5.042 8.848 1.00 88.62 395 GLU A O 1
ATOM 3060 N N . GLN A 1 396 ? -13.276 7.007 7.883 1.00 85.56 396 GLN A N 1
ATOM 3061 C CA . GLN A 1 396 ? -13.908 7.834 8.917 1.00 85.56 396 GLN A CA 1
ATOM 3062 C C . GLN A 1 396 ? -15.383 7.465 9.124 1.00 85.56 396 GLN A C 1
ATOM 3064 O O . GLN A 1 396 ? -15.820 7.246 10.257 1.00 85.56 396 GLN A O 1
ATOM 3069 N N . MET A 1 397 ? -16.149 7.331 8.036 1.00 84.31 397 MET A N 1
ATOM 3070 C CA . MET A 1 397 ? -17.552 6.911 8.114 1.00 84.31 397 MET A CA 1
ATOM 3071 C C . MET A 1 397 ? -17.703 5.509 8.719 1.00 84.31 397 MET A C 1
ATOM 3073 O O . MET A 1 397 ? -18.556 5.303 9.581 1.00 84.31 397 MET A O 1
ATOM 3077 N N . THR A 1 398 ? -16.850 4.563 8.318 1.00 86.69 398 THR A N 1
ATOM 3078 C CA . THR A 1 398 ? -16.886 3.175 8.812 1.00 86.69 398 THR A CA 1
ATOM 3079 C C . THR A 1 398 ? -16.593 3.108 10.312 1.00 86.69 398 THR A C 1
ATOM 3081 O O . THR A 1 398 ? -17.294 2.427 11.064 1.00 86.69 398 THR A O 1
ATOM 3084 N N . ARG A 1 399 ? -15.588 3.859 10.775 1.00 84.50 399 ARG A N 1
ATOM 3085 C CA . ARG A 1 399 ? -15.236 3.958 12.197 1.00 84.50 399 ARG A CA 1
ATOM 3086 C C . ARG A 1 399 ? -16.348 4.598 13.020 1.00 84.50 399 ARG A C 1
ATOM 3088 O O . ARG A 1 399 ? -16.677 4.079 14.085 1.00 84.50 399 ARG A O 1
ATOM 3095 N N . LYS A 1 400 ? -16.963 5.670 12.510 1.00 82.75 400 LYS A N 1
ATOM 3096 C CA . LYS A 1 400 ? -18.108 6.328 13.155 1.00 82.75 400 LYS A CA 1
ATOM 3097 C C . LYS A 1 400 ? -19.286 5.367 13.315 1.00 82.75 400 LYS A C 1
ATOM 3099 O O . LYS A 1 400 ? -19.851 5.277 14.401 1.00 82.75 400 LYS A O 1
ATOM 3104 N N . GLN A 1 401 ? -19.620 4.616 12.266 1.00 82.69 401 GLN A N 1
ATOM 3105 C CA . GLN A 1 401 ? -20.706 3.638 12.312 1.00 82.69 401 GLN A CA 1
ATOM 3106 C C . GLN A 1 401 ? -20.439 2.538 13.351 1.00 82.69 401 GLN A C 1
ATOM 3108 O O . GLN A 1 401 ? -21.285 2.290 14.206 1.00 82.69 401 GLN A O 1
ATOM 3113 N N . ARG A 1 402 ? -19.239 1.946 13.357 1.00 82.38 402 ARG A N 1
ATOM 3114 C CA . ARG A 1 402 ? -18.872 0.933 14.362 1.00 82.38 402 ARG A CA 1
ATOM 3115 C C . ARG A 1 402 ? -18.862 1.476 15.788 1.00 82.38 402 ARG A C 1
ATOM 3117 O O . ARG A 1 402 ? -19.246 0.766 16.711 1.00 82.38 402 ARG A O 1
ATOM 3124 N N . GLY A 1 403 ? -18.440 2.726 15.980 1.00 79.12 403 GLY A N 1
ATOM 3125 C CA . GLY A 1 403 ? -18.506 3.392 17.282 1.00 79.12 403 GLY A CA 1
ATOM 3126 C C . GLY A 1 403 ? -19.941 3.486 17.810 1.00 79.12 403 GLY A C 1
ATOM 3127 O O . GLY A 1 403 ? -20.184 3.182 18.977 1.00 79.12 403 GLY A O 1
ATOM 3128 N N . ILE A 1 404 ? -20.896 3.831 16.938 1.00 78.50 404 ILE A N 1
ATOM 3129 C CA . ILE A 1 404 ? -22.330 3.860 17.267 1.00 78.50 404 ILE A CA 1
ATOM 3130 C C . ILE A 1 404 ? -22.840 2.451 17.602 1.00 78.50 404 ILE A C 1
ATOM 3132 O O . ILE A 1 404 ? -23.526 2.275 18.609 1.00 78.50 404 ILE A O 1
ATOM 3136 N N . GLU A 1 405 ? -22.473 1.441 16.809 1.00 79.56 405 GLU A N 1
ATOM 3137 C CA . GLU A 1 405 ? -22.869 0.044 17.034 1.00 79.56 405 GLU A CA 1
ATOM 3138 C C . GLU A 1 405 ? -22.366 -0.478 18.391 1.00 79.56 405 GLU A C 1
ATOM 3140 O O . GLU A 1 405 ? -23.156 -0.994 19.183 1.00 79.56 405 GLU A O 1
ATOM 3145 N N . ILE A 1 406 ? -21.086 -0.266 18.718 1.00 80.31 406 ILE A N 1
ATOM 3146 C CA . ILE A 1 406 ? -20.503 -0.662 20.011 1.00 80.31 406 ILE A CA 1
ATOM 3147 C C . ILE A 1 406 ? -21.219 0.037 21.168 1.00 80.31 406 ILE A C 1
ATOM 3149 O O . ILE A 1 406 ? -21.595 -0.616 22.143 1.00 80.31 406 ILE A O 1
ATOM 3153 N N . LEU A 1 407 ? -21.446 1.349 21.062 1.00 79.12 407 LEU A N 1
ATOM 3154 C CA . LEU A 1 407 ? -22.130 2.108 22.106 1.00 79.12 407 LEU A CA 1
ATOM 3155 C C . LEU A 1 407 ? -23.557 1.586 22.329 1.00 79.12 407 LEU A C 1
ATOM 3157 O O . LEU A 1 407 ? -23.967 1.388 23.473 1.00 79.12 407 LEU A O 1
ATOM 3161 N N . SER A 1 408 ? -24.285 1.296 21.247 1.00 76.44 408 SER A N 1
ATOM 3162 C CA . SER A 1 408 ? -25.629 0.719 21.326 1.00 76.44 408 SER A CA 1
ATOM 3163 C C . SER A 1 408 ? -25.635 -0.663 21.993 1.00 76.44 408 SER A C 1
ATOM 3165 O O . SER A 1 408 ? -26.489 -0.927 22.840 1.00 76.44 408 SER A O 1
ATOM 3167 N N . GLY A 1 409 ? -24.640 -1.511 21.705 1.00 79.00 409 GLY A N 1
ATOM 3168 C CA . GLY A 1 409 ? -24.501 -2.831 22.324 1.00 79.00 409 GLY A CA 1
ATOM 3169 C C . GLY A 1 409 ? -24.175 -2.759 23.818 1.00 79.00 409 GLY A C 1
ATOM 3170 O O . GLY A 1 409 ? -24.722 -3.530 24.612 1.00 79.00 409 GLY A O 1
ATOM 3171 N N . ILE A 1 410 ? -23.336 -1.798 24.222 1.00 79.88 410 ILE A N 1
ATOM 3172 C CA . ILE A 1 410 ? -23.011 -1.553 25.633 1.00 79.88 410 ILE A CA 1
ATOM 3173 C C . ILE A 1 410 ? -24.273 -1.117 26.386 1.00 79.88 410 ILE A C 1
ATOM 3175 O O . ILE A 1 410 ? -24.603 -1.709 27.414 1.00 79.88 410 ILE A O 1
ATOM 3179 N N . ILE A 1 411 ? -25.021 -0.145 25.852 1.00 78.62 411 ILE A N 1
ATOM 3180 C CA . ILE A 1 411 ? -26.279 0.331 26.449 1.00 78.62 411 ILE A CA 1
ATOM 3181 C C . ILE A 1 411 ? -27.291 -0.817 26.579 1.00 78.62 411 ILE A C 1
ATOM 3183 O O . ILE A 1 411 ? -27.874 -1.000 27.648 1.00 78.62 411 ILE A O 1
ATOM 3187 N N . ALA A 1 412 ? -27.465 -1.629 25.532 1.00 77.25 412 ALA A N 1
ATOM 3188 C CA . ALA A 1 412 ? -28.375 -2.773 25.562 1.00 77.25 412 ALA A CA 1
ATOM 3189 C C . ALA A 1 412 ? -27.980 -3.806 26.634 1.00 77.25 412 ALA A C 1
ATOM 3191 O O . ALA A 1 412 ? -28.835 -4.270 27.388 1.00 77.25 412 ALA A O 1
ATOM 3192 N N . SER A 1 413 ? -26.686 -4.116 26.758 1.00 75.88 413 SER A N 1
ATOM 3193 C CA . SER A 1 413 ? -26.173 -5.045 27.777 1.00 75.88 413 SER A CA 1
ATOM 3194 C C . SER A 1 413 ? -26.438 -4.543 29.201 1.00 75.88 413 SER A C 1
ATOM 3196 O O . SER A 1 413 ? -26.820 -5.330 30.067 1.00 75.88 413 SER A O 1
ATOM 3198 N N . TYR A 1 414 ? -26.299 -3.233 29.442 1.00 75.00 414 TYR A N 1
ATOM 3199 C CA . TYR A 1 414 ? -26.632 -2.628 30.736 1.00 75.00 414 TYR A CA 1
ATOM 3200 C C . TYR A 1 414 ? -28.126 -2.731 31.058 1.00 75.00 414 TYR A C 1
ATOM 3202 O O . TYR A 1 414 ? -28.478 -3.179 32.149 1.00 75.00 414 TYR A O 1
ATOM 3210 N N . LEU A 1 415 ? -29.002 -2.392 30.106 1.00 74.56 415 LEU A N 1
ATOM 3211 C CA . LEU A 1 415 ? -30.454 -2.479 30.299 1.00 74.56 415 LEU A CA 1
ATOM 3212 C C . LEU A 1 415 ? -30.903 -3.907 30.645 1.00 74.56 415 LEU A C 1
ATOM 3214 O O . LEU A 1 415 ? -31.734 -4.097 31.533 1.00 74.56 415 LEU A O 1
ATOM 3218 N N . VAL A 1 416 ? -30.324 -4.919 29.990 1.00 75.94 416 VAL A N 1
ATOM 3219 C CA . VAL A 1 416 ? -30.602 -6.331 30.294 1.00 75.94 416 VAL A CA 1
ATOM 3220 C C . VAL A 1 416 ? -30.088 -6.712 31.686 1.00 75.94 416 VAL A C 1
ATOM 3222 O O . VAL A 1 416 ? -30.804 -7.374 32.440 1.00 75.94 416 VAL A O 1
ATOM 3225 N N . GLY A 1 417 ? -28.884 -6.271 32.062 1.00 72.50 417 GLY A N 1
ATOM 3226 C CA . GLY A 1 417 ? -28.318 -6.518 33.392 1.00 72.50 417 GLY A CA 1
ATOM 3227 C C . GLY A 1 417 ? -29.195 -5.973 34.524 1.00 72.50 417 GLY A C 1
ATOM 3228 O O . GLY A 1 417 ? -29.489 -6.691 35.484 1.00 72.50 417 GLY A O 1
ATOM 3229 N N . ASP A 1 418 ? -29.687 -4.742 34.378 1.00 68.56 418 ASP A N 1
ATOM 3230 C CA . ASP A 1 418 ? -30.573 -4.114 35.362 1.00 68.56 418 ASP A CA 1
ATOM 3231 C C . ASP A 1 418 ? -31.926 -4.838 35.460 1.00 68.56 418 ASP A C 1
ATOM 3233 O O . ASP A 1 418 ? -32.441 -5.042 36.564 1.00 68.56 418 ASP A O 1
ATOM 3237 N N . MET A 1 419 ? -32.480 -5.309 34.334 1.00 69.06 419 MET A N 1
ATOM 3238 C CA . MET A 1 419 ? -33.693 -6.137 34.332 1.00 69.06 419 MET A CA 1
ATOM 3239 C C . MET A 1 419 ? -33.495 -7.450 35.101 1.00 69.06 419 MET A C 1
ATOM 3241 O O . MET A 1 419 ? -34.337 -7.811 35.926 1.00 69.06 419 MET A O 1
ATOM 3245 N N . VAL A 1 420 ? -32.375 -8.148 34.889 1.00 72.06 420 VAL A N 1
ATOM 3246 C CA . VAL A 1 420 ? -32.072 -9.418 35.572 1.00 72.06 420 VAL A CA 1
ATOM 3247 C C . VAL A 1 420 ? -31.905 -9.226 37.080 1.00 72.06 420 VAL A C 1
ATOM 3249 O O . VAL A 1 420 ? -32.303 -10.096 37.854 1.00 72.06 420 VAL A O 1
ATOM 3252 N N . TRP A 1 421 ? -31.351 -8.097 37.525 1.00 64.75 421 TRP A N 1
ATOM 3253 C CA . TRP A 1 421 ? -31.083 -7.877 38.947 1.00 64.75 421 TRP A CA 1
ATOM 3254 C C . TRP A 1 421 ? -32.284 -7.305 39.715 1.00 64.75 421 TRP A C 1
ATOM 3256 O O . TRP A 1 421 ? -32.518 -7.675 40.867 1.00 64.75 421 TRP A O 1
ATOM 3266 N N . LEU A 1 422 ? -33.078 -6.427 39.092 1.00 68.44 422 LEU A N 1
ATOM 3267 C CA . LEU A 1 422 ? -34.178 -5.726 39.764 1.00 68.44 422 LEU A CA 1
ATOM 3268 C C . LEU A 1 422 ? -35.504 -6.493 39.721 1.00 68.44 422 LEU A C 1
ATOM 3270 O O . LEU A 1 422 ? -36.246 -6.488 40.708 1.00 68.44 422 LEU A O 1
ATOM 3274 N N . ILE A 1 423 ? -35.817 -7.158 38.606 1.00 72.00 423 ILE A N 1
ATOM 3275 C CA . ILE A 1 423 ? -37.140 -7.761 38.394 1.00 72.00 423 ILE A CA 1
ATOM 3276 C C . ILE A 1 423 ? -37.387 -8.965 39.319 1.00 72.00 423 ILE A C 1
ATOM 3278 O O . ILE A 1 423 ? -38.448 -8.999 39.948 1.00 72.00 423 ILE A O 1
ATOM 3282 N N . PRO A 1 424 ? -36.465 -9.935 39.499 1.00 77.69 424 PRO A N 1
ATOM 3283 C CA . PRO A 1 424 ? -36.760 -11.118 40.310 1.00 77.69 424 PRO A CA 1
ATOM 3284 C C . PRO A 1 424 ? -37.058 -10.812 41.790 1.00 77.69 424 PRO A C 1
ATOM 3286 O O . PRO A 1 424 ? -38.043 -11.353 42.303 1.00 77.69 424 PRO A O 1
ATOM 3289 N N . PRO A 1 425 ? -36.306 -9.934 42.493 1.00 74.62 425 PRO A N 1
ATOM 3290 C CA . PRO A 1 425 ? -36.662 -9.517 43.851 1.00 74.62 425 PRO A CA 1
ATOM 3291 C C . PRO A 1 425 ? -37.998 -8.770 43.918 1.00 74.62 425 PRO A C 1
ATOM 3293 O O . PRO A 1 425 ? -38.779 -9.012 44.835 1.00 74.62 425 PRO A O 1
ATOM 3296 N N . LEU A 1 426 ? -38.300 -7.902 42.942 1.00 75.31 426 LEU A N 1
ATOM 3297 C CA . LEU A 1 426 ? -39.579 -7.183 42.872 1.00 75.31 426 LEU A CA 1
ATOM 3298 C C . LEU A 1 426 ? -40.763 -8.141 42.691 1.00 75.31 426 LEU A C 1
ATOM 3300 O O . LEU A 1 426 ? -41.747 -8.042 43.425 1.00 75.31 426 LEU A O 1
ATOM 3304 N N . VAL A 1 427 ? -40.651 -9.101 41.769 1.00 80.62 427 VAL A N 1
ATOM 3305 C CA . VAL A 1 427 ? -41.680 -10.122 41.520 1.00 80.62 427 VAL A CA 1
ATOM 3306 C C . VAL A 1 427 ? -41.851 -11.028 42.738 1.00 80.62 427 VAL A C 1
ATOM 3308 O O . VAL A 1 427 ? -42.981 -11.308 43.137 1.00 80.62 427 VAL A O 1
ATOM 3311 N N . ARG A 1 428 ? -40.750 -11.458 43.370 1.00 82.25 428 ARG A N 1
ATOM 3312 C CA . ARG A 1 428 ? -40.791 -12.268 44.598 1.00 82.25 428 ARG A CA 1
ATOM 3313 C C . ARG A 1 428 ? -41.476 -11.517 45.740 1.00 82.25 428 ARG A C 1
ATOM 3315 O O . ARG A 1 428 ? -42.364 -12.078 46.376 1.00 82.25 428 ARG A O 1
ATOM 3322 N N . ASN A 1 429 ? -41.117 -10.252 45.962 1.00 85.75 429 ASN A N 1
ATOM 3323 C CA . ASN A 1 429 ? -41.735 -9.420 46.995 1.00 85.75 429 ASN A CA 1
ATOM 3324 C C . ASN A 1 429 ? -43.227 -9.194 46.719 1.00 85.75 429 ASN A C 1
ATOM 3326 O O . ASN A 1 429 ? -44.024 -9.257 47.650 1.00 85.75 429 ASN A O 1
ATOM 3330 N N . CYS A 1 430 ? -43.620 -9.003 45.455 1.00 84.81 430 CYS A N 1
ATOM 3331 C CA . CYS A 1 430 ? -45.023 -8.874 45.062 1.00 84.81 430 CYS A CA 1
ATOM 3332 C C . CYS A 1 430 ? -45.821 -10.153 45.368 1.00 84.81 430 CYS A C 1
ATOM 3334 O O . CYS A 1 430 ? -46.836 -10.087 46.057 1.00 84.81 430 CYS A O 1
ATOM 3336 N N . LYS A 1 431 ? -45.316 -11.326 44.953 1.00 88.31 431 LYS A N 1
ATOM 3337 C CA . LYS A 1 431 ? -45.956 -12.626 45.233 1.00 88.31 431 LYS A CA 1
ATOM 3338 C C . LYS A 1 431 ? -46.094 -12.895 46.732 1.00 88.31 431 LYS A C 1
ATOM 3340 O O . LYS A 1 431 ? -47.162 -13.293 47.191 1.00 88.31 431 LYS A O 1
ATOM 3345 N N . ASN A 1 432 ? -45.034 -12.645 47.503 1.00 88.81 432 ASN A N 1
ATOM 3346 C CA . ASN A 1 432 ? -45.063 -12.811 48.957 1.00 88.81 432 ASN A CA 1
ATOM 3347 C C . ASN A 1 432 ? -46.059 -11.846 49.616 1.00 88.81 432 ASN A C 1
ATOM 3349 O O . ASN A 1 432 ? -46.750 -12.238 50.554 1.00 88.81 432 ASN A O 1
ATOM 3353 N N . TYR A 1 433 ? -46.175 -10.614 49.110 1.00 91.12 433 TYR A N 1
ATOM 3354 C CA . TYR A 1 433 ? -47.139 -9.630 49.601 1.00 91.12 433 TYR A CA 1
ATOM 3355 C C . TYR A 1 433 ? -48.587 -10.053 49.341 1.00 91.12 433 TYR A C 1
ATOM 3357 O O . TYR A 1 433 ? -49.420 -10.000 50.245 1.00 91.12 433 TYR A O 1
ATOM 3365 N N . GLU A 1 434 ? -48.895 -10.503 48.126 1.00 91.81 434 GLU A N 1
ATOM 3366 C CA . GLU A 1 434 ? -50.231 -10.989 47.765 1.00 91.81 434 GLU A CA 1
ATOM 3367 C C . GLU A 1 434 ? -50.629 -12.214 48.592 1.00 91.81 434 GLU A C 1
ATOM 3369 O O . GLU A 1 434 ? -51.733 -12.260 49.143 1.00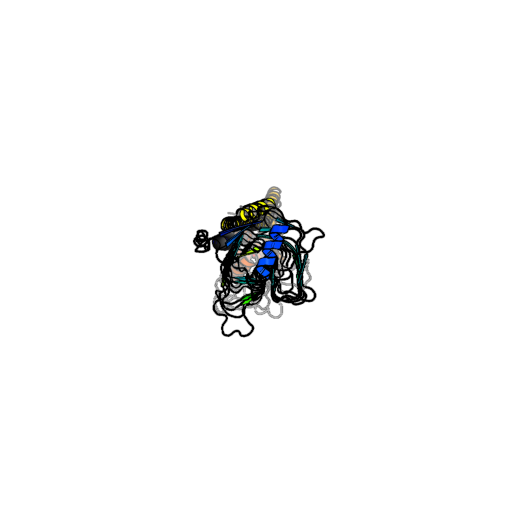 91.81 434 GLU A O 1
ATOM 3374 N N . GLU A 1 435 ? -49.712 -13.169 48.762 1.00 92.56 435 GLU A N 1
ATOM 3375 C CA . GLU A 1 435 ? -49.939 -14.345 49.600 1.00 92.56 435 GLU A CA 1
ATOM 3376 C C . GLU A 1 435 ? -50.125 -13.960 51.077 1.00 92.56 435 GLU A C 1
ATOM 3378 O O . GLU A 1 435 ? -51.036 -14.472 51.729 1.00 92.56 435 GLU A O 1
ATOM 3383 N N . ALA A 1 436 ? -49.341 -13.014 51.605 1.00 92.19 436 ALA A N 1
ATOM 3384 C CA . ALA A 1 436 ? -49.503 -12.516 52.973 1.00 92.19 436 ALA A CA 1
ATOM 3385 C C . ALA A 1 436 ? -50.887 -11.879 53.188 1.00 92.19 436 ALA A C 1
ATOM 3387 O O . ALA A 1 436 ? -51.571 -12.164 54.177 1.00 92.19 436 ALA A O 1
ATOM 3388 N N . ILE A 1 437 ? -51.348 -11.067 52.231 1.00 92.12 437 ILE A N 1
ATOM 3389 C CA . ILE A 1 437 ? -52.688 -10.467 52.247 1.00 92.12 437 ILE A CA 1
ATOM 3390 C C . ILE A 1 437 ? -53.778 -11.545 52.166 1.00 92.12 437 ILE A C 1
ATOM 3392 O O . ILE A 1 437 ? -54.775 -11.455 52.890 1.00 92.12 437 ILE A O 1
ATOM 3396 N N . ARG A 1 438 ? -53.599 -12.580 51.337 1.00 93.94 438 ARG A N 1
ATOM 3397 C CA . ARG A 1 438 ? -54.535 -13.709 51.232 1.00 93.94 438 ARG A CA 1
ATOM 3398 C C . ARG A 1 438 ? -54.642 -14.473 52.551 1.00 93.94 438 ARG A C 1
ATOM 3400 O O . ARG A 1 438 ? -55.748 -14.656 53.053 1.00 93.94 438 ARG A O 1
ATOM 3407 N N . GLN A 1 439 ? -53.512 -14.840 53.158 1.00 93.44 439 GLN A N 1
ATOM 3408 C CA . GLN A 1 439 ? -53.474 -15.533 54.453 1.00 93.44 439 GLN A CA 1
ATOM 3409 C C . GLN A 1 439 ? -54.135 -14.700 55.562 1.00 93.44 439 GLN A C 1
ATOM 3411 O O . GLN A 1 439 ? -54.926 -15.229 56.344 1.00 93.44 439 GLN A O 1
ATOM 3416 N N . LYS A 1 440 ? -53.905 -13.379 55.573 1.00 92.62 440 LYS A N 1
ATOM 3417 C CA . LYS A 1 440 ? -54.580 -12.438 56.480 1.00 92.62 440 LYS A CA 1
ATOM 3418 C C . LYS A 1 440 ? -56.104 -12.446 56.295 1.00 92.62 440 LYS A C 1
ATOM 3420 O O . LYS A 1 440 ? -56.824 -12.429 57.295 1.00 92.62 440 LYS A O 1
ATOM 3425 N N . LYS A 1 441 ? -56.608 -12.457 55.052 1.00 91.06 441 LYS A N 1
ATOM 3426 C CA . LYS A 1 441 ? -58.055 -12.522 54.754 1.00 91.06 441 LYS A CA 1
ATOM 3427 C C . LYS A 1 441 ? -58.670 -13.860 55.176 1.00 91.06 441 LYS A C 1
ATOM 3429 O O . LYS A 1 441 ? -59.760 -13.861 55.732 1.00 91.06 441 LYS A O 1
ATOM 3434 N N . CYS A 1 442 ? -57.952 -14.968 54.991 1.00 90.38 442 CYS A N 1
ATOM 3435 C CA . CYS A 1 442 ? -58.372 -16.307 55.421 1.00 90.38 442 CYS A CA 1
ATOM 3436 C C . CYS A 1 442 ? -58.259 -16.544 56.942 1.00 90.38 442 CYS A C 1
ATOM 3438 O O . CYS A 1 442 ? -58.541 -17.644 57.404 1.00 90.38 442 CYS A O 1
ATOM 3440 N N . GLY A 1 443 ? -57.817 -15.553 57.726 1.00 87.88 443 GLY A N 1
ATOM 3441 C CA . GLY A 1 443 ? -57.686 -15.670 59.183 1.00 87.88 443 GLY A CA 1
ATOM 3442 C C . GLY A 1 443 ? -56.419 -16.381 59.672 1.00 87.88 443 GLY A C 1
ATOM 3443 O O . GLY A 1 443 ? -56.236 -16.528 60.878 1.00 87.88 443 GLY A O 1
ATOM 3444 N N . ASN A 1 444 ? -55.503 -16.776 58.779 1.00 91.62 444 ASN A N 1
ATOM 3445 C CA . ASN A 1 444 ? -54.227 -17.395 59.149 1.00 91.62 444 ASN A CA 1
ATOM 3446 C C . ASN A 1 444 ? -53.165 -16.324 59.453 1.00 91.62 444 ASN A C 1
ATOM 3448 O O . ASN A 1 444 ? -52.236 -16.072 58.678 1.00 91.62 444 ASN A O 1
ATOM 3452 N N . TYR A 1 445 ? -53.337 -15.650 60.590 1.00 92.19 445 TYR A N 1
ATOM 3453 C CA . TYR A 1 445 ? -52.536 -14.481 60.955 1.00 92.19 445 TYR A CA 1
ATOM 3454 C C . TYR A 1 445 ? -51.059 -14.794 61.220 1.00 92.19 445 TYR A C 1
ATOM 3456 O O . TYR A 1 445 ? -50.215 -13.956 60.917 1.00 92.19 445 TYR A O 1
ATOM 3464 N N . HIS A 1 446 ? -50.729 -15.991 61.715 1.00 89.38 446 HIS A N 1
ATOM 3465 C CA . HIS A 1 446 ? -49.336 -16.388 61.939 1.00 89.38 446 HIS A CA 1
ATOM 3466 C C . HIS A 1 446 ? -48.572 -16.543 60.620 1.00 89.38 446 HIS A C 1
ATOM 3468 O O . HIS A 1 446 ? -47.497 -15.976 60.447 1.00 89.38 446 HIS A O 1
ATOM 3474 N N . LYS A 1 447 ? -49.160 -17.245 59.642 1.00 91.19 447 LYS A N 1
ATOM 3475 C CA . LYS A 1 447 ? -48.536 -17.412 58.324 1.00 91.19 447 LYS A CA 1
ATOM 3476 C C . LYS A 1 447 ? -48.427 -16.085 57.569 1.00 91.19 447 LYS A C 1
ATOM 3478 O O . LYS A 1 447 ? -47.423 -15.842 56.907 1.00 91.19 447 LYS A O 1
ATOM 3483 N N . ALA A 1 448 ? -49.436 -15.218 57.688 1.00 91.62 448 ALA A N 1
ATOM 3484 C CA . ALA A 1 448 ? -49.388 -13.871 57.121 1.00 91.62 448 ALA A CA 1
ATOM 3485 C C . ALA A 1 448 ? -48.264 -13.022 57.738 1.00 91.62 448 ALA A C 1
ATOM 3487 O O . ALA A 1 448 ? -47.546 -12.344 57.007 1.00 91.62 448 ALA A O 1
ATOM 3488 N N . LEU A 1 449 ? -48.091 -13.085 59.063 1.00 92.00 449 LEU A N 1
ATOM 3489 C CA . LEU A 1 449 ? -47.025 -12.388 59.782 1.00 92.00 449 LEU A CA 1
ATOM 3490 C C . LEU A 1 449 ? -45.638 -12.800 59.269 1.00 92.00 449 LEU A C 1
ATOM 3492 O O . LEU A 1 449 ? -44.889 -11.930 58.836 1.00 92.00 449 LEU A O 1
ATOM 3496 N N . LEU A 1 450 ? -45.346 -14.105 59.221 1.00 90.50 450 LEU A N 1
ATOM 3497 C CA . LEU A 1 450 ? -44.055 -14.624 58.742 1.00 90.50 450 LEU A CA 1
ATOM 3498 C C . LEU A 1 450 ? -43.716 -14.139 57.324 1.00 90.50 450 LEU A C 1
ATOM 3500 O O . LEU A 1 450 ? -42.561 -13.859 57.012 1.00 90.50 450 LEU A O 1
ATOM 3504 N N . LEU A 1 451 ? -44.722 -14.029 56.451 1.00 91.31 451 LEU A N 1
ATOM 3505 C CA . LEU A 1 451 ? -44.529 -13.511 55.099 1.00 91.31 451 LEU A CA 1
ATOM 3506 C C . LEU A 1 451 ? -44.259 -12.003 55.097 1.00 91.31 451 LEU A C 1
ATOM 3508 O O . LEU A 1 451 ? -43.348 -11.576 54.397 1.00 91.31 451 LEU A O 1
ATOM 3512 N N . PHE A 1 452 ? -44.994 -11.205 55.882 1.00 92.62 452 PHE A N 1
ATOM 3513 C CA . PHE A 1 452 ? -44.763 -9.757 55.986 1.00 92.62 452 PHE A CA 1
ATOM 3514 C C . PHE A 1 452 ? -43.398 -9.410 56.586 1.00 92.62 452 PHE A C 1
ATOM 3516 O O . PHE A 1 452 ? -42.777 -8.439 56.153 1.00 92.62 452 PHE A O 1
ATOM 3523 N N . GLU A 1 453 ? -42.905 -10.209 57.530 1.00 88.94 453 GLU A N 1
ATOM 3524 C CA . GLU A 1 453 ? -41.569 -10.053 58.117 1.00 88.94 453 GLU A CA 1
ATOM 3525 C C . GLU A 1 453 ? -40.460 -10.176 57.065 1.00 88.94 453 GLU A C 1
ATOM 3527 O O . GLU A 1 453 ? -39.511 -9.392 57.071 1.00 88.94 453 GLU A O 1
ATOM 3532 N N . GLN A 1 454 ? -40.615 -11.083 56.095 1.00 88.81 454 GLN A N 1
ATOM 3533 C CA . GLN A 1 454 ? -39.659 -11.250 54.993 1.00 88.81 454 GLN A CA 1
ATOM 3534 C C . GLN A 1 454 ? -39.631 -10.058 54.022 1.00 88.81 454 GLN A C 1
ATOM 3536 O O . GLN A 1 454 ? -38.658 -9.888 53.288 1.00 88.81 454 GLN A O 1
ATOM 3541 N N . ILE A 1 455 ? -40.680 -9.228 54.001 1.00 90.44 455 ILE A N 1
ATOM 3542 C CA . ILE A 1 455 ? -40.853 -8.112 53.056 1.00 90.44 455 ILE A CA 1
ATOM 3543 C C . ILE A 1 455 ? -41.145 -6.786 53.769 1.00 90.44 455 ILE A C 1
ATOM 3545 O O . ILE A 1 455 ? -41.859 -5.929 53.252 1.00 90.44 455 ILE A O 1
ATOM 3549 N N . ILE A 1 456 ? -40.565 -6.583 54.951 1.00 85.94 456 ILE A N 1
ATOM 3550 C CA . ILE A 1 456 ? -40.927 -5.492 55.867 1.00 85.94 456 ILE A CA 1
ATOM 3551 C C . ILE A 1 456 ? -40.897 -4.078 55.253 1.00 85.94 456 ILE A C 1
ATOM 3553 O O . ILE A 1 456 ? -41.725 -3.238 55.600 1.00 85.94 456 ILE A O 1
ATOM 3557 N N . LYS A 1 457 ? -39.984 -3.822 54.304 1.00 85.06 457 LYS A N 1
ATOM 3558 C CA . LYS A 1 457 ? -39.822 -2.528 53.609 1.00 85.06 457 LYS A CA 1
ATOM 3559 C C . LYS A 1 457 ? -40.712 -2.364 52.366 1.00 85.06 457 LYS A C 1
ATOM 3561 O O . LYS A 1 457 ? -40.613 -1.352 51.677 1.00 85.06 457 LYS A O 1
ATOM 3566 N N . TYR A 1 458 ? -41.515 -3.366 52.016 1.00 84.44 458 TYR A N 1
ATOM 3567 C CA . TYR A 1 458 ? -42.313 -3.379 50.792 1.00 84.44 458 TYR A CA 1
ATOM 3568 C C . TYR A 1 458 ? -43.763 -2.964 51.073 1.00 84.44 458 TYR A C 1
ATOM 3570 O O . TYR A 1 458 ? -44.463 -3.654 51.814 1.00 84.44 458 TYR A O 1
ATOM 3578 N N . LYS A 1 459 ? -44.235 -1.875 50.447 1.00 88.62 459 LYS A N 1
ATOM 3579 C CA . LYS A 1 459 ? -45.599 -1.327 50.627 1.00 88.62 459 LYS A CA 1
ATOM 3580 C C . LYS A 1 459 ? -45.958 -1.188 52.121 1.00 88.62 459 LYS A C 1
ATOM 3582 O O . LYS A 1 459 ? -45.110 -0.826 52.932 1.00 88.62 459 LYS A O 1
ATOM 3587 N N . ASP A 1 460 ? -47.184 -1.545 52.492 1.00 89.56 460 ASP A N 1
ATOM 3588 C CA . ASP A 1 460 ? -47.723 -1.422 53.848 1.00 89.56 460 ASP A CA 1
ATOM 3589 C C . ASP A 1 460 ? -47.449 -2.674 54.709 1.00 89.56 460 ASP A C 1
ATOM 3591 O O . ASP A 1 460 ? -48.133 -2.922 55.707 1.00 89.56 460 ASP A O 1
ATOM 3595 N N . SER A 1 461 ? -46.458 -3.499 54.331 1.00 90.50 461 SER A N 1
ATOM 3596 C CA . SER A 1 461 ? -46.172 -4.794 54.978 1.00 90.50 461 SER A CA 1
ATOM 3597 C C . SER A 1 461 ? -45.926 -4.667 56.474 1.00 90.50 461 SER A C 1
ATOM 3599 O O . SER A 1 461 ? -46.426 -5.479 57.246 1.00 90.50 461 SER A O 1
ATOM 3601 N N . ARG A 1 462 ? -45.215 -3.620 56.907 1.00 88.88 462 ARG A N 1
ATOM 3602 C CA . ARG A 1 462 ? -44.965 -3.360 58.330 1.00 88.88 462 ARG A CA 1
ATOM 3603 C C . ARG A 1 462 ? -46.263 -3.134 59.110 1.00 88.88 462 ARG A C 1
ATOM 3605 O O . ARG A 1 462 ? -46.461 -3.730 60.167 1.00 88.88 462 ARG A O 1
ATOM 3612 N N . GLN A 1 463 ? -47.166 -2.312 58.573 1.00 89.12 463 GLN A N 1
ATOM 3613 C CA . GLN A 1 463 ? -48.442 -1.997 59.217 1.00 89.12 463 GLN A CA 1
ATOM 3614 C C . GLN A 1 463 ? -49.354 -3.229 59.263 1.00 89.12 463 GLN A C 1
ATOM 3616 O O . GLN A 1 463 ? -49.928 -3.545 60.307 1.00 89.12 463 GLN A O 1
ATOM 3621 N N . TYR A 1 464 ? -49.464 -3.973 58.158 1.00 91.88 464 TYR A N 1
ATOM 3622 C CA . TYR A 1 464 ? -50.279 -5.187 58.124 1.00 91.88 464 TYR A CA 1
ATOM 3623 C C . TYR A 1 464 ? -49.692 -6.341 58.932 1.00 91.88 464 TYR A C 1
ATOM 3625 O O . TYR A 1 464 ? -50.463 -7.075 59.555 1.00 91.88 464 TYR A O 1
ATOM 3633 N N . GLY A 1 465 ? -48.368 -6.465 58.980 1.00 91.44 465 GLY A N 1
ATOM 3634 C CA . GLY A 1 465 ? -47.662 -7.389 59.859 1.00 91.44 465 GLY A CA 1
ATOM 3635 C C . GLY A 1 465 ? -48.006 -7.129 61.323 1.00 91.44 465 GLY A C 1
ATOM 3636 O O . GLY A 1 465 ? -48.446 -8.046 62.011 1.00 91.44 465 GLY A O 1
ATOM 3637 N N . ALA A 1 466 ? -47.945 -5.871 61.775 1.00 89.69 466 ALA A N 1
ATOM 3638 C CA . ALA A 1 466 ? -48.303 -5.502 63.149 1.00 89.69 466 ALA A CA 1
ATOM 3639 C C . ALA A 1 466 ? -49.766 -5.843 63.492 1.00 89.69 466 ALA A C 1
ATOM 3641 O O . ALA A 1 466 ? -50.060 -6.352 64.576 1.00 89.69 466 ALA A O 1
ATOM 3642 N N . VAL A 1 467 ? -50.695 -5.637 62.550 1.00 90.31 467 VAL A N 1
ATOM 3643 C CA . VAL A 1 467 ? -52.101 -6.053 62.711 1.00 90.31 467 VAL A CA 1
ATOM 3644 C C . VAL A 1 467 ? -52.227 -7.577 62.824 1.00 90.31 467 VAL A C 1
ATOM 3646 O O . VAL A 1 467 ? -52.974 -8.066 63.674 1.00 90.31 467 VAL A O 1
ATOM 3649 N N . CYS A 1 468 ? -51.512 -8.338 61.988 1.00 91.81 468 CYS A N 1
ATOM 3650 C CA . CYS A 1 468 ? -51.524 -9.802 62.040 1.00 91.81 468 CYS A CA 1
ATOM 3651 C C . CYS A 1 468 ? -50.940 -10.320 63.357 1.00 91.81 468 CYS A C 1
ATOM 3653 O O . CYS A 1 468 ? -51.541 -11.198 63.969 1.00 91.81 468 CYS A O 1
ATOM 3655 N N . LEU A 1 469 ? -49.845 -9.726 63.839 1.00 92.31 469 LEU A N 1
ATOM 3656 C CA . LEU A 1 469 ? -49.243 -10.057 65.127 1.00 92.31 469 LEU A CA 1
ATOM 3657 C C . LEU A 1 469 ? -50.239 -9.865 66.276 1.00 92.31 469 LEU A C 1
ATOM 3659 O O . LEU A 1 469 ? -50.504 -10.809 67.015 1.00 92.31 469 LEU A O 1
ATOM 3663 N N . LYS A 1 470 ? -50.880 -8.691 66.380 1.00 90.50 470 LYS A N 1
ATOM 3664 C CA . LYS A 1 470 ? -51.903 -8.432 67.412 1.00 90.50 470 LYS A CA 1
ATOM 3665 C C . LYS A 1 470 ? -53.028 -9.478 67.380 1.00 90.50 470 LYS A C 1
ATOM 3667 O O . LYS A 1 470 ? -53.461 -9.953 68.428 1.00 90.50 470 LYS A O 1
ATOM 3672 N N . LYS A 1 471 ? -53.502 -9.859 66.187 1.00 90.88 471 LYS A N 1
ATOM 3673 C CA . LYS A 1 471 ? -54.554 -10.880 66.032 1.00 90.88 471 LYS A CA 1
ATOM 3674 C C . LYS A 1 471 ? -54.077 -12.293 66.372 1.00 90.88 471 LYS A C 1
ATOM 3676 O O . LYS A 1 471 ? -54.832 -13.040 66.987 1.00 90.88 471 LYS A O 1
ATOM 3681 N N . TYR A 1 472 ? -52.844 -12.648 66.016 1.00 91.81 472 TYR A N 1
ATOM 3682 C CA . TYR A 1 472 ? -52.242 -13.935 66.365 1.00 91.81 472 TYR A CA 1
ATOM 3683 C C . TYR A 1 472 ? -52.087 -14.092 67.882 1.00 91.81 472 TYR A C 1
ATOM 3685 O O . TYR A 1 472 ? -52.457 -15.126 68.434 1.00 91.81 472 TYR A O 1
ATOM 3693 N N . ILE A 1 473 ? -51.650 -13.034 68.570 1.00 90.12 473 ILE A N 1
ATOM 3694 C CA . ILE A 1 473 ? -51.549 -13.020 70.033 1.00 90.12 473 ILE A CA 1
ATOM 3695 C C . ILE A 1 473 ? -52.932 -13.206 70.677 1.00 90.12 473 ILE A C 1
ATOM 3697 O O . ILE A 1 473 ? -53.091 -14.057 71.551 1.00 90.12 473 ILE A O 1
ATOM 3701 N N . LYS A 1 474 ? -53.959 -12.479 70.205 1.00 89.69 474 LYS A N 1
ATOM 3702 C CA . LYS A 1 474 ? -55.349 -12.654 70.677 1.00 89.69 474 LYS A CA 1
ATOM 3703 C C . LYS A 1 474 ? -55.868 -14.076 70.453 1.00 89.69 474 LYS A C 1
ATOM 3705 O O . LYS A 1 474 ? -56.524 -14.629 71.330 1.00 89.69 474 LYS A O 1
ATOM 3710 N N . TRP A 1 475 ? -55.562 -14.679 69.303 1.00 91.06 475 TRP A N 1
ATOM 3711 C CA . TRP A 1 475 ? -55.909 -16.072 69.025 1.00 91.06 475 TRP A CA 1
ATOM 3712 C C . TRP A 1 475 ? -55.251 -17.034 70.024 1.00 91.06 475 TRP A C 1
ATOM 3714 O O . TRP A 1 475 ? -55.942 -17.906 70.551 1.00 91.06 475 TRP A O 1
ATOM 3724 N N . GLY A 1 476 ? -53.961 -16.847 70.328 1.00 87.75 476 GLY A N 1
ATOM 3725 C CA . GLY A 1 476 ? -53.240 -17.661 71.310 1.00 87.75 476 GLY A CA 1
ATOM 3726 C C . GLY A 1 476 ? -53.869 -17.591 72.702 1.00 87.75 476 GLY A C 1
ATOM 3727 O O . GLY A 1 476 ? -54.130 -18.627 73.308 1.00 87.75 476 GLY A O 1
ATOM 3728 N N . ILE A 1 477 ? -54.216 -16.381 73.159 1.00 88.56 477 ILE A N 1
ATOM 3729 C CA . ILE A 1 477 ? -54.907 -16.162 74.440 1.00 88.56 477 ILE A CA 1
ATOM 3730 C C . ILE A 1 477 ? -56.263 -16.883 74.463 1.00 88.56 477 ILE A C 1
ATOM 3732 O O . ILE A 1 477 ? -56.510 -17.700 75.347 1.00 88.56 477 ILE A O 1
ATOM 3736 N N . ASN A 1 478 ? -57.129 -16.620 73.477 1.00 87.44 478 ASN A N 1
ATOM 3737 C CA . ASN A 1 478 ? -58.505 -17.133 73.462 1.00 87.44 478 ASN A CA 1
ATOM 3738 C C . ASN A 1 478 ? -58.581 -18.664 73.388 1.00 87.44 478 ASN A C 1
ATOM 3740 O O . ASN A 1 478 ? -59.534 -19.254 73.885 1.00 87.44 478 ASN A O 1
ATOM 3744 N N . ASN A 1 479 ? -57.592 -19.306 72.763 1.00 86.44 479 ASN A N 1
ATOM 3745 C CA . ASN A 1 479 ? -57.550 -20.760 72.595 1.00 86.44 479 ASN A CA 1
ATOM 3746 C C . ASN A 1 479 ? -56.632 -21.456 73.612 1.00 86.44 479 ASN A C 1
ATOM 3748 O O . ASN A 1 479 ? -56.397 -22.658 73.476 1.00 86.44 479 ASN A O 1
ATOM 3752 N N . GLN A 1 480 ? -56.075 -20.717 74.582 1.00 83.94 480 GLN A N 1
ATOM 3753 C CA . GLN A 1 480 ? -55.078 -21.218 75.539 1.00 83.94 480 GLN A CA 1
ATOM 3754 C C . GLN A 1 480 ? -53.914 -21.954 74.843 1.00 83.94 480 GLN A C 1
ATOM 3756 O O . GLN A 1 480 ? -53.457 -23.014 75.274 1.00 83.94 480 GLN A O 1
ATOM 3761 N N . LYS A 1 481 ? -53.453 -21.407 73.712 1.00 87.44 481 LYS A N 1
ATOM 3762 C CA . LYS A 1 481 ? -52.330 -21.932 72.927 1.00 87.44 481 LYS A CA 1
ATOM 3763 C C . LYS A 1 481 ? -51.095 -21.065 73.129 1.00 87.44 481 LYS A C 1
ATOM 3765 O O . LYS A 1 481 ? -51.183 -19.842 73.214 1.00 87.44 481 LYS A O 1
ATOM 3770 N N . ASN A 1 482 ? -49.936 -21.714 73.131 1.00 88.56 482 ASN A N 1
ATOM 3771 C CA . ASN A 1 482 ? -48.657 -21.018 73.124 1.00 88.56 482 ASN A CA 1
ATOM 3772 C C . ASN A 1 482 ? -48.453 -20.302 71.785 1.00 88.56 482 ASN A C 1
ATOM 3774 O O . ASN A 1 482 ? -48.878 -20.789 70.734 1.00 88.56 482 ASN A O 1
ATOM 3778 N N . ILE A 1 483 ? -47.795 -19.149 71.839 1.00 90.94 483 ILE A N 1
ATOM 3779 C CA . ILE A 1 483 ? -47.464 -18.333 70.672 1.00 90.94 483 ILE A CA 1
ATOM 3780 C C . ILE A 1 483 ? -45.958 -18.356 70.433 1.00 90.94 483 ILE A C 1
ATOM 3782 O O . ILE A 1 483 ? -45.165 -18.459 71.365 1.00 90.94 483 ILE A O 1
ATOM 3786 N N . PHE A 1 484 ? -45.572 -18.239 69.170 1.00 90.56 484 PHE A N 1
ATOM 3787 C CA . PHE A 1 484 ? -44.176 -18.243 68.740 1.00 90.56 484 PHE A CA 1
ATOM 3788 C C . PHE A 1 484 ? -43.832 -16.868 68.179 1.00 90.56 484 PHE A C 1
ATOM 3790 O O . PHE A 1 484 ? -44.402 -16.476 67.159 1.00 90.56 484 PHE A O 1
ATOM 3797 N N . ILE A 1 485 ? -42.974 -16.134 68.889 1.00 89.38 485 ILE A N 1
ATOM 3798 C CA . ILE A 1 485 ? -42.573 -14.752 68.580 1.00 89.38 485 ILE A CA 1
ATOM 3799 C C . ILE A 1 485 ? -41.099 -14.608 68.952 1.00 89.38 485 ILE A C 1
ATOM 3801 O O . ILE A 1 485 ? -40.704 -14.997 70.052 1.00 89.38 485 ILE A O 1
ATOM 3805 N N . GLY A 1 486 ? -40.304 -14.027 68.063 1.00 87.69 486 GLY A N 1
ATOM 3806 C CA . GLY A 1 486 ? -38.867 -13.872 68.233 1.00 87.69 486 GLY A CA 1
ATOM 3807 C C . GLY A 1 486 ? -38.063 -15.162 68.036 1.00 87.69 486 GLY A C 1
ATOM 3808 O O . GLY A 1 486 ? -38.565 -16.286 68.136 1.00 87.69 486 GLY A O 1
ATOM 3809 N N . VAL A 1 487 ? -36.774 -14.990 67.744 1.00 86.56 487 VAL A N 1
ATOM 3810 C CA . VAL A 1 487 ? -35.812 -16.062 67.472 1.00 86.56 487 VAL A CA 1
ATOM 3811 C C . VAL A 1 487 ? -34.553 -15.831 68.300 1.00 86.56 487 VAL A C 1
ATOM 3813 O O . VAL A 1 487 ? -33.866 -14.833 68.125 1.00 86.56 487 VAL A O 1
ATOM 3816 N N . CYS A 1 488 ? -34.198 -16.792 69.150 1.00 81.75 488 CYS A N 1
ATOM 3817 C CA . CYS A 1 488 ? -32.955 -16.779 69.922 1.00 81.75 488 CYS A CA 1
ATOM 3818 C C . CYS A 1 488 ? -32.110 -18.001 69.544 1.00 81.75 488 CYS A C 1
ATOM 3820 O O . CYS A 1 488 ? -32.629 -19.113 69.443 1.00 81.75 488 CYS A O 1
ATOM 3822 N N . LYS A 1 489 ? -30.805 -17.819 69.285 1.00 76.75 489 LYS A N 1
ATOM 3823 C CA . LYS A 1 489 ? -29.876 -18.904 68.888 1.00 76.75 489 LYS A CA 1
ATOM 3824 C C . LYS A 1 489 ? -30.428 -19.798 67.754 1.00 76.75 489 LYS A C 1
ATOM 3826 O O . LYS A 1 489 ? -30.295 -21.020 67.788 1.00 76.75 489 LYS A O 1
ATOM 3831 N N . LYS A 1 490 ? -31.052 -19.178 66.741 1.00 79.69 490 LYS A N 1
ATOM 3832 C CA . LYS A 1 490 ? -31.705 -19.831 65.582 1.00 79.69 490 LYS A CA 1
ATOM 3833 C C . LYS A 1 490 ? -32.939 -20.694 65.909 1.00 79.69 490 LYS A C 1
ATOM 3835 O O . LYS A 1 490 ? -33.387 -21.440 65.041 1.00 79.69 490 LYS A O 1
ATOM 3840 N N . LYS A 1 491 ? -33.507 -20.602 67.117 1.00 82.75 491 LYS A N 1
ATOM 3841 C CA . LYS A 1 491 ? -34.745 -21.297 67.505 1.00 82.75 491 LYS A CA 1
ATOM 3842 C C . LYS A 1 491 ? -35.861 -20.295 67.829 1.00 82.75 491 LYS A C 1
ATOM 3844 O O . LYS A 1 491 ? -35.578 -19.282 68.470 1.00 82.75 491 LYS A O 1
ATOM 3849 N N . PRO A 1 492 ? -37.110 -20.550 67.397 1.00 86.94 492 PRO A N 1
ATOM 3850 C CA . PRO A 1 492 ? -38.240 -19.706 67.760 1.00 86.94 492 PRO A CA 1
ATOM 3851 C C . PRO A 1 492 ? -38.498 -19.802 69.261 1.00 86.94 492 PRO A C 1
ATOM 3853 O O . PRO A 1 492 ? -38.394 -20.880 69.851 1.00 86.94 492 PRO A O 1
ATOM 3856 N N . ILE A 1 493 ? -38.845 -18.676 69.871 1.00 87.88 493 ILE A N 1
ATOM 3857 C CA . ILE A 1 493 ? -39.159 -18.629 71.294 1.00 87.88 493 ILE A CA 1
ATOM 3858 C C . ILE A 1 493 ? -40.642 -18.950 71.475 1.00 87.88 493 ILE A C 1
ATOM 3860 O O . ILE A 1 493 ? -41.512 -18.329 70.862 1.00 87.88 493 ILE A O 1
ATOM 3864 N N . GLU A 1 494 ? -40.927 -19.934 72.322 1.00 89.44 494 GLU A N 1
ATOM 3865 C CA . GLU A 1 494 ? -42.287 -20.314 72.691 1.00 89.44 494 GLU A CA 1
ATOM 3866 C C . GLU A 1 494 ? -42.738 -19.514 73.918 1.00 89.44 494 GLU A C 1
ATOM 3868 O O . GLU A 1 494 ? -42.046 -19.493 74.936 1.00 89.44 494 GLU A O 1
ATOM 3873 N N . TRP A 1 495 ? -43.904 -18.880 73.835 1.00 89.44 495 TRP A N 1
ATOM 3874 C CA . TRP A 1 495 ? -44.469 -18.022 74.873 1.00 89.44 495 TRP A CA 1
ATOM 3875 C C . TRP A 1 495 ? -45.841 -18.524 75.307 1.00 89.44 495 TRP A C 1
ATOM 3877 O O . TRP A 1 495 ? -46.698 -18.845 74.483 1.00 89.44 495 TRP A O 1
ATOM 3887 N N . MET A 1 496 ? -46.063 -18.547 76.613 1.00 87.88 496 MET A N 1
ATOM 3888 C CA . MET A 1 496 ? -47.271 -19.056 77.250 1.00 87.88 496 MET A CA 1
ATOM 3889 C C . MET A 1 496 ? -47.983 -17.923 77.981 1.00 87.88 496 MET A C 1
ATOM 3891 O O . MET A 1 496 ? -47.359 -17.198 78.748 1.00 87.88 496 MET A O 1
ATOM 3895 N N . PHE A 1 497 ? -49.281 -17.751 77.751 1.00 89.25 497 PHE A N 1
ATOM 3896 C CA . PHE A 1 497 ? -50.060 -16.708 78.419 1.00 89.25 497 PHE A CA 1
ATOM 3897 C C . PHE A 1 497 ? -50.250 -17.030 79.909 1.00 89.25 497 PHE A C 1
ATOM 3899 O O . PHE A 1 497 ? -50.638 -18.150 80.236 1.00 89.25 497 PHE A O 1
ATOM 3906 N N . ILE A 1 498 ? -49.990 -16.059 80.796 1.00 85.12 498 ILE A N 1
ATOM 3907 C CA . ILE A 1 498 ? -50.079 -16.271 82.253 1.00 85.12 498 ILE A CA 1
ATOM 3908 C C . ILE A 1 498 ? -50.981 -15.273 82.986 1.00 85.12 498 ILE A C 1
ATOM 3910 O O . ILE A 1 498 ? -51.603 -15.644 83.979 1.00 85.12 498 ILE A O 1
ATOM 3914 N N . ALA A 1 499 ? -51.079 -14.023 82.526 1.00 83.62 499 ALA A N 1
ATOM 3915 C CA . ALA A 1 499 ? -51.882 -13.003 83.197 1.00 83.62 499 ALA A CA 1
ATOM 3916 C C . ALA A 1 499 ? -52.245 -11.842 82.264 1.00 83.62 499 ALA A C 1
ATOM 3918 O O . ALA A 1 499 ? -51.552 -11.561 81.286 1.00 83.62 499 ALA A O 1
ATOM 3919 N N . SER A 1 500 ? -53.310 -11.120 82.611 1.00 84.50 500 SER A N 1
ATOM 3920 C CA . SER A 1 500 ? -53.644 -9.821 82.024 1.00 84.50 500 SER A CA 1
ATOM 3921 C C . SER A 1 500 ? -53.929 -8.811 83.131 1.00 84.50 500 SER A C 1
ATOM 3923 O O . SER A 1 500 ? -54.745 -9.093 84.009 1.00 84.50 500 SER A O 1
ATOM 3925 N N . ASN A 1 501 ? -53.296 -7.640 83.075 1.00 80.19 501 ASN A N 1
ATOM 3926 C CA . ASN A 1 501 ? -53.520 -6.550 84.023 1.00 80.19 501 ASN A CA 1
ATOM 3927 C C . ASN A 1 501 ? -53.578 -5.208 83.280 1.00 80.19 501 ASN A C 1
ATOM 3929 O O . ASN A 1 501 ? -52.671 -4.893 82.514 1.00 80.19 501 ASN A O 1
ATOM 3933 N N . SER A 1 502 ? -54.648 -4.432 83.479 1.00 78.56 502 SER A N 1
ATOM 3934 C CA . SER A 1 502 ? -54.819 -3.081 82.912 1.00 78.56 502 SER A CA 1
ATOM 3935 C C . SER A 1 502 ? -54.490 -2.953 81.411 1.00 78.56 502 SER A C 1
ATOM 3937 O O . SER A 1 502 ? -53.877 -1.983 80.974 1.00 78.56 502 SER A O 1
ATOM 3939 N N . GLY A 1 503 ? -54.870 -3.948 80.599 1.00 77.62 503 GLY A N 1
ATOM 3940 C CA . GLY A 1 503 ? -54.628 -3.956 79.146 1.00 77.62 503 GLY A CA 1
ATOM 3941 C C . GLY A 1 503 ? -53.229 -4.412 78.703 1.00 77.62 503 GLY A C 1
ATOM 3942 O O . GLY A 1 503 ? -52.974 -4.491 77.498 1.00 77.62 503 GLY A O 1
ATOM 3943 N N . ILE A 1 504 ? -52.351 -4.755 79.650 1.00 85.44 504 ILE A N 1
ATOM 3944 C CA . ILE A 1 504 ? -51.066 -5.416 79.409 1.00 85.44 504 ILE A CA 1
ATOM 3945 C C . ILE A 1 504 ? -51.262 -6.925 79.552 1.00 85.44 504 ILE A C 1
ATOM 3947 O O . ILE A 1 504 ? -51.813 -7.410 80.543 1.00 85.44 504 ILE A O 1
ATOM 3951 N N . TYR A 1 505 ? -50.808 -7.663 78.545 1.00 89.44 505 TYR A N 1
ATOM 3952 C CA . TYR A 1 505 ? -50.848 -9.117 78.496 1.00 89.44 505 TYR A CA 1
ATOM 3953 C C . TYR A 1 505 ? -49.453 -9.659 78.765 1.00 89.44 505 TYR A C 1
ATOM 3955 O O . TYR A 1 505 ? -48.484 -9.257 78.119 1.00 89.44 505 TYR A O 1
ATOM 3963 N N . THR A 1 506 ? -49.372 -10.573 79.720 1.00 89.56 506 THR A N 1
ATOM 3964 C CA . THR A 1 506 ? -48.127 -11.104 80.253 1.00 89.56 506 THR A CA 1
ATOM 3965 C C . THR A 1 506 ? -47.941 -12.538 79.761 1.00 89.56 506 THR A C 1
ATOM 3967 O O . THR A 1 506 ? -48.792 -13.403 80.000 1.00 89.56 506 THR A O 1
ATOM 3970 N N . PHE A 1 507 ? -46.824 -12.798 79.078 1.00 89.81 507 PHE A N 1
ATOM 3971 C CA . PHE A 1 507 ? -46.468 -14.116 78.558 1.00 89.81 507 PHE A CA 1
ATOM 3972 C C . PHE A 1 507 ? -45.155 -14.611 79.144 1.00 89.81 507 PHE A C 1
ATOM 3974 O O . PHE A 1 507 ? -44.149 -13.918 79.097 1.00 89.81 507 PHE A O 1
ATOM 3981 N N . LEU A 1 508 ? -45.128 -15.842 79.625 1.00 86.62 508 LEU A N 1
ATOM 3982 C CA . LEU A 1 508 ? -43.934 -16.496 80.133 1.00 86.62 508 LEU A CA 1
ATOM 3983 C C . LEU A 1 508 ? -43.247 -17.277 79.006 1.00 86.62 508 LEU A C 1
ATOM 3985 O O . LEU A 1 508 ? -43.883 -18.130 78.384 1.00 86.62 508 LEU A O 1
ATOM 3989 N N . ALA A 1 509 ? -41.955 -17.036 78.758 1.00 84.75 509 ALA A N 1
ATOM 3990 C CA . ALA A 1 509 ? -41.156 -17.870 77.846 1.00 84.75 509 ALA A CA 1
ATOM 3991 C C . ALA A 1 509 ? -41.242 -19.338 78.280 1.00 84.75 509 ALA A C 1
ATOM 3993 O O . ALA A 1 509 ? -41.337 -19.574 79.470 1.00 84.75 509 ALA A O 1
ATOM 3994 N N . ARG A 1 510 ? -41.234 -20.349 77.407 1.00 78.00 510 ARG A N 1
ATOM 3995 C CA . ARG A 1 510 ? -41.310 -21.758 77.847 1.00 78.00 510 ARG A CA 1
ATOM 3996 C C . ARG A 1 510 ? -39.981 -22.284 78.377 1.00 78.00 510 ARG A C 1
ATOM 3998 O O . ARG A 1 510 ? -39.953 -23.009 79.369 1.00 78.00 510 ARG A O 1
ATOM 4005 N N . GLU A 1 511 ? -38.905 -21.915 77.702 1.00 73.31 511 GLU A N 1
ATOM 4006 C CA . GLU A 1 511 ? -37.540 -22.317 78.025 1.00 73.31 511 GLU A CA 1
ATOM 4007 C C . GLU A 1 511 ? -36.819 -21.167 78.746 1.00 73.31 511 GLU A C 1
ATOM 4009 O O . GLU A 1 511 ? -37.195 -20.002 78.600 1.00 73.31 511 GLU A O 1
ATOM 4014 N N . GLY A 1 512 ? -35.798 -21.480 79.549 1.00 71.19 512 GLY A N 1
ATOM 4015 C CA . GLY A 1 512 ? -34.881 -20.461 80.061 1.00 71.19 512 GLY A CA 1
ATOM 4016 C C . GLY A 1 512 ? -34.058 -19.912 78.901 1.00 71.19 512 GLY A C 1
ATOM 4017 O O . GLY A 1 512 ? -33.387 -20.673 78.203 1.00 71.19 512 GLY A O 1
ATOM 4018 N N . LEU A 1 513 ? -34.152 -18.607 78.655 1.00 67.12 513 LEU A N 1
ATOM 4019 C CA . LEU A 1 513 ? -33.568 -17.988 77.459 1.00 67.12 513 LEU A CA 1
ATOM 4020 C C . LEU A 1 513 ? -32.186 -17.389 77.719 1.00 67.12 513 LEU A C 1
ATOM 4022 O O . LEU A 1 513 ? -31.414 -17.213 76.778 1.00 67.12 513 LEU A O 1
ATOM 4026 N N . PHE A 1 514 ? -31.867 -17.112 78.982 1.00 65.62 514 PHE A N 1
ATOM 4027 C CA . PHE A 1 514 ? -30.633 -16.463 79.406 1.00 65.62 514 PHE A CA 1
ATOM 4028 C C . PHE A 1 514 ? -29.901 -17.360 80.397 1.00 65.62 514 PHE A C 1
ATOM 4030 O O . PHE A 1 514 ? -30.538 -17.808 81.337 1.00 65.62 514 PHE A O 1
ATOM 4037 N N . THR A 1 515 ? -28.612 -17.646 80.191 1.00 60.50 515 THR A N 1
ATOM 4038 C CA . THR A 1 515 ? -27.826 -18.584 81.025 1.00 60.50 515 THR A CA 1
ATOM 4039 C C . THR A 1 515 ? -26.477 -18.011 81.469 1.00 60.50 515 THR A C 1
ATOM 4041 O O . THR A 1 515 ? -25.578 -18.776 81.812 1.00 60.50 515 THR A O 1
ATOM 4044 N N . GLU A 1 516 ? -26.286 -16.694 81.400 1.00 59.69 516 GLU A N 1
ATOM 4045 C CA . GLU A 1 516 ? -25.011 -16.066 81.768 1.00 59.69 516 GLU A CA 1
ATOM 4046 C C . GLU A 1 516 ? -24.936 -15.786 83.275 1.00 59.69 516 GLU A C 1
ATOM 4048 O O . GLU A 1 516 ? -25.947 -15.776 83.981 1.00 59.69 516 GLU A O 1
ATOM 4053 N N . CYS A 1 517 ? -23.717 -15.599 83.784 1.00 61.25 517 CYS A N 1
ATOM 4054 C CA . CYS A 1 517 ? -23.493 -15.247 85.183 1.00 61.25 517 CYS A CA 1
ATOM 4055 C C . CYS A 1 517 ? -24.027 -13.834 85.448 1.00 61.25 517 CYS A C 1
ATOM 4057 O O . CYS A 1 517 ? -23.599 -12.884 84.795 1.00 61.25 517 CYS A O 1
ATOM 4059 N N . ILE A 1 518 ? -24.937 -13.693 86.413 1.00 66.31 518 ILE A N 1
ATOM 4060 C CA . ILE A 1 518 ? -25.396 -12.378 86.868 1.00 66.31 518 ILE A CA 1
ATOM 4061 C C . ILE A 1 518 ? -24.357 -11.878 87.869 1.00 66.31 518 ILE A C 1
ATOM 4063 O O . ILE A 1 518 ? -24.212 -12.465 88.941 1.00 66.31 518 ILE A O 1
ATOM 4067 N N . GLN A 1 519 ? -23.604 -10.836 87.512 1.00 63.94 519 GLN A N 1
ATOM 4068 C CA . GLN A 1 519 ? -22.593 -10.262 88.399 1.00 63.94 519 GLN A CA 1
ATOM 4069 C C . GLN A 1 519 ? -23.232 -9.339 89.444 1.00 63.94 519 GLN A C 1
ATOM 4071 O O . GLN A 1 519 ? -24.236 -8.674 89.184 1.00 63.94 519 GLN A O 1
ATOM 4076 N N . ALA A 1 520 ? -22.652 -9.313 90.647 1.00 63.88 520 ALA A N 1
ATOM 4077 C CA . ALA A 1 520 ? -23.089 -8.397 91.694 1.00 63.88 520 ALA A CA 1
ATOM 4078 C C . ALA A 1 520 ? -22.794 -6.954 91.270 1.00 63.88 520 ALA A C 1
ATOM 4080 O O . ALA A 1 520 ? -21.701 -6.663 90.791 1.00 63.88 520 ALA A O 1
ATOM 4081 N N . SER A 1 521 ? -23.753 -6.055 91.493 1.00 67.50 521 SER A N 1
ATOM 4082 C CA . SER A 1 521 ? -23.522 -4.619 91.341 1.00 67.50 521 SER A CA 1
ATOM 4083 C C . SER A 1 521 ? -23.003 -4.025 92.649 1.00 67.50 521 SER A C 1
ATOM 4085 O O . SER A 1 521 ? -23.554 -4.290 93.723 1.00 67.50 521 SER A O 1
ATOM 4087 N N . ASP A 1 522 ? -21.972 -3.186 92.556 1.00 67.69 522 ASP A N 1
ATOM 4088 C CA . ASP A 1 522 ? -21.490 -2.385 93.685 1.00 67.69 522 ASP A CA 1
ATOM 4089 C C . ASP A 1 522 ? -22.410 -1.196 94.002 1.00 67.69 522 ASP A C 1
ATOM 4091 O O . ASP A 1 522 ? -22.317 -0.623 95.090 1.00 67.69 522 ASP A O 1
ATOM 4095 N N . LYS A 1 523 ? -23.329 -0.855 93.087 1.00 75.62 523 LYS A N 1
ATOM 4096 C CA . LYS A 1 523 ? -24.324 0.209 93.259 1.00 75.62 523 LYS A CA 1
ATOM 4097 C C . LYS A 1 523 ? -25.559 -0.302 94.002 1.00 75.62 523 LYS A C 1
ATOM 4099 O O . LYS A 1 523 ? -25.991 -1.438 93.813 1.00 75.62 523 LYS A O 1
ATOM 4104 N N . GLU A 1 524 ? -26.137 0.563 94.829 1.00 78.25 524 GLU A N 1
ATOM 4105 C CA . GLU A 1 524 ? -27.440 0.331 95.450 1.00 78.25 524 GLU A CA 1
ATOM 4106 C C . GLU A 1 524 ? -28.544 0.577 94.408 1.00 78.25 524 GLU A C 1
ATOM 4108 O O . GLU A 1 524 ? -28.596 1.631 93.777 1.00 78.25 524 GLU A O 1
ATOM 4113 N N . ILE A 1 525 ? -29.371 -0.439 94.179 1.00 76.19 525 ILE A N 1
ATOM 4114 C CA . ILE A 1 525 ? -30.428 -0.519 93.172 1.00 76.19 525 ILE A CA 1
ATOM 4115 C C . ILE A 1 525 ? -31.770 -0.660 93.893 1.00 76.19 525 ILE A C 1
ATOM 4117 O O . ILE A 1 525 ? -32.027 -1.638 94.597 1.00 76.19 525 ILE A O 1
ATOM 4121 N N . CYS A 1 526 ? -32.640 0.327 93.701 1.00 74.00 526 CYS A N 1
ATOM 4122 C CA . CYS A 1 526 ? -33.938 0.381 94.369 1.00 74.00 526 CYS A CA 1
ATOM 4123 C C . CYS A 1 526 ? -35.023 -0.403 93.613 1.00 74.00 526 CYS A C 1
ATOM 4125 O O . CYS A 1 526 ? -35.925 -0.950 94.246 1.00 74.00 526 CYS A O 1
ATOM 4127 N N . GLU A 1 527 ? -34.929 -0.502 92.281 1.00 80.31 527 GLU A N 1
ATOM 4128 C CA . GLU A 1 527 ? -35.895 -1.215 91.440 1.00 80.31 527 GLU A CA 1
ATOM 4129 C C . GLU A 1 527 ? -35.225 -2.158 90.430 1.00 80.31 527 GLU A C 1
ATOM 4131 O O . GLU A 1 527 ? -34.161 -1.877 89.885 1.00 80.31 527 GLU A O 1
ATOM 4136 N N . TRP A 1 528 ? -35.887 -3.275 90.097 1.00 80.81 528 TRP A N 1
ATOM 4137 C CA . TRP A 1 528 ? -35.399 -4.241 89.090 1.00 80.81 528 TRP A CA 1
ATOM 4138 C C . TRP A 1 528 ? -35.168 -3.600 87.717 1.00 80.81 528 TRP A C 1
ATOM 4140 O O . TRP A 1 528 ? -34.299 -4.034 86.958 1.00 80.81 528 TRP A O 1
ATOM 4150 N N . LYS A 1 529 ? -35.921 -2.545 87.405 1.00 85.75 529 LYS A N 1
ATOM 4151 C CA . LYS A 1 529 ? -35.798 -1.820 86.141 1.00 85.75 529 LYS A CA 1
ATOM 4152 C C . LYS A 1 529 ? -34.481 -1.057 86.004 1.00 85.75 529 LYS A C 1
ATOM 4154 O O . LYS A 1 529 ? -34.060 -0.829 84.878 1.00 85.75 529 LYS A O 1
ATOM 4159 N N . ASP A 1 530 ? -33.809 -0.753 87.111 1.00 82.75 530 ASP A N 1
ATOM 4160 C CA . ASP A 1 530 ? -32.526 -0.041 87.116 1.00 82.75 530 ASP A CA 1
ATOM 4161 C C . ASP A 1 530 ? -31.323 -1.001 87.004 1.00 82.75 530 ASP A C 1
ATOM 4163 O O . ASP A 1 530 ? -30.173 -0.615 87.215 1.00 82.75 530 ASP A O 1
ATOM 4167 N N . THR A 1 531 ? -31.567 -2.285 86.714 1.00 80.12 531 THR A N 1
ATOM 4168 C CA . THR A 1 531 ? -30.511 -3.297 86.594 1.00 80.12 531 THR A CA 1
ATOM 4169 C C . THR A 1 531 ? -29.949 -3.390 85.173 1.00 80.12 531 THR A C 1
ATOM 4171 O O . THR A 1 531 ? -30.682 -3.323 84.186 1.00 80.12 531 THR A O 1
ATOM 4174 N N . GLU A 1 532 ? -28.650 -3.686 85.063 1.00 79.12 532 GLU A N 1
ATOM 4175 C CA . GLU A 1 532 ? -27.980 -3.952 83.777 1.00 79.12 532 GLU A CA 1
ATOM 4176 C C . GLU A 1 532 ? -28.625 -5.125 83.013 1.00 79.12 532 GLU A C 1
ATOM 4178 O O . GLU A 1 532 ? -28.696 -5.124 81.782 1.00 79.12 532 GLU A O 1
ATOM 4183 N N . LEU A 1 533 ? -29.164 -6.121 83.728 1.00 79.31 533 LEU A N 1
ATOM 4184 C CA . LEU A 1 533 ? -29.880 -7.233 83.104 1.00 79.31 533 LEU A CA 1
ATOM 4185 C C . LEU A 1 533 ? -31.200 -6.769 82.466 1.00 79.31 533 LEU A C 1
ATOM 4187 O O . LEU A 1 533 ? -31.518 -7.198 81.356 1.00 79.31 533 LEU A O 1
ATOM 4191 N N . PHE A 1 534 ? -31.957 -5.877 83.114 1.00 85.56 534 PHE A N 1
ATOM 4192 C CA . PHE A 1 534 ? -33.166 -5.295 82.527 1.00 85.56 534 PHE A CA 1
ATOM 4193 C C . PHE A 1 534 ? -32.850 -4.447 81.285 1.00 85.56 534 PHE A C 1
ATOM 4195 O O . PHE A 1 534 ? -33.541 -4.576 80.265 1.00 85.56 534 PHE A O 1
ATOM 4202 N N . GLU A 1 535 ? -31.789 -3.636 81.342 1.00 84.69 535 GLU A N 1
ATOM 4203 C CA . GLU A 1 535 ? -31.289 -2.865 80.196 1.00 84.69 535 GLU A CA 1
ATOM 4204 C C . GLU A 1 535 ? -30.861 -3.782 79.044 1.00 84.69 535 GLU A C 1
ATOM 4206 O O . GLU A 1 535 ? -31.242 -3.565 77.892 1.00 84.69 535 GLU A O 1
ATOM 4211 N N . THR A 1 536 ? -30.143 -4.863 79.347 1.00 84.19 536 THR A N 1
ATOM 4212 C CA . THR A 1 536 ? -29.707 -5.853 78.355 1.00 84.19 536 THR A CA 1
ATOM 4213 C C . THR A 1 536 ? -30.901 -6.540 77.692 1.00 84.19 536 THR A C 1
ATOM 4215 O O . THR A 1 536 ? -30.932 -6.673 76.464 1.00 84.19 536 THR A O 1
ATOM 4218 N N . LEU A 1 537 ? -31.919 -6.923 78.473 1.00 85.19 537 LEU A N 1
ATOM 4219 C CA . LEU A 1 537 ? -33.139 -7.556 77.968 1.00 85.19 537 LEU A CA 1
ATOM 4220 C C . LEU A 1 537 ? -33.945 -6.621 77.055 1.00 85.19 537 LEU A C 1
ATOM 4222 O O . LEU A 1 537 ? -34.370 -7.032 75.974 1.00 85.19 537 LEU A O 1
ATOM 4226 N N . ASN A 1 538 ? -34.147 -5.364 77.455 1.00 88.81 538 ASN A N 1
ATOM 4227 C CA . ASN A 1 538 ? -34.969 -4.411 76.699 1.00 88.81 538 ASN A CA 1
ATOM 4228 C C . ASN A 1 538 ? -34.204 -3.650 75.606 1.00 88.81 538 ASN A C 1
ATOM 4230 O O . ASN A 1 538 ? -34.836 -3.106 74.699 1.00 88.81 538 ASN A O 1
ATOM 4234 N N . GLY A 1 539 ? -32.873 -3.637 75.656 1.00 86.50 539 GLY A N 1
ATOM 4235 C CA . GLY A 1 539 ? -31.998 -2.971 74.697 1.00 86.50 539 GLY A CA 1
ATOM 4236 C C . GLY A 1 539 ? -31.398 -3.932 73.675 1.00 86.50 539 GLY A C 1
ATOM 4237 O O . GLY A 1 539 ? -31.763 -3.911 72.499 1.00 86.50 539 GLY A O 1
ATOM 4238 N N . THR A 1 540 ? -30.431 -4.748 74.090 1.00 85.38 540 THR A N 1
ATOM 4239 C CA . THR A 1 540 ? -29.683 -5.640 73.186 1.00 85.38 540 THR A CA 1
ATOM 4240 C C . THR A 1 540 ? -30.536 -6.826 72.762 1.00 85.38 540 THR A C 1
ATOM 4242 O O . THR A 1 540 ? -30.794 -7.009 71.574 1.00 85.38 540 THR A O 1
ATOM 4245 N N . TRP A 1 541 ? -31.076 -7.571 73.724 1.00 85.19 541 TRP A N 1
ATOM 4246 C CA . TRP A 1 541 ? -31.818 -8.795 73.440 1.00 85.19 541 TRP A CA 1
ATOM 4247 C C . TRP A 1 541 ? -33.109 -8.520 72.663 1.00 85.19 541 TRP A C 1
ATOM 4249 O O . TRP A 1 541 ? -33.395 -9.202 71.681 1.00 85.19 541 TRP A O 1
ATOM 4259 N N . LYS A 1 542 ? -33.850 -7.460 73.021 1.00 88.06 542 LYS A N 1
ATOM 4260 C CA . LYS A 1 542 ? -35.043 -7.028 72.275 1.00 88.06 542 LYS A CA 1
ATOM 4261 C C . LYS A 1 542 ? -34.743 -6.739 70.798 1.00 88.06 542 LYS A C 1
ATOM 4263 O O . LYS A 1 542 ? -35.561 -7.064 69.942 1.00 88.06 542 LYS A O 1
ATOM 4268 N N . ARG A 1 543 ? -33.581 -6.142 70.497 1.00 85.88 543 ARG A N 1
ATOM 4269 C CA . ARG A 1 543 ? -33.154 -5.836 69.121 1.00 85.88 543 ARG A CA 1
ATOM 4270 C C . ARG A 1 543 ? -32.666 -7.064 68.362 1.00 85.88 543 ARG A C 1
ATOM 4272 O O . ARG A 1 543 ? -32.901 -7.152 67.163 1.00 85.88 543 ARG A O 1
ATOM 4279 N N . GLU A 1 544 ? -31.983 -7.979 69.039 1.00 86.94 544 GLU A N 1
ATOM 4280 C CA . GLU A 1 544 ? -31.409 -9.170 68.408 1.00 86.94 544 GLU A CA 1
ATOM 4281 C C . GLU A 1 544 ? -32.434 -10.283 68.192 1.00 86.94 544 GLU A C 1
ATOM 4283 O O . GLU A 1 544 ? -32.396 -10.966 67.170 1.00 86.94 544 GLU A O 1
ATOM 4288 N N . CYS A 1 545 ? -33.349 -10.472 69.144 1.00 86.75 545 CYS A N 1
ATOM 4289 C CA . CYS A 1 545 ? -34.271 -11.603 69.137 1.00 86.75 545 CYS A CA 1
ATOM 4290 C C . CYS A 1 545 ? -35.617 -11.302 68.484 1.00 86.75 545 CYS A C 1
ATOM 4292 O O . CYS A 1 545 ? -36.319 -12.248 68.138 1.00 86.75 545 CYS A O 1
ATOM 4294 N N . PHE A 1 546 ? -35.990 -10.034 68.297 1.00 90.00 546 PHE A N 1
ATOM 4295 C CA . PHE A 1 546 ? -37.277 -9.663 67.706 1.00 90.00 546 PHE A CA 1
ATOM 4296 C C . PHE A 1 546 ? -37.105 -8.732 66.515 1.00 90.00 546 PHE A C 1
ATOM 4298 O O . PHE A 1 546 ? -36.262 -7.837 66.521 1.00 90.00 546 PHE A O 1
ATOM 4305 N N . ASN A 1 547 ? -37.946 -8.900 65.501 1.00 88.62 547 ASN A N 1
ATOM 4306 C CA . ASN A 1 547 ? -37.942 -8.034 64.322 1.00 88.62 547 ASN A CA 1
ATOM 4307 C C . ASN A 1 547 ? -38.697 -6.707 64.566 1.00 88.62 547 ASN A C 1
ATOM 4309 O O . ASN A 1 547 ? -39.371 -6.531 65.580 1.00 88.62 547 ASN A O 1
ATOM 4313 N N . GLU A 1 548 ? -38.622 -5.750 63.631 1.00 86.94 548 GLU A N 1
ATOM 4314 C CA . GLU A 1 548 ? -39.235 -4.422 63.831 1.00 86.94 548 GLU A CA 1
ATOM 4315 C C . GLU A 1 548 ? -40.774 -4.450 63.958 1.00 86.94 548 GLU A C 1
ATOM 4317 O O . GLU A 1 548 ? -41.349 -3.532 64.550 1.00 86.94 548 GLU A O 1
ATOM 4322 N N . ILE A 1 549 ? -41.457 -5.456 63.393 1.00 89.06 549 ILE A N 1
ATOM 4323 C CA . ILE A 1 549 ? -42.910 -5.632 63.560 1.00 89.06 549 ILE A CA 1
ATOM 4324 C C . ILE A 1 549 ? -43.198 -6.084 64.993 1.00 89.06 549 ILE A C 1
ATOM 4326 O O . ILE A 1 549 ? -44.051 -5.503 65.662 1.00 89.06 549 ILE A O 1
ATOM 4330 N N . GLU A 1 550 ? -42.464 -7.074 65.489 1.00 89.25 550 GLU A N 1
ATOM 4331 C CA . GLU A 1 550 ? -42.606 -7.598 66.848 1.00 89.25 550 GLU A CA 1
ATOM 4332 C C . GLU A 1 550 ? -42.278 -6.540 67.906 1.00 89.25 550 GLU A C 1
ATOM 4334 O O . GLU A 1 550 ? -43.065 -6.310 68.829 1.00 89.25 550 GLU A O 1
ATOM 4339 N N . GLN A 1 551 ? -41.178 -5.808 67.719 1.00 87.69 551 GLN A N 1
ATOM 4340 C CA . GLN A 1 551 ? -40.775 -4.712 68.602 1.00 87.69 551 GLN A CA 1
ATOM 4341 C C . GLN A 1 551 ? -41.837 -3.607 68.704 1.00 87.69 551 GLN A C 1
ATOM 4343 O O . GLN A 1 551 ? -41.918 -2.948 69.738 1.00 87.69 551 GLN A O 1
ATOM 4348 N N . SER A 1 552 ? -42.674 -3.419 67.674 1.00 85.50 552 SER A N 1
ATOM 4349 C CA . SER A 1 552 ? -43.755 -2.420 67.694 1.00 85.50 552 SER A CA 1
ATOM 4350 C C . SER A 1 552 ? -44.915 -2.771 68.636 1.00 85.50 552 SER A C 1
ATOM 4352 O O . SER A 1 552 ? -45.718 -1.902 68.972 1.00 85.50 552 SER A O 1
ATOM 4354 N N . VAL A 1 553 ? -45.015 -4.035 69.057 1.00 84.31 553 VAL A N 1
ATOM 4355 C CA . VAL A 1 553 ? -46.099 -4.557 69.906 1.00 84.31 553 VAL A CA 1
ATOM 4356 C C . VAL A 1 553 ? -45.585 -4.950 71.299 1.00 84.31 553 VAL A C 1
ATOM 4358 O O . VAL A 1 553 ? -46.325 -4.877 72.283 1.00 84.31 553 VAL A O 1
ATOM 4361 N N . ILE A 1 554 ? -44.307 -5.323 71.405 1.00 86.38 554 ILE A N 1
ATOM 4362 C CA . ILE A 1 554 ? -43.646 -5.646 72.673 1.00 86.38 554 ILE A CA 1
ATOM 4363 C C . ILE A 1 554 ? -43.362 -4.362 73.454 1.00 86.38 554 ILE A C 1
ATOM 4365 O O . ILE A 1 554 ? -42.576 -3.515 73.023 1.00 86.38 554 ILE A O 1
ATOM 4369 N N . CYS A 1 555 ? -43.939 -4.248 74.648 1.00 84.06 555 CYS A N 1
ATOM 4370 C CA . CYS A 1 555 ? -43.696 -3.119 75.537 1.00 84.06 555 CYS A CA 1
ATOM 4371 C C . CYS A 1 555 ? -42.412 -3.338 76.344 1.00 84.06 555 CYS A C 1
ATOM 4373 O O . CYS A 1 555 ? -41.458 -2.577 76.195 1.00 84.06 555 CYS A O 1
ATOM 4375 N N . GLU A 1 556 ? -42.354 -4.427 77.108 1.00 89.25 556 GLU A N 1
ATOM 4376 C CA . GLU A 1 556 ? -41.293 -4.692 78.085 1.00 89.25 556 GLU A CA 1
ATOM 4377 C C . GLU A 1 556 ? -40.978 -6.194 78.121 1.00 89.25 556 GLU A C 1
ATOM 4379 O O . GLU A 1 556 ? -41.881 -7.029 78.048 1.00 89.25 556 GLU A O 1
ATOM 4384 N N . ILE A 1 557 ? -39.699 -6.540 78.247 1.00 89.44 557 ILE A N 1
ATOM 4385 C CA . ILE A 1 557 ? -39.233 -7.880 78.619 1.00 89.44 557 ILE A CA 1
ATOM 4386 C C . ILE A 1 557 ? -38.787 -7.800 80.080 1.00 89.44 557 ILE A C 1
ATOM 4388 O O . ILE A 1 557 ? -37.946 -6.978 80.432 1.00 89.44 557 ILE A O 1
ATOM 4392 N N . SER A 1 558 ? -39.398 -8.602 80.943 1.00 88.31 558 SER A N 1
ATOM 4393 C CA . SER A 1 558 ? -39.314 -8.465 82.399 1.00 88.31 558 SER A CA 1
ATOM 4394 C C . SER A 1 558 ? -39.174 -9.822 83.087 1.00 88.31 558 SER A C 1
ATOM 4396 O O . SER A 1 558 ? -39.040 -10.851 82.426 1.00 88.31 558 SER A O 1
ATOM 4398 N N . LEU A 1 559 ? -39.228 -9.832 84.417 1.00 84.44 559 LEU A N 1
ATOM 4399 C CA . LEU A 1 559 ? -39.384 -11.043 85.227 1.00 84.44 559 LEU A CA 1
ATOM 4400 C C . LEU A 1 559 ? -40.799 -11.098 85.803 1.00 84.44 559 LEU A C 1
ATOM 4402 O O . LEU A 1 559 ? -41.498 -10.083 85.817 1.00 84.44 559 LEU A O 1
ATOM 4406 N N . MET A 1 560 ? -41.233 -12.282 86.244 1.00 80.81 560 MET A N 1
ATOM 4407 C CA . MET A 1 560 ? -42.527 -12.399 86.921 1.00 80.81 560 MET A CA 1
ATOM 4408 C C . MET A 1 560 ? -42.482 -11.668 88.258 1.00 80.81 560 MET A C 1
ATOM 4410 O O . MET A 1 560 ? -41.480 -11.752 88.970 1.00 80.81 560 MET A O 1
ATOM 4414 N N . THR A 1 561 ? -43.580 -11.022 88.628 1.00 80.50 561 THR A N 1
ATOM 4415 C CA . THR A 1 561 ? -43.745 -10.502 89.989 1.00 80.50 561 THR A CA 1
ATOM 4416 C C . THR A 1 561 ? -44.133 -11.615 90.961 1.00 80.50 561 THR A C 1
ATOM 4418 O O . THR A 1 561 ? -44.605 -12.687 90.558 1.00 80.50 561 THR A O 1
ATOM 4421 N N . ILE A 1 562 ? -43.984 -11.370 92.264 1.00 73.94 562 ILE A N 1
ATOM 4422 C CA . ILE A 1 562 ? -44.443 -12.316 93.300 1.00 73.94 562 ILE A CA 1
ATOM 4423 C C . ILE A 1 562 ? -45.952 -12.585 93.175 1.00 73.94 562 ILE A C 1
ATOM 4425 O O . ILE A 1 562 ? -46.403 -13.721 93.344 1.00 73.94 562 ILE A O 1
ATOM 4429 N N . ASP A 1 563 ? -46.736 -11.568 92.824 1.00 76.62 563 ASP A N 1
ATOM 4430 C CA . ASP A 1 563 ? -48.182 -11.695 92.634 1.00 76.62 563 ASP A CA 1
ATOM 4431 C C . ASP A 1 563 ? -48.544 -12.561 91.422 1.00 76.62 563 ASP A C 1
ATOM 4433 O O . ASP A 1 563 ? -49.455 -13.390 91.502 1.00 76.62 563 ASP A O 1
ATOM 4437 N N . GLU A 1 564 ? -47.830 -12.402 90.305 1.00 78.50 564 GLU A N 1
ATOM 4438 C CA . GLU A 1 564 ? -48.009 -13.230 89.104 1.00 78.50 564 GLU A CA 1
ATOM 4439 C C . GLU A 1 564 ? -47.661 -14.692 89.395 1.00 78.50 564 GLU A C 1
ATOM 4441 O O . GLU A 1 564 ? -48.433 -15.597 89.073 1.00 78.50 564 GLU A O 1
ATOM 4446 N N . VAL A 1 565 ? -46.552 -14.922 90.099 1.00 74.38 565 VAL A N 1
ATOM 4447 C CA . VAL A 1 565 ? -46.151 -16.246 90.585 1.00 74.38 565 VAL A CA 1
ATOM 4448 C C . VAL A 1 565 ? -47.213 -16.858 91.493 1.00 74.38 565 VAL A C 1
ATOM 4450 O O . VAL A 1 565 ? -47.525 -18.044 91.373 1.00 74.38 565 VAL A O 1
ATOM 4453 N N . ASN A 1 566 ? -47.782 -16.069 92.405 1.00 73.00 566 ASN A N 1
ATOM 4454 C CA . ASN A 1 566 ? -48.772 -16.567 93.348 1.00 73.00 566 ASN A CA 1
ATOM 4455 C C . ASN A 1 566 ? -50.077 -16.989 92.683 1.00 73.00 566 ASN A C 1
ATOM 4457 O O . ASN A 1 566 ? -50.671 -17.971 93.130 1.00 73.00 566 ASN A O 1
ATOM 4461 N N . LYS A 1 567 ? -50.479 -16.282 91.625 1.00 75.50 567 LYS A N 1
ATOM 4462 C CA . LYS A 1 567 ? -51.661 -16.599 90.817 1.00 75.50 567 LYS A CA 1
ATOM 4463 C C . LYS A 1 567 ? -51.434 -17.787 89.884 1.00 75.50 567 LYS A C 1
ATOM 4465 O O . LYS A 1 567 ? -52.373 -18.535 89.636 1.00 75.50 567 LYS A O 1
ATOM 4470 N N . TYR A 1 568 ? -50.218 -17.946 89.361 1.00 71.94 568 TYR A N 1
ATOM 4471 C CA . TYR A 1 568 ? -49.934 -18.906 88.295 1.00 71.94 568 TYR A CA 1
ATOM 4472 C C . TYR A 1 568 ? -49.406 -20.265 88.787 1.00 71.94 568 TYR A C 1
ATOM 4474 O O . TYR A 1 568 ? -49.759 -21.296 88.216 1.00 71.94 568 TYR A O 1
ATOM 4482 N N . LEU A 1 569 ? -48.572 -20.304 89.833 1.00 68.19 569 LEU A N 1
ATOM 4483 C CA . LEU A 1 569 ? -47.962 -21.551 90.315 1.00 68.19 569 LEU A CA 1
ATOM 4484 C C . LEU A 1 569 ? -48.763 -22.190 91.458 1.00 68.19 569 LEU A C 1
ATOM 4486 O O . LEU A 1 569 ? -49.144 -21.526 92.426 1.00 68.19 569 LEU A O 1
ATOM 4490 N N . ASN A 1 570 ? -48.953 -23.511 91.394 1.00 63.88 570 ASN A N 1
ATOM 4491 C CA . ASN A 1 570 ? -49.530 -24.290 92.494 1.00 63.88 570 ASN A CA 1
ATOM 4492 C C . ASN A 1 570 ? -48.482 -24.612 93.590 1.00 63.88 570 ASN A C 1
ATOM 4494 O O . ASN A 1 570 ? -47.282 -24.419 93.397 1.00 63.88 570 ASN A O 1
ATOM 4498 N N . LYS A 1 571 ? -48.918 -25.121 94.757 1.00 58.06 571 LYS A N 1
ATOM 4499 C CA . LYS A 1 571 ? -48.021 -25.447 95.894 1.00 58.06 571 LYS A CA 1
ATOM 4500 C C . LYS A 1 571 ? -46.907 -26.452 95.550 1.00 58.06 571 LYS A C 1
ATOM 4502 O O . LYS A 1 571 ? -45.861 -26.415 96.186 1.00 58.06 571 LYS A O 1
ATOM 4507 N N . GLU A 1 572 ? -47.106 -27.339 94.575 1.00 53.19 572 GLU A N 1
ATOM 4508 C CA . GLU A 1 572 ? -46.101 -28.340 94.185 1.00 53.19 572 GLU A CA 1
ATOM 4509 C C . GLU A 1 572 ? -45.048 -27.790 93.216 1.00 53.19 572 GLU A C 1
ATOM 4511 O O . GLU A 1 572 ? -43.882 -28.163 93.306 1.00 53.19 572 GLU A O 1
ATOM 4516 N N . GLN A 1 573 ? -45.441 -26.867 92.336 1.00 57.44 573 GLN A N 1
ATOM 4517 C CA . GLN A 1 573 ? -44.552 -26.109 91.445 1.00 57.44 573 GLN A CA 1
ATOM 4518 C C . GLN A 1 573 ? -43.772 -25.023 92.198 1.00 57.44 573 GLN A C 1
ATOM 4520 O O . GLN A 1 573 ? -42.727 -24.563 91.751 1.00 57.44 573 GLN A O 1
ATOM 4525 N N . LYS A 1 574 ? -44.267 -24.648 93.377 1.00 56.62 574 LYS A N 1
ATOM 4526 C CA . LYS A 1 574 ? -43.623 -23.785 94.366 1.00 56.62 574 LYS A CA 1
ATOM 4527 C C . LYS A 1 574 ? -42.617 -24.548 95.250 1.00 56.62 574 LYS A C 1
ATOM 4529 O O . LYS A 1 574 ? -42.502 -24.284 96.441 1.00 56.62 574 LYS A O 1
ATOM 4534 N N . LYS A 1 575 ? -41.884 -25.527 94.717 1.00 52.09 575 LYS A N 1
ATOM 4535 C CA . LYS A 1 575 ? -40.821 -26.213 95.474 1.00 52.09 575 LYS A CA 1
ATOM 4536 C C . LYS A 1 575 ? -39.456 -25.774 94.975 1.00 52.09 575 LYS A C 1
ATOM 4538 O O . LYS A 1 575 ? -39.211 -25.774 93.773 1.00 52.09 575 LYS A O 1
ATOM 4543 N N . CYS A 1 576 ? -38.579 -25.433 95.913 1.00 50.50 576 CYS A N 1
ATOM 4544 C CA . CYS A 1 576 ? -37.171 -25.149 95.677 1.00 50.50 576 CYS A CA 1
ATOM 4545 C C . CYS A 1 576 ? -36.342 -26.279 96.286 1.00 50.50 576 CYS A C 1
ATOM 4547 O O . CYS A 1 576 ? -36.303 -26.419 97.503 1.00 50.50 576 CYS A O 1
ATOM 4549 N N . GLU A 1 577 ? -35.712 -27.111 95.456 1.00 45.44 577 GLU A N 1
ATOM 4550 C CA . GLU A 1 577 ? -34.603 -27.941 95.935 1.00 45.44 577 GLU A CA 1
ATOM 4551 C C . GLU A 1 577 ? -33.325 -27.108 95.899 1.00 45.44 577 GLU A C 1
ATOM 4553 O O . GLU A 1 577 ? -33.014 -26.495 94.874 1.00 45.44 577 GLU A O 1
ATOM 4558 N N . ALA A 1 578 ? -32.616 -27.079 97.024 1.00 42.56 578 ALA A N 1
ATOM 4559 C CA . ALA A 1 578 ? -31.299 -26.485 97.119 1.00 42.56 578 ALA A CA 1
ATOM 4560 C C . ALA A 1 578 ? -30.315 -27.272 96.245 1.00 42.56 578 ALA A C 1
ATOM 4562 O O . ALA A 1 578 ? -30.093 -28.464 96.445 1.00 42.56 578 ALA A O 1
ATOM 4563 N N . ILE A 1 579 ? -29.712 -26.594 95.273 1.00 41.28 579 ILE A N 1
ATOM 4564 C CA . ILE A 1 579 ? -28.421 -27.018 94.729 1.00 41.28 579 ILE A CA 1
ATOM 4565 C C . ILE A 1 579 ? -27.385 -26.471 95.712 1.00 41.28 579 ILE A C 1
ATOM 4567 O O . ILE A 1 579 ? -27.510 -25.311 96.098 1.00 41.28 579 ILE A O 1
ATOM 4571 N N . CYS A 1 580 ? -26.404 -27.285 96.121 1.00 41.59 580 CYS A N 1
ATOM 4572 C CA . CYS A 1 580 ? -25.510 -27.119 97.287 1.00 41.59 580 CYS A CA 1
ATOM 4573 C C . CYS A 1 580 ? -24.631 -25.837 97.349 1.00 41.59 580 CYS A C 1
ATOM 4575 O O . CYS A 1 580 ? -23.637 -25.791 98.067 1.00 41.59 580 CYS A O 1
ATOM 4577 N N . SER A 1 581 ? -24.973 -24.785 96.609 1.00 44.91 581 SER A N 1
ATOM 4578 C CA . SER A 1 581 ? -24.393 -23.440 96.657 1.00 44.91 581 SER A CA 1
ATOM 4579 C C . SER A 1 581 ? -25.431 -22.312 96.826 1.00 44.91 581 SER A C 1
ATOM 4581 O O . SER A 1 581 ? -25.039 -21.173 97.078 1.00 44.91 581 SER A O 1
ATOM 4583 N N . LEU A 1 582 ? -26.740 -22.596 96.731 1.00 45.78 582 LEU A N 1
ATOM 4584 C CA . LEU A 1 582 ? -27.837 -21.611 96.821 1.00 45.78 582 LEU A CA 1
ATOM 4585 C C . LEU A 1 582 ? -28.379 -21.388 98.243 1.00 45.78 582 LEU A C 1
ATOM 4587 O O . LEU A 1 582 ? -29.132 -20.438 98.465 1.00 45.78 582 LEU A O 1
ATOM 4591 N N . ASP A 1 583 ? -27.961 -22.198 99.219 1.00 43.94 583 ASP A N 1
ATOM 4592 C CA . ASP A 1 583 ? -28.450 -22.137 100.608 1.00 43.94 583 ASP A CA 1
ATOM 4593 C C . ASP A 1 583 ? -28.218 -20.776 101.283 1.00 43.94 583 ASP A C 1
ATOM 4595 O O . ASP A 1 583 ? -28.969 -20.377 102.171 1.00 43.94 583 ASP A O 1
ATOM 4599 N N . LYS A 1 584 ? -27.222 -20.006 100.820 1.00 42.22 584 LYS A N 1
ATOM 4600 C CA . LYS A 1 584 ? -26.945 -18.651 101.326 1.00 42.22 584 LYS A CA 1
ATOM 4601 C C . LYS A 1 584 ? -27.895 -17.575 100.791 1.00 42.22 584 LYS A C 1
ATOM 4603 O O . LYS A 1 584 ? -28.003 -16.524 101.411 1.00 42.22 584 LYS A O 1
ATOM 4608 N N . ALA A 1 585 ? -28.573 -17.814 99.668 1.00 42.31 585 ALA A N 1
ATOM 4609 C CA . ALA A 1 585 ? -29.492 -16.849 99.056 1.00 42.31 585 ALA A CA 1
ATOM 4610 C C . ALA A 1 585 ? -30.953 -17.040 99.486 1.00 42.31 585 ALA A C 1
ATOM 4612 O O . ALA A 1 585 ? -31.731 -16.091 99.478 1.00 42.31 585 ALA A O 1
ATOM 4613 N N . LEU A 1 586 ? -31.313 -18.253 99.908 1.00 43.41 586 LEU A N 1
ATOM 4614 C CA . LEU A 1 586 ? -32.648 -18.594 100.411 1.00 43.41 586 LEU A CA 1
ATOM 4615 C C . LEU A 1 586 ? -32.866 -18.145 101.871 1.00 43.41 586 LEU A C 1
ATOM 4617 O O . LEU A 1 586 ? -33.960 -18.279 102.419 1.00 43.41 586 LEU A O 1
ATOM 4621 N N . GLY A 1 587 ? -31.824 -17.596 102.502 1.00 39.97 587 GLY A N 1
ATOM 4622 C CA . GLY A 1 587 ? -31.832 -17.109 103.874 1.00 39.97 587 GLY A CA 1
ATOM 4623 C C . GLY A 1 587 ? -32.617 -15.808 104.042 1.00 39.97 587 GLY A C 1
ATOM 4624 O O . GLY A 1 587 ? -32.086 -14.715 103.873 1.00 39.97 587 GLY A O 1
ATOM 4625 N N . ASN A 1 588 ? -33.861 -15.949 104.497 1.00 40.69 588 ASN A N 1
ATOM 4626 C CA . ASN A 1 588 ? -34.596 -14.958 105.289 1.00 40.69 588 ASN A CA 1
ATOM 4627 C C . ASN A 1 588 ? -35.137 -13.705 104.578 1.00 40.69 588 ASN A C 1
ATOM 4629 O O . ASN A 1 588 ? -35.285 -12.644 105.185 1.00 40.69 588 ASN A O 1
ATOM 4633 N N . THR A 1 589 ? -35.491 -13.813 103.301 1.00 41.84 589 THR A N 1
ATOM 4634 C CA . THR A 1 589 ? -36.094 -12.705 102.553 1.00 41.84 589 THR A CA 1
ATOM 4635 C C . THR A 1 589 ? -37.326 -13.183 101.785 1.00 41.84 589 THR A C 1
ATOM 4637 O O . THR A 1 589 ? -37.407 -14.341 101.388 1.00 41.84 589 THR A O 1
ATOM 4640 N N . LYS A 1 590 ? -38.327 -12.311 101.597 1.00 44.25 590 LYS A N 1
ATOM 4641 C CA . LYS A 1 590 ? -39.603 -12.575 100.885 1.00 44.25 590 LYS A CA 1
ATOM 4642 C C . LYS A 1 590 ? -39.426 -12.876 99.377 1.00 44.25 590 LYS A C 1
ATOM 4644 O O . LYS A 1 590 ? -40.362 -12.720 98.599 1.00 44.25 590 LYS A O 1
ATOM 4649 N N . TYR A 1 591 ? -38.233 -13.271 98.957 1.00 49.06 591 TYR A N 1
ATOM 4650 C CA . TYR A 1 591 ? -37.814 -13.462 97.580 1.00 49.06 591 TYR A CA 1
ATOM 4651 C C . TYR A 1 591 ? -37.954 -14.927 97.211 1.00 49.06 591 TYR A C 1
ATOM 4653 O O . TYR A 1 591 ? -37.431 -15.806 97.893 1.00 49.06 591 TYR A O 1
ATOM 4661 N N . VAL A 1 592 ? -38.724 -15.196 96.161 1.00 53.28 592 VAL A N 1
ATOM 4662 C CA . VAL A 1 592 ? -39.219 -16.543 95.918 1.00 53.28 592 VAL A CA 1
ATOM 4663 C C . VAL A 1 592 ? -38.632 -17.123 94.644 1.00 53.28 592 VAL A C 1
ATOM 4665 O O . VAL A 1 592 ? -38.995 -16.734 93.537 1.00 53.28 592 VAL A O 1
ATOM 4668 N N . TYR A 1 593 ? -37.700 -18.053 94.836 1.00 55.91 593 TYR A N 1
ATOM 4669 C CA . TYR A 1 593 ? -37.112 -18.885 93.795 1.00 55.91 593 TYR A CA 1
ATOM 4670 C C . TYR A 1 593 ? -37.958 -20.148 93.644 1.00 55.91 593 TYR A C 1
ATOM 4672 O O . TYR A 1 593 ? -38.393 -20.710 94.652 1.00 55.91 593 TYR A O 1
ATOM 4680 N N . TRP A 1 594 ? -38.185 -20.619 92.417 1.00 54.47 594 TRP A N 1
ATOM 4681 C CA . TRP A 1 594 ? -38.916 -21.873 92.189 1.00 54.47 594 TRP A CA 1
ATOM 4682 C C . TRP A 1 594 ? -38.480 -22.583 90.909 1.00 54.47 594 TRP A C 1
ATOM 4684 O O . TRP A 1 594 ? -37.890 -21.975 90.015 1.00 54.47 594 TRP A O 1
ATOM 4694 N N . TRP A 1 595 ? -38.849 -23.859 90.787 1.00 53.25 595 TRP A N 1
ATOM 4695 C CA . TRP A 1 595 ? -38.604 -24.681 89.603 1.00 53.25 595 TRP A CA 1
ATOM 4696 C C . TRP A 1 595 ? -39.934 -25.053 88.929 1.00 53.25 595 TRP A C 1
ATOM 4698 O O . TRP A 1 595 ? -40.787 -25.695 89.538 1.00 53.25 595 TRP A O 1
ATOM 4708 N N . ILE A 1 596 ? -40.122 -24.711 87.650 1.00 48.22 596 ILE A N 1
ATOM 4709 C CA . ILE A 1 596 ? -41.265 -25.233 86.881 1.00 48.22 596 ILE A CA 1
ATOM 4710 C C . ILE A 1 596 ? -40.880 -26.618 86.346 1.00 48.22 596 ILE A C 1
ATOM 4712 O O . ILE A 1 596 ? -40.056 -26.717 85.439 1.00 48.22 596 ILE A O 1
ATOM 4716 N N . CYS A 1 597 ? -41.480 -27.686 86.880 1.00 44.34 597 CYS A N 1
ATOM 4717 C CA . CYS A 1 597 ? -41.380 -29.022 86.285 1.00 44.34 597 CYS A CA 1
ATOM 4718 C C . CYS A 1 597 ? -42.099 -29.044 84.926 1.00 44.34 597 CYS A C 1
ATOM 4720 O O . CYS A 1 597 ? -43.322 -28.906 84.871 1.00 44.34 597 CYS A O 1
ATOM 4722 N N . ASP A 1 598 ? -41.366 -29.254 83.827 1.00 44.16 598 ASP A N 1
ATOM 4723 C CA . ASP A 1 598 ? -41.983 -29.697 82.573 1.00 44.16 598 ASP A CA 1
ATOM 4724 C C . ASP A 1 598 ? -42.186 -31.214 82.657 1.00 44.16 598 ASP A C 1
ATOM 4726 O O . ASP A 1 598 ? -41.243 -31.994 82.519 1.00 44.16 598 ASP A O 1
ATOM 4730 N N . ASN A 1 599 ? -43.430 -31.643 82.877 1.00 41.66 599 ASN A N 1
ATOM 4731 C CA . ASN A 1 599 ? -43.788 -33.060 82.997 1.00 41.66 599 ASN A CA 1
ATOM 4732 C C . ASN A 1 599 ? -43.411 -33.900 81.756 1.00 41.66 599 ASN A C 1
ATOM 4734 O O . ASN A 1 599 ? -43.463 -35.125 81.824 1.00 41.66 599 ASN A O 1
ATOM 4738 N N . LYS A 1 600 ? -43.030 -33.279 80.626 1.00 45.56 600 LYS A N 1
ATOM 4739 C CA . LYS A 1 600 ? -42.623 -33.974 79.393 1.00 45.56 600 LYS A CA 1
ATOM 4740 C C . LYS A 1 600 ? -41.106 -34.062 79.168 1.00 45.56 600 LYS A C 1
ATOM 4742 O O . LYS A 1 600 ? -40.694 -34.761 78.245 1.00 45.56 600 LYS A O 1
ATOM 4747 N N . LYS A 1 601 ? -40.262 -33.405 79.975 1.00 44.62 601 LYS A N 1
ATOM 4748 C CA . LYS A 1 601 ? -38.791 -33.460 79.848 1.00 44.62 601 LYS A CA 1
ATOM 4749 C C . LYS A 1 601 ? -38.150 -33.733 81.217 1.00 44.62 601 LYS A C 1
ATOM 4751 O O . LYS A 1 601 ? -38.015 -32.833 82.027 1.00 44.62 601 LYS A O 1
ATOM 4756 N N . ILE A 1 602 ? -37.797 -35.004 81.433 1.00 39.12 602 ILE A N 1
ATOM 4757 C CA . ILE A 1 602 ? -36.836 -35.611 82.384 1.00 39.12 602 ILE A CA 1
ATOM 4758 C C . ILE A 1 602 ? -36.322 -34.721 83.547 1.00 39.12 602 ILE A C 1
ATOM 4760 O O . ILE A 1 602 ? -35.716 -33.675 83.334 1.00 39.12 602 ILE A O 1
ATOM 4764 N N . LYS A 1 603 ? -36.444 -35.271 84.769 1.00 42.31 603 LYS A N 1
ATOM 4765 C CA . LYS A 1 603 ? -36.091 -34.802 86.135 1.00 42.31 603 LYS A CA 1
ATOM 4766 C C . LYS A 1 603 ? -34.817 -33.953 86.380 1.00 42.31 603 LYS A C 1
ATOM 4768 O O . LYS A 1 603 ? -34.664 -33.488 87.506 1.00 42.31 603 LYS A O 1
ATOM 4773 N N . ASN A 1 604 ? -33.946 -33.695 85.402 1.00 42.03 604 ASN A N 1
ATOM 4774 C CA . ASN A 1 604 ? -32.637 -33.055 85.625 1.00 42.03 604 ASN A CA 1
ATOM 4775 C C . ASN A 1 604 ? -32.478 -31.632 85.058 1.00 42.03 604 ASN A C 1
ATOM 4777 O O . ASN A 1 604 ? -31.476 -30.992 85.354 1.00 42.03 604 ASN A O 1
ATOM 4781 N N . ASN A 1 605 ? -33.452 -31.090 84.319 1.00 44.03 605 ASN A N 1
ATOM 4782 C CA . ASN A 1 605 ? -33.411 -29.690 83.866 1.00 44.03 605 ASN A CA 1
ATOM 4783 C C . ASN A 1 605 ? -34.324 -28.808 84.720 1.00 44.03 605 ASN A C 1
ATOM 4785 O O . ASN A 1 605 ? -35.295 -28.222 84.241 1.00 44.03 605 ASN A O 1
ATOM 4789 N N . LYS A 1 606 ? -34.017 -28.721 86.012 1.00 49.97 606 LYS A N 1
ATOM 4790 C CA . LYS A 1 606 ? -34.574 -27.674 86.863 1.00 49.97 606 LYS A CA 1
ATOM 4791 C C . LYS A 1 606 ? -33.871 -26.364 86.455 1.00 49.97 606 LYS A C 1
ATOM 4793 O O . LYS A 1 606 ? -32.650 -26.287 86.528 1.00 49.97 606 LYS A O 1
ATOM 4798 N N . MET A 1 607 ? -34.614 -25.368 85.956 1.00 52.94 607 MET A N 1
ATOM 4799 C CA . MET A 1 607 ? -34.108 -24.007 85.677 1.00 52.94 607 MET A CA 1
ATOM 4800 C C . MET A 1 607 ? -34.697 -22.999 86.676 1.00 52.94 607 MET A C 1
ATOM 4802 O O . MET A 1 607 ? -35.920 -23.002 86.852 1.00 52.94 607 MET A O 1
ATOM 4806 N N . PRO A 1 608 ? -33.867 -22.187 87.356 1.00 54.16 608 PRO A N 1
ATOM 4807 C CA . PRO A 1 608 ? -34.319 -21.406 88.496 1.00 54.16 608 PRO A CA 1
ATOM 4808 C C . PRO A 1 608 ? -35.114 -20.203 88.001 1.00 54.16 608 PRO A C 1
ATOM 4810 O O . PRO A 1 608 ? -34.615 -19.361 87.260 1.00 54.16 608 PRO A O 1
ATOM 4813 N N . LEU A 1 609 ? -36.374 -20.115 88.409 1.00 60.72 609 LEU A N 1
ATOM 4814 C CA . LEU A 1 609 ? -37.194 -18.949 88.141 1.00 60.72 609 LEU A CA 1
ATOM 4815 C C . LEU A 1 609 ? -36.964 -17.904 89.236 1.00 60.72 609 LEU A C 1
ATOM 4817 O O . LEU A 1 609 ? -37.204 -18.190 90.409 1.00 60.72 609 LEU A O 1
ATOM 4821 N N . VAL A 1 610 ? -36.531 -16.704 88.847 1.00 71.75 610 VAL A N 1
ATOM 4822 C CA . VAL A 1 610 ? -36.343 -15.556 89.747 1.00 71.75 610 VAL A CA 1
ATOM 4823 C C . VAL A 1 610 ? -37.439 -14.530 89.484 1.00 71.75 610 VAL A C 1
ATOM 4825 O O . VAL A 1 610 ? -37.707 -14.204 88.325 1.00 71.75 610 VAL A O 1
ATOM 4828 N N . THR A 1 611 ? -38.080 -14.030 90.541 1.00 74.50 611 THR A N 1
ATOM 4829 C CA . THR A 1 611 ? -39.020 -12.908 90.420 1.00 74.50 611 THR A CA 1
ATOM 4830 C C . THR A 1 611 ? -38.281 -11.581 90.294 1.00 74.50 611 THR A C 1
ATOM 4832 O O . THR A 1 611 ? -37.131 -11.470 90.713 1.00 74.50 611 THR A O 1
ATOM 4835 N N . SER A 1 612 ? -38.937 -10.550 89.759 1.00 76.62 612 SER A N 1
ATOM 4836 C CA . SER A 1 612 ? -38.366 -9.194 89.706 1.00 76.62 612 SER A CA 1
ATOM 4837 C C . SER A 1 612 ? -37.875 -8.712 91.074 1.00 76.62 612 SER A C 1
ATOM 4839 O O . SER A 1 612 ? -36.809 -8.122 91.193 1.00 76.62 612 SER A O 1
ATOM 4841 N N . GLU A 1 613 ? -38.630 -9.021 92.120 1.00 75.38 613 GLU A N 1
ATOM 4842 C CA . GLU A 1 613 ? -38.343 -8.669 93.501 1.00 75.38 613 GLU A CA 1
ATOM 4843 C C . GLU A 1 613 ? -37.220 -9.543 94.057 1.00 75.38 613 GLU A C 1
ATOM 4845 O O . GLU A 1 613 ? -36.390 -9.061 94.813 1.00 75.38 613 GLU A O 1
ATOM 4850 N N . GLY A 1 614 ? -37.165 -10.818 93.657 1.00 69.69 614 GLY A N 1
ATOM 4851 C CA . GLY A 1 614 ? -36.209 -11.788 94.179 1.00 69.69 614 GLY A CA 1
ATOM 4852 C C . GLY A 1 614 ? -34.805 -11.715 93.600 1.00 69.69 614 GLY A C 1
ATOM 4853 O O . GLY A 1 614 ? -33.927 -12.450 94.049 1.00 69.69 614 GLY A O 1
ATOM 4854 N N . LEU A 1 615 ? -34.570 -10.847 92.619 1.00 71.25 615 LEU A N 1
ATOM 4855 C CA . LEU A 1 615 ? -33.223 -10.602 92.117 1.00 71.25 615 LEU A CA 1
ATOM 4856 C C . LEU A 1 615 ? -32.453 -9.570 92.961 1.00 71.25 615 LEU A C 1
ATOM 4858 O O . LEU A 1 615 ? -31.221 -9.559 92.942 1.00 71.25 615 LEU A O 1
ATOM 4862 N N . ILE A 1 616 ? -33.161 -8.724 93.715 1.00 70.31 616 ILE A N 1
ATOM 4863 C CA . ILE A 1 616 ? -32.574 -7.654 94.528 1.00 70.31 616 ILE A CA 1
ATOM 4864 C C . ILE A 1 616 ? -32.578 -8.082 95.997 1.00 70.31 616 ILE A C 1
ATOM 4866 O O . ILE A 1 616 ? -33.588 -8.523 96.531 1.00 70.31 616 ILE A O 1
ATOM 4870 N N . SER A 1 617 ? -31.436 -7.950 96.667 1.00 66.69 617 SER A N 1
ATOM 4871 C CA . SER A 1 617 ? -31.304 -8.193 98.105 1.00 66.69 617 SER A CA 1
ATOM 4872 C C . SER A 1 617 ? -32.032 -7.133 98.941 1.00 66.69 617 SER A C 1
ATOM 4874 O O . SER A 1 617 ? -32.297 -6.024 98.484 1.00 66.69 617 SER A O 1
ATOM 4876 N N . THR A 1 618 ? -32.253 -7.407 100.229 1.00 63.59 618 THR A N 1
ATOM 4877 C CA . THR A 1 618 ? -32.827 -6.425 101.174 1.00 63.59 618 THR A CA 1
ATOM 4878 C C . THR A 1 618 ? -31.985 -5.161 101.363 1.00 63.59 618 THR A C 1
ATOM 4880 O O . THR A 1 618 ? -32.471 -4.197 101.944 1.00 63.59 618 THR A O 1
ATOM 4883 N N . ARG A 1 619 ? -30.734 -5.155 100.885 1.00 66.75 619 ARG A N 1
ATOM 4884 C CA . ARG A 1 619 ? -29.825 -3.997 100.875 1.00 66.75 619 ARG A CA 1
ATOM 4885 C C . ARG A 1 619 ? -29.754 -3.314 99.500 1.00 66.75 619 ARG A C 1
ATOM 4887 O O . ARG A 1 619 ? -28.753 -2.678 99.199 1.00 66.75 619 ARG A O 1
ATOM 4894 N N . GLY A 1 620 ? -30.724 -3.563 98.618 1.00 66.50 620 GLY A N 1
ATOM 4895 C CA . GLY A 1 620 ? -30.770 -2.964 97.283 1.00 66.50 620 GLY A CA 1
ATOM 4896 C C . GLY A 1 620 ? -29.707 -3.480 96.304 1.00 66.50 620 GLY A C 1
ATOM 4897 O O . GLY A 1 620 ? -29.543 -2.927 95.234 1.00 66.50 620 GLY A O 1
ATOM 4898 N N . LYS A 1 621 ? -28.935 -4.528 96.611 1.00 70.31 621 LYS A N 1
ATOM 4899 C CA . LYS A 1 621 ? -27.906 -5.051 95.680 1.00 70.31 621 LYS A CA 1
ATOM 4900 C C . LYS A 1 621 ? -28.415 -6.225 94.850 1.00 70.31 621 LYS A C 1
ATOM 4902 O O . LYS A 1 621 ? -29.109 -7.075 95.407 1.00 70.31 621 LYS A O 1
ATOM 4907 N N . ILE A 1 622 ? -28.016 -6.323 93.576 1.00 71.19 622 ILE A N 1
ATOM 4908 C CA . ILE A 1 622 ? -28.263 -7.510 92.731 1.00 71.19 622 ILE A CA 1
ATOM 4909 C C . ILE A 1 622 ? -27.570 -8.731 93.344 1.00 71.19 622 ILE A C 1
ATOM 4911 O O . ILE A 1 622 ? -26.388 -8.680 93.693 1.00 71.19 622 ILE A O 1
ATOM 4915 N N . LEU A 1 623 ? -28.301 -9.838 93.452 1.00 67.44 623 LEU A N 1
ATOM 4916 C CA . LEU A 1 623 ? -27.767 -11.110 93.923 1.00 67.44 623 LEU A CA 1
ATOM 4917 C C . LEU A 1 623 ? -26.957 -11.802 92.813 1.00 67.44 623 LEU A C 1
ATOM 4919 O O . LEU A 1 623 ? -27.447 -11.991 91.700 1.00 67.44 623 LEU A O 1
ATOM 4923 N N . SER A 1 624 ? -25.713 -12.180 93.126 1.00 61.88 624 SER A N 1
ATOM 4924 C CA . SER A 1 624 ? -24.805 -12.845 92.182 1.00 61.88 624 SER A CA 1
ATOM 4925 C C . SER A 1 624 ? -24.972 -14.358 92.219 1.00 61.88 624 SER A C 1
ATOM 4927 O O . SER A 1 624 ? -24.904 -14.967 93.291 1.00 61.88 624 SER A O 1
ATOM 4929 N N . PHE A 1 625 ? -25.154 -14.962 91.044 1.00 60.62 625 PHE A N 1
ATOM 4930 C CA . PHE A 1 625 ? -25.292 -16.409 90.896 1.00 60.62 625 PHE A CA 1
ATOM 4931 C C . PHE A 1 625 ? -24.567 -16.918 89.645 1.00 60.62 625 PHE A C 1
ATOM 4933 O O . PHE A 1 625 ? -24.830 -16.427 88.540 1.00 60.62 625 PHE A O 1
ATOM 4940 N N . PRO A 1 626 ? -23.714 -17.950 89.774 1.00 55.53 626 PRO A N 1
ATOM 4941 C CA . PRO A 1 626 ? -23.136 -18.608 88.612 1.00 55.53 626 PRO A CA 1
ATOM 4942 C C . PRO A 1 626 ? -24.200 -19.443 87.877 1.00 55.53 626 PRO A C 1
ATOM 4944 O O . PRO A 1 626 ? -24.921 -20.221 88.499 1.00 55.53 626 PRO A O 1
ATOM 4947 N N . ASN A 1 627 ? -24.257 -19.323 86.544 1.00 55.78 627 ASN A N 1
ATOM 4948 C CA . ASN A 1 627 ? -25.082 -20.147 85.641 1.00 55.78 627 ASN A CA 1
ATOM 4949 C C . ASN A 1 627 ? -26.599 -20.118 85.920 1.00 55.78 627 ASN A C 1
ATOM 4951 O O . ASN A 1 627 ? -27.279 -21.143 85.822 1.00 55.78 627 ASN A O 1
ATOM 4955 N N . LEU A 1 628 ? -27.148 -18.947 86.257 1.00 60.50 628 LEU A N 1
ATOM 4956 C CA . LEU A 1 628 ? -28.577 -18.803 86.523 1.00 60.50 628 LEU A CA 1
ATOM 4957 C C . LEU A 1 628 ? -29.365 -18.711 85.211 1.00 60.50 628 LEU A C 1
ATOM 4959 O O . LEU A 1 628 ? -29.253 -17.738 84.466 1.00 60.50 628 LEU A O 1
ATOM 4963 N N . ALA A 1 629 ? -30.174 -19.732 84.926 1.00 60.06 629 ALA A N 1
ATOM 4964 C CA . ALA A 1 629 ? -31.031 -19.725 83.750 1.00 60.06 629 ALA A CA 1
ATOM 4965 C C . ALA A 1 629 ? -32.314 -18.919 84.000 1.00 60.06 629 ALA A C 1
ATOM 4967 O O . ALA A 1 629 ? -33.231 -19.428 84.640 1.00 60.06 629 ALA A O 1
ATOM 4968 N N . VAL A 1 630 ? -32.410 -17.690 83.490 1.00 70.88 630 VAL A N 1
ATOM 4969 C CA . VAL A 1 630 ? -33.579 -16.830 83.721 1.00 70.88 630 VAL A CA 1
ATOM 4970 C C . VAL A 1 630 ? -34.634 -17.040 82.634 1.00 70.88 630 VAL A C 1
ATOM 4972 O O . VAL A 1 630 ? -34.340 -17.117 81.435 1.00 70.88 630 VAL A O 1
ATOM 4975 N N . ARG A 1 631 ? -35.892 -17.139 83.065 1.00 77.50 631 ARG A N 1
ATOM 4976 C CA . ARG A 1 631 ? -37.063 -17.338 82.208 1.00 77.50 631 ARG A CA 1
ATOM 4977 C C . ARG A 1 631 ? -37.864 -16.031 82.152 1.00 77.50 631 ARG A C 1
ATOM 4979 O O . ARG A 1 631 ? -38.641 -15.767 83.070 1.00 77.50 631 ARG A O 1
ATOM 4986 N N . PRO A 1 632 ? -37.648 -15.191 81.126 1.00 85.19 632 PRO A N 1
ATOM 4987 C CA . PRO A 1 632 ? -38.243 -13.869 81.081 1.00 85.19 632 PRO A CA 1
ATOM 4988 C C . PRO A 1 632 ? -39.731 -13.928 80.748 1.00 85.19 632 PRO A C 1
ATOM 4990 O O . PRO A 1 632 ? -40.279 -14.920 80.253 1.00 85.19 632 PRO A O 1
ATOM 4993 N N . VAL A 1 633 ? -40.362 -12.795 80.993 1.00 88.38 633 VAL A N 1
ATOM 4994 C CA . VAL A 1 633 ? -41.760 -12.524 80.745 1.00 88.38 633 VAL A CA 1
ATOM 4995 C C . VAL A 1 633 ? -41.867 -11.428 79.697 1.00 88.38 633 VAL A C 1
ATOM 4997 O O . VAL A 1 633 ? -41.250 -10.374 79.822 1.00 88.38 633 VAL A O 1
ATOM 5000 N N . LEU A 1 634 ? -42.664 -11.657 78.664 1.00 90.56 634 LEU A N 1
ATOM 5001 C CA . LEU A 1 634 ? -42.968 -10.689 77.625 1.00 90.56 634 LEU A CA 1
ATOM 5002 C C . LEU A 1 634 ? -44.263 -9.961 77.975 1.00 90.56 634 LEU A C 1
ATOM 5004 O O . LEU A 1 634 ? -45.330 -10.576 78.033 1.00 90.56 634 LEU A O 1
ATOM 5008 N N . LYS A 1 635 ? -44.178 -8.649 78.182 1.00 90.00 635 LYS A N 1
ATOM 5009 C CA . LYS A 1 635 ? -45.336 -7.776 78.378 1.00 90.00 635 LYS A CA 1
ATOM 5010 C C . LYS A 1 635 ? -45.711 -7.119 77.059 1.00 90.00 635 LYS A C 1
ATOM 5012 O O . LYS A 1 635 ? -44.926 -6.390 76.446 1.00 90.00 635 LYS A O 1
ATOM 5017 N N . VAL A 1 636 ? -46.940 -7.372 76.632 1.00 89.38 636 VAL A N 1
ATOM 5018 C CA . VAL A 1 636 ? -47.470 -6.951 75.337 1.00 89.38 636 VAL A CA 1
ATOM 5019 C C . VAL A 1 636 ? -48.694 -6.066 75.529 1.00 89.38 636 VAL A C 1
ATOM 5021 O O . VAL A 1 636 ? -49.579 -6.383 76.322 1.00 89.38 636 VAL A O 1
ATOM 5024 N N . ILE A 1 637 ? -48.781 -4.981 74.758 1.00 83.62 637 ILE A N 1
ATOM 5025 C CA . ILE A 1 637 ? -49.967 -4.119 74.724 1.00 83.62 637 ILE A CA 1
ATOM 5026 C C . ILE A 1 637 ? -50.781 -4.453 73.476 1.00 83.62 637 ILE A C 1
ATOM 5028 O O . ILE A 1 637 ? -50.314 -4.297 72.347 1.00 83.62 637 ILE A O 1
ATOM 5032 N N . LEU A 1 638 ? -52.025 -4.896 73.676 1.00 80.50 638 LEU A N 1
ATOM 5033 C CA . LEU A 1 638 ? -52.941 -5.216 72.573 1.00 80.50 638 LEU A CA 1
ATOM 5034 C C . LEU A 1 638 ? -53.959 -4.104 72.284 1.00 80.50 638 LEU A C 1
ATOM 5036 O O . LEU A 1 638 ? -54.602 -4.151 71.233 1.00 80.50 638 LEU A O 1
ATOM 5040 N N . ASN A 1 639 ? -54.072 -3.108 73.172 1.00 65.88 639 ASN A N 1
ATOM 5041 C CA . ASN A 1 639 ? -55.004 -1.986 73.057 1.00 65.88 639 ASN A CA 1
ATOM 5042 C C . ASN A 1 639 ? -54.256 -0.661 72.849 1.00 65.88 639 ASN A C 1
ATOM 5044 O O . ASN A 1 639 ? -53.846 -0.000 73.799 1.00 65.88 639 ASN A O 1
ATOM 5048 N N . LYS A 1 640 ? -54.087 -0.325 71.573 1.00 49.97 640 LYS A N 1
ATOM 5049 C CA . LYS A 1 640 ? -54.059 1.010 70.965 1.00 49.97 640 LYS A CA 1
ATOM 5050 C C . LYS A 1 640 ? -54.274 0.802 69.471 1.00 49.97 640 LYS A C 1
ATOM 5052 O O . LYS A 1 640 ? -53.589 -0.094 68.899 1.00 49.97 640 LYS A O 1
#

Radius of gyration: 51.83 Å; chains: 1; bounding box: 89×61×149 Å